Protein AF-0000000080277658 (afdb_homodimer)

Radius of gyration: 25.57 Å; Cα contacts (8 Å, |Δi|>4): 1548; chains: 2; bounding box: 68×81×54 Å

InterPro domains:
  IPR001206 Diacylglycerol kinase, catalytic domain [PF00781] (14-89)
  IPR016064 NAD kinase/diacylglycerol kinase-like domain superfamily [SSF111331] (7-91)
  IPR017438 Inorganic polyphosphate/ATP-NAD kinase, N-terminal [G3DSA:3.40.50.10330] (5-114)
  IPR039065 AcoX-like [PTHR40697] (39-250)

Organism: Amycolatopsis orientalis (NCBI:txid31958)

Sequence (586 aa):
MGEAVAGIVANPASERDIQSLRSALRVAGVGRVMVWTEAGKIIGTVRRMVDAGAGVIICAGGEGMMRAAAAACGDVPLLMLPAGSADALPEPTVAGLAAGLLATHQVDTDLVTNRATVLEVVTKARREIALTDVSVSAEQRWDPASLTELYCTFAVPDGIGLSSIPGRLCPSPKSTVDGVAVSLGPVDETPYVVQAPIAPGEVRPVGVRGWSVLHPGVRVDLAAAGGSIALDGEPHFVLKRGESAFVELKPEGPWCVDVRAVMAEATRKGLLLGRKPVGTFPVSHLVDAPFTGMGEAVAGIVANPASERDIQSLRSALRVAGVGRVMVWTEAGKIIGTVRRMVDAGAGVIICAGGEGMMRAAAAACGDVPLLMLPAGSADALPEPTVAGLAAGLLATHQVDTDLVTNRATVLEVVTKARREIALTDVSVSAEQRWDPASLTELYCTFAVPDGIGLSSIPGRLCPSPKSTVDGVAVSLGPVDETPYVVQAPIAPGEVRPVGVRGWSVLHPGVRVDLAAAGGSIALDGEPHFVLKRGESAFVELKPEGPWCVDVRAVMAEATRKGLLLGRKPVGTFPVSHLVDAPFTG

Structure (mmCIF, N/CA/C/O backbone):
data_AF-0000000080277658-model_v1
#
loop_
_entity.id
_entity.type
_entity.pdbx_description
1 polymer 'ATP-NAD kinase'
#
loop_
_atom_site.group_PDB
_atom_site.id
_atom_site.type_symbol
_atom_site.label_atom_id
_atom_site.label_alt_id
_atom_site.label_comp_id
_atom_site.label_asym_id
_atom_site.label_entity_id
_atom_site.label_seq_id
_atom_site.pdbx_PDB_ins_code
_atom_site.Cartn_x
_atom_site.Cartn_y
_atom_site.Cartn_z
_atom_site.occupancy
_atom_site.B_iso_or_equiv
_atom_site.auth_seq_id
_atom_site.auth_comp_id
_atom_site.auth_asym_id
_atom_site.auth_atom_id
_atom_site.pdbx_PDB_model_num
ATOM 1 N N . MET A 1 1 ? 34.281 -4.957 -13.289 1 54.91 1 MET A N 1
ATOM 2 C CA . MET A 1 1 ? 33.375 -3.99 -12.656 1 54.91 1 MET A CA 1
ATOM 3 C C . MET A 1 1 ? 33.281 -4.254 -11.156 1 54.91 1 MET A C 1
ATOM 5 O O . MET A 1 1 ? 33.344 -5.402 -10.719 1 54.91 1 MET A O 1
ATOM 9 N N . GLY A 1 2 ? 33.688 -3.297 -10.305 1 76 2 GLY A N 1
ATOM 10 C CA . GLY A 1 2 ? 33.812 -3.514 -8.867 1 76 2 GLY A CA 1
ATOM 11 C C . GLY A 1 2 ? 32.562 -4.113 -8.25 1 76 2 GLY A C 1
ATOM 12 O O . GLY A 1 2 ? 31.5 -4.137 -8.875 1 76 2 GLY A O 1
ATOM 13 N N . GLU A 1 3 ? 32.656 -4.766 -7.18 1 92.44 3 GLU A N 1
ATOM 14 C CA . GLU A 1 3 ? 31.594 -5.41 -6.414 1 92.44 3 GLU A CA 1
ATOM 15 C C . GLU A 1 3 ? 30.469 -4.426 -6.086 1 92.44 3 GLU A C 1
ATOM 17 O O . GLU A 1 3 ? 30.734 -3.305 -5.645 1 92.44 3 GLU A O 1
ATOM 22 N N . ALA A 1 4 ? 29.281 -4.777 -6.531 1 96.56 4 ALA A N 1
ATOM 23 C CA . ALA A 1 4 ? 28.156 -3.924 -6.188 1 96.56 4 ALA A CA 1
ATOM 24 C C . ALA A 1 4 ? 27.891 -3.928 -4.68 1 96.56 4 ALA A C 1
ATOM 26 O O . ALA A 1 4 ? 27.922 -4.98 -4.043 1 96.56 4 ALA A O 1
ATOM 27 N N . VAL A 1 5 ? 27.703 -2.758 -4.113 1 97.94 5 VAL A N 1
ATOM 28 C CA . VAL A 1 5 ? 27.547 -2.588 -2.674 1 97.94 5 VAL A CA 1
ATOM 29 C C . VAL A 1 5 ? 26.172 -1.996 -2.375 1 97.94 5 VAL A C 1
ATOM 31 O O . VAL A 1 5 ? 25.688 -1.114 -3.098 1 97.94 5 VAL A O 1
ATOM 34 N N . ALA A 1 6 ? 25.5 -2.469 -1.367 1 98.56 6 ALA A N 1
ATOM 35 C CA . ALA A 1 6 ? 24.25 -1.911 -0.852 1 98.56 6 ALA A CA 1
ATOM 36 C C . ALA A 1 6 ? 24.328 -1.693 0.657 1 98.56 6 ALA A C 1
ATOM 38 O O . ALA A 1 6 ? 25.016 -2.434 1.362 1 98.56 6 ALA A O 1
ATOM 39 N N . GLY A 1 7 ? 23.719 -0.635 1.159 1 98.25 7 GLY A N 1
ATOM 40 C CA . GLY A 1 7 ? 23.625 -0.373 2.586 1 98.25 7 GLY A CA 1
ATOM 41 C C . GLY A 1 7 ? 22.219 -0.53 3.131 1 98.25 7 GLY A C 1
ATOM 42 O O . GLY A 1 7 ? 21.234 -0.139 2.479 1 98.25 7 GLY A O 1
ATOM 43 N N . ILE A 1 8 ? 22.125 -1.17 4.324 1 97.19 8 ILE A N 1
ATOM 44 C CA . ILE A 1 8 ? 20.875 -1.271 5.059 1 97.19 8 ILE A CA 1
ATOM 45 C C . ILE A 1 8 ? 21.016 -0.622 6.434 1 97.19 8 ILE A C 1
ATOM 47 O O . ILE A 1 8 ? 21.906 -0.992 7.207 1 97.19 8 ILE A O 1
ATOM 51 N N . VAL A 1 9 ? 20.219 0.376 6.672 1 95.94 9 VAL A N 1
ATOM 52 C CA . VAL A 1 9 ? 20.062 0.918 8.016 1 95.94 9 VAL A CA 1
ATOM 53 C C . VAL A 1 9 ? 18.672 0.58 8.547 1 95.94 9 VAL A C 1
ATOM 55 O O . VAL A 1 9 ? 17.656 1 7.973 1 95.94 9 VAL A O 1
ATOM 58 N N . ALA A 1 10 ? 18.625 -0.208 9.609 1 93 10 ALA A N 1
ATOM 59 C CA . ALA A 1 10 ? 17.328 -0.704 10.039 1 93 10 ALA A CA 1
ATOM 60 C C . ALA A 1 10 ? 17.234 -0.773 11.562 1 93 10 ALA A C 1
ATOM 62 O O . ALA A 1 10 ? 18.266 -0.878 12.242 1 93 10 ALA A O 1
ATOM 63 N N . ASN A 1 11 ? 16.031 -0.652 12.023 1 88.06 11 ASN A N 1
ATOM 64 C CA . ASN A 1 11 ? 15.758 -0.955 13.422 1 88.06 11 ASN A CA 1
ATOM 65 C C . ASN A 1 11 ? 16.078 -2.408 13.758 1 88.06 11 ASN A C 1
ATOM 67 O O . ASN A 1 11 ? 15.695 -3.316 13.016 1 88.06 11 ASN A O 1
ATOM 71 N N . PRO A 1 12 ? 16.719 -2.611 14.836 1 81.94 12 PRO A N 1
ATOM 72 C CA . PRO A 1 12 ? 17.062 -3.988 15.203 1 81.94 12 PRO A CA 1
ATOM 73 C C . PRO A 1 12 ? 15.836 -4.895 15.297 1 81.94 12 PRO A C 1
ATOM 75 O O . PRO A 1 12 ? 15.945 -6.105 15.094 1 81.94 12 PRO A O 1
ATOM 78 N N . ALA A 1 13 ? 14.695 -4.312 15.617 1 82.94 13 ALA A N 1
ATOM 79 C CA . ALA A 1 13 ? 13.461 -5.086 15.758 1 82.94 13 ALA A CA 1
ATOM 80 C C . ALA A 1 13 ? 12.992 -5.621 14.414 1 82.94 13 ALA A C 1
ATOM 82 O O . ALA A 1 13 ? 12.125 -6.504 14.352 1 82.94 13 ALA A O 1
ATOM 83 N N . SER A 1 14 ? 13.664 -5.258 13.375 1 85.62 14 SER A N 1
ATOM 84 C CA . SER A 1 14 ? 13.234 -5.648 12.031 1 85.62 14 SER A CA 1
ATOM 85 C C . SER A 1 14 ? 14.109 -6.773 11.484 1 85.62 14 SER A C 1
ATOM 87 O O . SER A 1 14 ? 14.492 -6.754 10.312 1 85.62 14 SER A O 1
ATOM 89 N N . GLU A 1 15 ? 14.445 -7.699 12.25 1 87.62 15 GLU A N 1
ATOM 90 C CA . GLU A 1 15 ? 15.391 -8.742 11.875 1 87.62 15 GLU A CA 1
ATOM 91 C C . GLU A 1 15 ? 14.898 -9.516 10.656 1 87.62 15 GLU A C 1
ATOM 93 O O . GLU A 1 15 ? 15.664 -9.781 9.727 1 87.62 15 GLU A O 1
ATOM 98 N N . ARG A 1 16 ? 13.648 -9.898 10.625 1 88.44 16 ARG A N 1
ATOM 99 C CA . ARG A 1 16 ? 13.094 -10.664 9.516 1 88.44 16 ARG A CA 1
ATOM 100 C C . ARG A 1 16 ? 13.172 -9.875 8.211 1 88.44 16 ARG A C 1
ATOM 102 O O . ARG A 1 16 ? 13.531 -10.422 7.168 1 88.44 16 ARG A O 1
ATOM 109 N N . ASP A 1 17 ? 12.914 -8.609 8.328 1 91.12 17 ASP A N 1
ATOM 110 C CA . ASP A 1 17 ? 12.977 -7.746 7.152 1 91.12 17 ASP A CA 1
ATOM 111 C C . ASP A 1 17 ? 14.406 -7.617 6.637 1 91.12 17 ASP A C 1
ATOM 113 O O . ASP A 1 17 ? 14.641 -7.664 5.426 1 91.12 17 ASP A O 1
ATOM 117 N N . ILE A 1 18 ? 15.297 -7.508 7.562 1 93.62 18 ILE A N 1
ATOM 118 C CA . ILE A 1 18 ? 16.703 -7.371 7.203 1 93.62 18 ILE A CA 1
ATOM 119 C C . ILE A 1 18 ? 17.172 -8.625 6.465 1 93.62 18 ILE A C 1
ATOM 121 O O . ILE A 1 18 ? 17.844 -8.523 5.438 1 93.62 18 ILE A O 1
ATOM 125 N N . GLN A 1 19 ? 16.781 -9.734 6.977 1 94.81 19 GLN A N 1
ATOM 126 C CA . GLN A 1 19 ? 17.188 -10.984 6.348 1 94.81 19 GLN A CA 1
ATOM 127 C C . GLN A 1 19 ? 16.594 -11.117 4.949 1 94.81 19 GLN A C 1
ATOM 129 O O . GLN A 1 19 ? 17.281 -11.539 4.012 1 94.81 19 GLN A O 1
ATOM 134 N N . SER A 1 20 ? 15.336 -10.734 4.828 1 94.5 20 SER A N 1
ATOM 135 C CA . SER A 1 20 ? 14.68 -10.766 3.525 1 94.5 20 SER A CA 1
ATOM 136 C C . SER A 1 20 ? 15.375 -9.844 2.529 1 94.5 20 SER A C 1
ATOM 138 O O . SER A 1 20 ? 15.609 -10.227 1.381 1 94.5 20 SER A O 1
ATOM 140 N N . LEU A 1 21 ? 15.742 -8.695 2.979 1 96.12 21 LEU A N 1
ATOM 141 C CA . LEU A 1 21 ? 16.438 -7.73 2.143 1 96.12 21 LEU A CA 1
ATOM 142 C C . LEU A 1 21 ? 17.797 -8.273 1.696 1 96.12 21 LEU A C 1
ATOM 144 O O . LEU A 1 21 ? 18.109 -8.25 0.506 1 96.12 21 LEU A O 1
ATOM 148 N N . ARG A 1 22 ? 18.5 -8.781 2.65 1 96.25 22 ARG A N 1
ATOM 149 C CA . ARG A 1 22 ? 19.844 -9.289 2.357 1 96.25 22 ARG A CA 1
ATOM 150 C C . ARG A 1 22 ? 19.781 -10.422 1.335 1 96.25 22 ARG A C 1
ATOM 152 O O . ARG A 1 22 ? 20.562 -10.438 0.373 1 96.25 22 ARG A O 1
ATOM 159 N N . SER A 1 23 ? 18.906 -11.305 1.579 1 95.56 23 SER A N 1
ATOM 160 C CA . SER A 1 23 ? 18.766 -12.438 0.671 1 95.56 23 SER A CA 1
ATOM 161 C C . SER A 1 23 ? 18.406 -11.977 -0.737 1 95.56 23 SER A C 1
ATOM 163 O O . SER A 1 23 ? 18.984 -12.453 -1.718 1 95.56 23 SER A O 1
ATOM 165 N N . ALA A 1 24 ? 17.484 -11.109 -0.828 1 96.5 24 ALA A N 1
ATOM 166 C CA . ALA A 1 24 ? 17.016 -10.617 -2.125 1 96.5 24 ALA A CA 1
ATOM 167 C C . ALA A 1 24 ? 18.125 -9.828 -2.832 1 96.5 24 ALA A C 1
ATOM 169 O O . ALA A 1 24 ? 18.266 -9.922 -4.051 1 96.5 24 ALA A O 1
ATOM 170 N N . LEU A 1 25 ? 18.875 -9.07 -2.064 1 97.31 25 LEU A N 1
ATOM 171 C CA . LEU A 1 25 ? 19.984 -8.328 -2.629 1 97.31 25 LEU A CA 1
ATOM 172 C C . LEU A 1 25 ? 21 -9.266 -3.258 1 97.31 25 LEU A C 1
ATOM 174 O O . LEU A 1 25 ? 21.531 -9 -4.344 1 97.31 25 LEU A O 1
ATOM 178 N N . ARG A 1 26 ? 21.25 -10.344 -2.625 1 94.94 26 ARG A N 1
ATOM 179 C CA . ARG A 1 26 ? 22.188 -11.328 -3.148 1 94.94 26 ARG A CA 1
ATOM 180 C C . ARG A 1 26 ? 21.672 -11.945 -4.441 1 94.94 26 ARG A C 1
ATOM 182 O O . ARG A 1 26 ? 22.422 -12.109 -5.406 1 94.94 26 ARG A O 1
ATOM 189 N N . VAL A 1 27 ? 20.438 -12.227 -4.441 1 94.06 27 VAL A N 1
ATOM 190 C CA . VAL A 1 27 ? 19.812 -12.789 -5.633 1 94.06 27 VAL A CA 1
ATOM 191 C C . VAL A 1 27 ? 19.969 -11.828 -6.805 1 94.06 27 VAL A C 1
ATOM 193 O O . VAL A 1 27 ? 20.219 -12.258 -7.938 1 94.06 27 VAL A O 1
ATOM 196 N N . ALA A 1 28 ? 19.906 -10.547 -6.527 1 95.38 28 ALA A N 1
ATOM 197 C CA . ALA A 1 28 ? 19.984 -9.523 -7.57 1 95.38 28 ALA A CA 1
ATOM 198 C C . ALA A 1 28 ? 21.438 -9.266 -7.969 1 95.38 28 ALA A C 1
ATOM 200 O O . ALA A 1 28 ? 21.703 -8.445 -8.852 1 95.38 28 ALA A O 1
ATOM 201 N N . GLY A 1 29 ? 22.391 -9.875 -7.254 1 94.94 29 GLY A N 1
ATOM 202 C CA . GLY A 1 29 ? 23.781 -9.82 -7.688 1 94.94 29 GLY A CA 1
ATOM 203 C C . GLY A 1 29 ? 24.625 -8.875 -6.859 1 94.94 29 GLY A C 1
ATOM 204 O O . GLY A 1 29 ? 25.75 -8.547 -7.242 1 94.94 29 GLY A O 1
ATOM 205 N N . VAL A 1 30 ? 24.094 -8.422 -5.738 1 97.12 30 VAL A N 1
ATOM 206 C CA . VAL A 1 30 ? 24.875 -7.543 -4.879 1 97.12 30 VAL A CA 1
ATOM 207 C C . VAL A 1 30 ? 25.984 -8.344 -4.191 1 97.12 30 VAL A C 1
ATOM 209 O O . VAL A 1 30 ? 25.719 -9.391 -3.594 1 97.12 30 VAL A O 1
ATOM 212 N N . GLY A 1 31 ? 27.141 -7.848 -4.23 1 95.81 31 GLY A N 1
ATOM 213 C CA . GLY A 1 31 ? 28.297 -8.57 -3.703 1 95.81 31 GLY A CA 1
ATOM 214 C C . GLY A 1 31 ? 28.547 -8.305 -2.23 1 95.81 31 GLY A C 1
ATOM 215 O O . GLY A 1 31 ? 29.031 -9.172 -1.51 1 95.81 31 GLY A O 1
ATOM 216 N N . ARG A 1 32 ? 28.312 -7.082 -1.836 1 97.19 32 ARG A N 1
ATOM 217 C CA . ARG A 1 32 ? 28.562 -6.684 -0.455 1 97.19 32 ARG A CA 1
ATOM 218 C C . ARG A 1 32 ? 27.391 -5.902 0.111 1 97.19 32 ARG A C 1
ATOM 220 O O . ARG A 1 32 ? 26.953 -4.914 -0.484 1 97.19 32 ARG A O 1
ATOM 227 N N . VAL A 1 33 ? 26.875 -6.379 1.22 1 97.62 33 VAL A N 1
ATOM 228 C CA . VAL A 1 33 ? 25.781 -5.699 1.904 1 97.62 33 VAL A CA 1
ATOM 229 C C . VAL A 1 33 ? 26.266 -5.207 3.271 1 97.62 33 VAL A C 1
ATOM 231 O O . VAL A 1 33 ? 26.672 -6.008 4.113 1 97.62 33 VAL A O 1
ATOM 234 N N . MET A 1 34 ? 26.203 -3.912 3.494 1 96.81 34 MET A N 1
ATOM 235 C CA . MET A 1 34 ? 26.5 -3.318 4.797 1 96.81 34 MET A CA 1
ATOM 236 C C . MET A 1 34 ? 25.219 -3.111 5.602 1 96.81 34 MET A 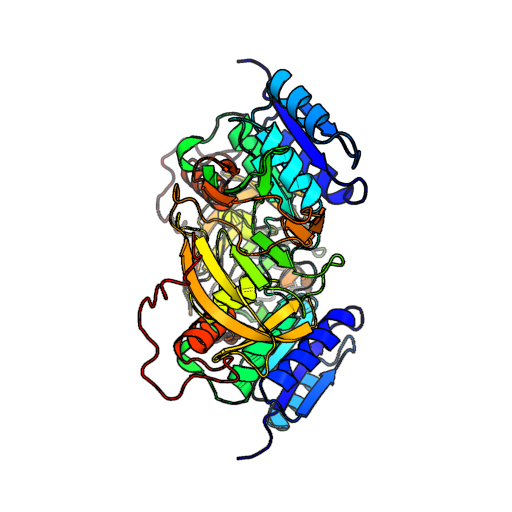C 1
ATOM 238 O O . MET A 1 34 ? 24.281 -2.471 5.125 1 96.81 34 MET A O 1
ATOM 242 N N . VAL A 1 35 ? 25.219 -3.691 6.809 1 95.44 35 VAL A N 1
ATOM 243 C CA . VAL A 1 35 ? 24.016 -3.611 7.633 1 95.44 35 VAL A CA 1
ATOM 244 C C . VAL A 1 35 ? 24.344 -2.916 8.953 1 95.44 35 VAL A C 1
ATOM 246 O O . VAL A 1 35 ? 25.328 -3.256 9.617 1 95.44 35 VAL A O 1
ATOM 249 N N . TRP A 1 36 ? 23.5 -1.965 9.25 1 92.12 36 TRP A N 1
ATOM 250 C CA . TRP A 1 36 ? 23.609 -1.274 10.531 1 92.12 36 TRP A CA 1
ATOM 251 C C . TRP A 1 36 ? 22.25 -1.211 11.234 1 92.12 36 TRP A C 1
ATOM 253 O O . TRP A 1 36 ? 21.281 -0.73 10.664 1 92.12 36 TRP A O 1
ATOM 263 N N . THR A 1 37 ? 22.141 -1.68 12.508 1 85.19 37 THR A N 1
ATOM 264 C CA . THR A 1 37 ? 20.875 -1.762 13.227 1 85.19 37 THR A CA 1
ATOM 265 C C . THR A 1 37 ? 20.922 -0.955 14.516 1 85.19 37 THR A C 1
ATOM 267 O O . THR A 1 37 ? 20.188 -1.249 15.469 1 85.19 37 THR A O 1
ATOM 270 N N . GLU A 1 38 ? 21.703 -0.047 14.734 1 76 38 GLU A N 1
ATOM 271 C CA . GLU A 1 38 ? 21.734 0.734 15.969 1 76 38 GLU A CA 1
ATOM 272 C C . GLU A 1 38 ? 20.953 2.033 15.828 1 76 38 GLU A C 1
ATOM 274 O O . GLU A 1 38 ? 20.953 2.652 14.758 1 76 38 GLU A O 1
ATOM 279 N N . ALA A 1 39 ? 20.109 2.105 17.031 1 67.94 39 ALA A N 1
ATOM 280 C CA . ALA A 1 39 ? 19.422 3.395 17.125 1 67.94 39 ALA A CA 1
ATOM 281 C C . ALA A 1 39 ? 20.438 4.535 17.281 1 67.94 39 ALA A C 1
ATOM 283 O O . ALA A 1 39 ? 21.469 4.375 17.938 1 67.94 39 ALA A O 1
ATOM 284 N N . GLY A 1 40 ? 20.656 5.293 16.312 1 74.62 40 GLY A N 1
ATOM 285 C CA . GLY A 1 40 ? 21.531 6.441 16.422 1 74.62 40 GLY A CA 1
ATOM 286 C C . GLY A 1 40 ? 22.656 6.426 15.398 1 74.62 40 GLY A C 1
ATOM 287 O O . GLY A 1 40 ? 22.797 5.465 14.633 1 74.62 40 GLY A O 1
ATOM 288 N N . LYS A 1 41 ? 23.375 7.48 15.305 1 85.38 41 LYS A N 1
ATOM 289 C CA . LYS A 1 41 ? 24.5 7.734 14.422 1 85.38 41 LYS A CA 1
ATOM 290 C C . LYS A 1 41 ? 24.172 7.391 12.969 1 85.38 41 LYS A C 1
ATOM 292 O O . LYS A 1 41 ? 25 6.867 12.234 1 85.38 41 LYS A O 1
ATOM 297 N N . ILE A 1 42 ? 22.891 7.492 12.641 1 91.81 42 ILE A N 1
ATOM 298 C CA . ILE A 1 42 ? 22.406 7.125 11.32 1 91.81 42 ILE A CA 1
ATOM 299 C C . ILE A 1 42 ? 23.156 7.914 10.25 1 91.81 42 ILE A C 1
ATOM 301 O O . ILE A 1 42 ? 23.594 7.348 9.25 1 91.81 42 ILE A O 1
ATOM 305 N N . ILE A 1 43 ? 23.406 9.172 10.523 1 94.31 43 ILE A N 1
ATOM 306 C CA . ILE A 1 43 ? 24.062 10.047 9.555 1 94.31 43 ILE A CA 1
ATOM 307 C C . ILE A 1 43 ? 25.469 9.531 9.266 1 94.31 43 ILE A C 1
ATOM 309 O O . ILE A 1 43 ? 25.828 9.336 8.102 1 94.31 43 ILE A O 1
ATOM 313 N N . GLY A 1 44 ? 26.172 9.281 10.312 1 95.31 44 GLY A N 1
ATOM 314 C CA . GLY A 1 44 ? 27.516 8.758 10.148 1 95.31 44 GLY A CA 1
ATOM 315 C C . GLY A 1 44 ? 27.562 7.414 9.445 1 95.31 44 GLY A C 1
ATOM 316 O O . GLY A 1 44 ? 28.422 7.176 8.602 1 95.31 44 GLY A O 1
ATOM 317 N N . THR A 1 45 ? 26.719 6.617 9.781 1 95.88 45 THR A N 1
ATOM 318 C CA . THR A 1 45 ? 26.641 5.281 9.203 1 95.88 45 THR A CA 1
ATOM 319 C C . THR A 1 45 ? 26.344 5.363 7.707 1 95.88 45 THR A C 1
ATOM 321 O O . THR A 1 45 ? 27.031 4.73 6.895 1 95.88 45 THR A O 1
ATOM 324 N N . VAL A 1 46 ? 25.375 6.141 7.293 1 97.56 46 VAL A N 1
ATOM 325 C CA . VAL A 1 46 ? 24.984 6.273 5.895 1 97.56 46 VAL A CA 1
ATOM 326 C C . VAL A 1 46 ? 26.141 6.883 5.094 1 97.56 46 VAL A C 1
ATOM 328 O O . VAL A 1 46 ? 26.438 6.422 3.99 1 97.56 46 VAL A O 1
ATOM 331 N N . ARG A 1 47 ? 26.797 7.844 5.672 1 97.5 47 ARG A N 1
ATOM 332 C CA . ARG A 1 47 ? 27.938 8.438 4.988 1 97.5 47 ARG A CA 1
ATOM 333 C C . ARG A 1 47 ? 29.047 7.41 4.758 1 97.5 47 ARG A C 1
ATOM 335 O O . ARG A 1 47 ? 29.672 7.391 3.695 1 97.5 47 ARG A O 1
ATOM 342 N N . ARG A 1 48 ? 29.234 6.574 5.75 1 96.75 48 ARG A N 1
ATOM 343 C CA . ARG A 1 48 ? 30.219 5.508 5.605 1 96.75 48 ARG A CA 1
ATOM 344 C C . ARG A 1 48 ? 29.828 4.551 4.484 1 96.75 48 ARG A C 1
ATOM 346 O O . ARG A 1 48 ? 30.688 4.09 3.727 1 96.75 48 ARG A O 1
ATOM 353 N N . MET A 1 49 ? 28.594 4.27 4.344 1 97.69 49 MET A N 1
ATOM 354 C CA . MET A 1 49 ? 28.109 3.389 3.287 1 97.69 49 MET A CA 1
ATOM 355 C C . MET A 1 49 ? 28.312 4.023 1.916 1 97.69 49 MET A C 1
ATOM 357 O O . MET A 1 49 ? 28.734 3.359 0.973 1 97.69 49 MET A O 1
ATOM 361 N N . VAL A 1 50 ? 28 5.273 1.856 1 98.12 50 VAL A N 1
ATOM 362 C CA . VAL A 1 50 ? 28.188 6.016 0.615 1 98.12 50 VAL A CA 1
ATOM 363 C C . VAL A 1 50 ? 29.672 6.016 0.233 1 98.12 50 VAL A C 1
ATOM 365 O O . VAL A 1 50 ? 30.016 5.723 -0.913 1 98.12 50 VAL A O 1
ATOM 368 N N . ASP A 1 51 ? 30.484 6.293 1.224 1 97.62 51 ASP A N 1
ATOM 369 C CA . ASP A 1 51 ? 31.938 6.328 0.997 1 97.62 51 ASP A CA 1
ATOM 370 C C . ASP A 1 51 ? 32.438 4.961 0.544 1 97.62 51 ASP A C 1
ATOM 372 O O . ASP A 1 51 ? 33.406 4.879 -0.21 1 97.62 51 ASP A O 1
ATOM 376 N N . ALA A 1 52 ? 31.766 3.945 1.012 1 97 52 ALA A N 1
ATOM 377 C CA . ALA A 1 52 ? 32.156 2.58 0.677 1 97 52 ALA A CA 1
ATOM 378 C C . ALA A 1 52 ? 31.688 2.193 -0.717 1 97 52 ALA A C 1
ATOM 380 O O . ALA A 1 52 ? 31.953 1.087 -1.19 1 97 52 ALA A O 1
ATOM 381 N N . GLY A 1 53 ? 30.906 3.076 -1.343 1 97.31 53 GLY A N 1
ATOM 382 C CA . GLY A 1 53 ? 30.516 2.852 -2.723 1 97.31 53 GLY A CA 1
ATOM 383 C C . GLY A 1 53 ? 29.125 2.238 -2.852 1 97.31 53 GLY A C 1
ATOM 384 O O . GLY A 1 53 ? 28.812 1.601 -3.859 1 97.31 53 GLY A O 1
ATOM 385 N N . ALA A 1 54 ? 28.297 2.371 -1.86 1 98.06 54 ALA A N 1
ATOM 386 C CA . ALA A 1 54 ? 26.938 1.836 -1.941 1 98.06 54 ALA A CA 1
ATOM 387 C C . ALA A 1 54 ? 26.188 2.451 -3.111 1 98.06 54 ALA A C 1
ATOM 389 O O . ALA A 1 54 ? 26.141 3.674 -3.26 1 98.06 54 ALA A O 1
ATOM 390 N N . GLY A 1 55 ? 25.594 1.544 -3.867 1 98.12 55 GLY A N 1
ATOM 391 C CA . GLY A 1 55 ? 24.781 2.006 -4.98 1 98.12 55 GLY A CA 1
ATOM 392 C C . GLY A 1 55 ? 23.344 2.297 -4.59 1 98.12 55 GLY A C 1
ATOM 393 O O . GLY A 1 55 ? 22.594 2.881 -5.367 1 98.12 55 GLY A O 1
ATOM 394 N N . VAL A 1 56 ? 23.016 1.945 -3.428 1 98.69 56 VAL A N 1
ATOM 395 C CA . VAL A 1 56 ? 21.688 2.18 -2.881 1 98.69 56 VAL A CA 1
ATOM 396 C C . VAL A 1 56 ? 21.734 2.107 -1.355 1 98.69 56 VAL A C 1
ATOM 398 O O . VAL A 1 56 ? 22.516 1.345 -0.789 1 98.69 56 VAL A O 1
ATOM 401 N N . ILE A 1 57 ? 20.938 2.91 -0.664 1 98.5 57 ILE A N 1
ATOM 402 C CA . ILE A 1 57 ? 20.734 2.854 0.78 1 98.5 57 ILE A CA 1
ATOM 403 C C . ILE A 1 57 ? 19.297 2.48 1.087 1 98.5 57 ILE A C 1
ATOM 405 O O . ILE A 1 57 ? 18.359 3.113 0.584 1 98.5 57 ILE A O 1
ATOM 409 N N . ILE A 1 58 ? 19.125 1.415 1.848 1 97.5 58 ILE A N 1
ATOM 410 C CA . ILE A 1 58 ? 17.797 0.998 2.316 1 97.5 58 ILE A CA 1
ATOM 411 C C . ILE A 1 58 ? 17.625 1.389 3.781 1 97.5 58 ILE A C 1
ATOM 413 O O . ILE A 1 58 ? 18.438 1.009 4.633 1 97.5 58 ILE A O 1
ATOM 417 N N . CYS A 1 59 ? 16.625 2.154 4.023 1 95.25 59 CYS A N 1
ATOM 418 C CA . CYS A 1 59 ? 16.328 2.555 5.395 1 95.25 59 CYS A CA 1
ATOM 419 C C . CYS A 1 59 ? 15 1.959 5.855 1 95.25 59 CYS A C 1
ATOM 421 O O . CYS A 1 59 ? 13.945 2.279 5.305 1 95.25 59 CYS A O 1
ATOM 423 N N . ALA A 1 60 ? 15.062 1.065 6.797 1 91.75 60 ALA A N 1
ATOM 424 C CA . ALA A 1 60 ? 13.883 0.461 7.406 1 91.75 60 ALA A CA 1
ATOM 425 C C . ALA A 1 60 ? 13.719 0.917 8.852 1 91.75 60 ALA A C 1
ATOM 427 O O . ALA A 1 60 ? 14.391 0.407 9.75 1 91.75 60 ALA A O 1
ATOM 428 N N . GLY A 1 61 ? 12.836 1.855 9.062 1 88.69 61 GLY A N 1
ATOM 429 C CA . GLY A 1 61 ? 12.695 2.398 10.398 1 88.69 61 GLY A CA 1
ATOM 430 C C . GLY A 1 61 ? 11.656 3.502 10.492 1 88.69 61 GLY A C 1
ATOM 431 O O . GLY A 1 61 ? 10.742 3.572 9.672 1 88.69 61 GLY A O 1
ATOM 432 N N . GLY A 1 62 ? 11.711 4.199 11.625 1 86.88 62 GLY A N 1
ATOM 433 C CA . GLY A 1 62 ? 10.781 5.289 11.867 1 86.88 62 GLY A CA 1
ATOM 434 C C . GLY A 1 62 ? 11.141 6.559 11.109 1 86.88 62 GLY A C 1
ATOM 435 O O . GLY A 1 62 ? 12.117 6.586 10.367 1 86.88 62 GLY A O 1
ATOM 436 N N . GLU A 1 63 ? 10.406 7.586 11.336 1 87.69 63 GLU A N 1
ATOM 437 C CA . GLU A 1 63 ? 10.531 8.859 10.641 1 87.69 63 GLU A CA 1
ATOM 438 C C . GLU A 1 63 ? 11.883 9.508 10.906 1 87.69 63 GLU A C 1
ATOM 440 O O . GLU A 1 63 ? 12.492 10.094 10.008 1 87.69 63 GLU A O 1
ATOM 445 N N . GLY A 1 64 ? 12.266 9.43 12.148 1 88.44 64 GLY A N 1
ATOM 446 C CA . GLY A 1 64 ? 13.555 10 12.484 1 88.44 64 GLY A CA 1
ATOM 447 C C . GLY A 1 64 ? 14.703 9.359 11.727 1 88.44 64 GLY A C 1
ATOM 448 O O . GLY A 1 64 ? 15.602 10.055 11.242 1 88.44 64 GLY A O 1
ATOM 449 N N . MET A 1 65 ? 14.719 8.094 11.656 1 91.12 65 MET A N 1
ATOM 450 C CA . MET A 1 65 ? 15.742 7.363 10.914 1 91.12 65 MET A CA 1
ATOM 451 C C . MET A 1 65 ? 15.688 7.715 9.43 1 91.12 65 MET A C 1
ATOM 453 O O . MET A 1 65 ? 16.734 7.934 8.805 1 91.12 65 MET A O 1
ATOM 457 N N . MET A 1 66 ? 14.539 7.812 8.945 1 93 66 MET A N 1
ATOM 458 C CA . MET A 1 66 ? 14.367 8.133 7.527 1 93 66 MET A CA 1
ATOM 459 C C . MET A 1 66 ? 14.898 9.531 7.219 1 93 66 MET A C 1
ATOM 461 O O . MET A 1 66 ? 15.617 9.719 6.234 1 93 66 MET A O 1
ATOM 465 N N . ARG A 1 67 ? 14.555 10.422 8.039 1 93.88 67 ARG A N 1
ATOM 466 C CA . ARG A 1 67 ? 15.016 11.797 7.867 1 93.88 67 ARG A CA 1
ATOM 467 C C . ARG A 1 67 ? 16.531 11.875 7.918 1 93.88 67 ARG A C 1
ATOM 469 O O . ARG A 1 67 ? 17.156 12.547 7.09 1 93.88 67 ARG A O 1
ATOM 476 N N . ALA A 1 68 ? 17.109 11.195 8.859 1 93.88 68 ALA A N 1
ATOM 477 C CA . ALA A 1 68 ? 18.562 11.188 9.008 1 93.88 68 ALA A CA 1
ATOM 478 C C . ALA A 1 68 ? 19.234 10.555 7.789 1 93.88 68 ALA A C 1
ATOM 480 O O . ALA A 1 68 ? 20.234 11.07 7.281 1 93.88 68 ALA A O 1
ATOM 481 N N . ALA A 1 69 ? 18.703 9.477 7.336 1 96.19 69 ALA A N 1
ATOM 482 C CA . ALA A 1 69 ? 19.25 8.805 6.156 1 96.19 69 ALA A CA 1
ATOM 483 C C . ALA A 1 69 ? 19.156 9.711 4.926 1 96.19 69 ALA A C 1
ATOM 485 O O . ALA A 1 69 ? 20.109 9.812 4.156 1 96.19 69 ALA A O 1
ATOM 486 N N . ALA A 1 70 ? 18.062 10.328 4.797 1 96.62 70 ALA A N 1
ATOM 487 C CA . ALA A 1 70 ? 17.844 11.227 3.67 1 96.62 70 ALA A CA 1
ATOM 488 C C . ALA A 1 70 ? 18.828 12.383 3.682 1 96.62 70 ALA A C 1
ATOM 490 O O . ALA A 1 70 ? 19.312 12.82 2.627 1 96.62 70 ALA A O 1
ATOM 491 N N . ALA A 1 71 ? 19.109 12.836 4.824 1 94.38 71 ALA A N 1
ATOM 492 C CA . ALA A 1 71 ? 20.047 13.953 4.961 1 94.38 71 ALA A CA 1
ATOM 493 C C . ALA A 1 71 ? 21.469 13.531 4.633 1 94.38 71 ALA A C 1
ATOM 495 O O . ALA A 1 71 ? 22.312 14.367 4.297 1 94.38 71 ALA A O 1
ATOM 496 N N . ALA A 1 72 ? 21.719 12.242 4.676 1 96.44 72 ALA A N 1
ATOM 497 C CA . ALA A 1 72 ? 23.094 11.781 4.648 1 96.44 72 ALA A CA 1
ATOM 498 C C . ALA A 1 72 ? 23.422 11.078 3.336 1 96.44 72 ALA A C 1
ATOM 500 O O . ALA A 1 72 ? 24.594 10.898 2.986 1 96.44 72 ALA A O 1
ATOM 501 N N . CYS A 1 73 ? 22.469 10.656 2.549 1 97.56 73 CYS A N 1
ATOM 502 C CA . CYS A 1 73 ? 22.703 9.719 1.457 1 97.56 73 CYS A CA 1
ATOM 503 C C . CYS A 1 73 ? 23.219 10.438 0.218 1 97.56 73 CYS A C 1
ATOM 505 O O . CYS A 1 73 ? 23.703 9.805 -0.719 1 97.56 73 CYS A O 1
ATOM 507 N N . GLY A 1 74 ? 23.109 11.781 0.152 1 96.06 74 GLY A N 1
ATOM 508 C CA . GLY A 1 74 ? 23.562 12.5 -1.03 1 96.06 74 GLY A CA 1
ATOM 509 C C . GLY A 1 74 ? 22.828 12.094 -2.291 1 96.06 74 GLY A C 1
ATOM 510 O O . GLY A 1 74 ? 21.594 12.086 -2.316 1 96.06 74 GLY A O 1
ATOM 511 N N . ASP A 1 75 ? 23.594 11.727 -3.279 1 96.62 75 ASP A N 1
ATOM 512 C CA . ASP A 1 75 ? 22.984 11.383 -4.566 1 96.62 75 ASP A CA 1
ATOM 513 C C . ASP A 1 75 ? 22.734 9.883 -4.672 1 96.62 75 ASP A C 1
ATOM 515 O O . ASP A 1 75 ? 22.188 9.406 -5.664 1 96.62 75 ASP A O 1
ATOM 519 N N . VAL A 1 76 ? 23.156 9.148 -3.66 1 98.25 76 VAL A N 1
ATOM 520 C CA . VAL A 1 76 ? 22.875 7.715 -3.666 1 98.25 76 VAL A CA 1
ATOM 521 C C . VAL A 1 76 ? 21.391 7.469 -3.441 1 98.25 76 VAL A C 1
ATOM 523 O O . VAL A 1 76 ? 20.797 8 -2.498 1 98.25 76 VAL A O 1
ATOM 526 N N . PRO A 1 77 ? 20.766 6.668 -4.324 1 98.62 77 PRO A N 1
ATOM 527 C CA . PRO A 1 77 ? 19.344 6.402 -4.168 1 98.62 77 PRO A CA 1
ATOM 528 C C . PRO A 1 77 ? 18.984 5.816 -2.801 1 98.62 77 PRO A C 1
ATOM 530 O O . PRO A 1 77 ? 19.734 4.984 -2.275 1 98.62 77 PRO A O 1
ATOM 533 N N . LEU A 1 78 ? 17.891 6.336 -2.318 1 98.25 78 LEU A N 1
ATOM 534 C CA . LEU A 1 78 ? 17.391 5.926 -1.015 1 98.25 78 LEU A CA 1
ATOM 535 C C . LEU A 1 78 ? 16.078 5.141 -1.159 1 98.25 78 LEU A C 1
ATOM 537 O O . LEU A 1 78 ? 15.172 5.574 -1.859 1 98.25 78 LEU A O 1
ATOM 541 N N . LEU A 1 79 ? 15.992 3.959 -0.599 1 97.31 79 LEU A N 1
ATOM 542 C CA . LEU A 1 79 ? 14.766 3.182 -0.469 1 97.31 79 LEU A CA 1
ATOM 543 C C . LEU A 1 79 ? 14.258 3.199 0.97 1 97.31 79 LEU A C 1
ATOM 545 O O . LEU A 1 79 ? 14.906 2.652 1.866 1 97.31 79 LEU A O 1
ATOM 549 N N . MET A 1 80 ? 13.156 3.791 1.134 1 93.38 80 MET A N 1
ATOM 550 C CA . MET A 1 80 ? 12.609 3.957 2.479 1 93.38 80 MET A CA 1
ATOM 551 C C . MET A 1 80 ? 11.523 2.922 2.754 1 93.38 80 MET A C 1
ATOM 553 O O . MET A 1 80 ? 10.57 2.801 1.986 1 93.38 80 MET A O 1
ATOM 557 N N . LEU A 1 81 ? 11.711 2.158 3.77 1 91.38 81 LEU A N 1
ATOM 558 C CA . LEU A 1 81 ? 10.734 1.186 4.258 1 91.38 81 LEU A CA 1
ATOM 559 C C . LEU A 1 81 ? 10.227 1.575 5.645 1 91.38 81 LEU A C 1
ATOM 561 O O . LEU A 1 81 ? 10.734 1.083 6.656 1 91.38 81 LEU A O 1
ATOM 565 N N . PRO A 1 82 ? 9.227 2.445 5.656 1 82.69 82 PRO A N 1
ATOM 566 C CA . PRO A 1 82 ? 8.742 2.918 6.957 1 82.69 82 PRO A CA 1
ATOM 567 C C . PRO A 1 82 ? 8.133 1.802 7.797 1 82.69 82 PRO A C 1
ATOM 569 O O . PRO A 1 82 ? 7.453 0.92 7.266 1 82.69 82 PRO A O 1
ATOM 572 N N . ALA A 1 83 ? 8.531 1.844 9.062 1 70.5 83 ALA A N 1
ATOM 573 C CA . ALA A 1 83 ? 7.934 0.897 10.008 1 70.5 83 ALA A CA 1
ATOM 574 C C . ALA A 1 83 ? 6.477 1.246 10.281 1 70.5 83 ALA A C 1
ATOM 576 O O . ALA A 1 83 ? 6.125 2.422 10.398 1 70.5 83 ALA A O 1
ATOM 577 N N . GLY A 1 84 ? 5.66 0.237 10.383 1 58.09 84 GLY A N 1
ATOM 578 C CA . GLY A 1 84 ? 4.309 0.455 10.867 1 58.09 84 GLY A CA 1
ATOM 579 C C . GLY A 1 84 ? 3.414 1.144 9.852 1 58.09 84 GLY A C 1
ATOM 580 O O . GLY A 1 84 ? 2.268 1.482 10.156 1 58.09 84 GLY A O 1
ATOM 581 N N . SER A 1 85 ? 4.133 1.748 8.891 1 50.53 85 SER A N 1
ATOM 582 C CA . SER A 1 85 ? 3.309 2.553 7.996 1 50.53 85 SER A CA 1
ATOM 583 C C . SER A 1 85 ? 2.318 1.686 7.227 1 50.53 85 SER A C 1
ATOM 585 O O . SER A 1 85 ? 2.592 0.514 6.953 1 50.53 85 SER A O 1
ATOM 587 N N . ALA A 1 86 ? 1.089 2.186 7.383 1 45.06 86 ALA A N 1
ATOM 588 C CA . ALA A 1 86 ? -0.092 1.641 6.715 1 45.06 86 ALA A CA 1
ATOM 589 C C . ALA A 1 86 ? 0.092 1.621 5.203 1 45.06 86 ALA A C 1
ATOM 591 O O . ALA A 1 86 ? -0.714 1.028 4.48 1 45.06 86 ALA A O 1
ATOM 592 N N . ASP A 1 87 ? 1.035 2.545 4.82 1 48.22 87 ASP A N 1
ATOM 593 C CA . ASP A 1 87 ? 1.058 2.676 3.369 1 48.22 87 ASP A CA 1
ATOM 594 C C . ASP A 1 87 ? 1.567 1.396 2.711 1 48.22 87 ASP A C 1
ATOM 596 O O . ASP A 1 87 ? 2.266 0.601 3.344 1 48.22 87 ASP A O 1
ATOM 600 N N . ALA A 1 88 ? 0.979 1.272 1.649 1 52.97 88 ALA A N 1
ATOM 601 C CA . ALA A 1 88 ? 1.285 0.185 0.724 1 52.97 88 ALA A CA 1
ATOM 602 C C . ALA A 1 88 ? 2.793 0.006 0.567 1 52.97 88 ALA A C 1
ATOM 604 O O . ALA A 1 88 ? 3.418 0.66 -0.271 1 52.97 88 ALA A O 1
ATOM 605 N N . LEU A 1 89 ? 3.49 -0.303 1.712 1 62.81 89 LEU A N 1
ATOM 606 C CA . LEU A 1 89 ? 4.938 -0.486 1.669 1 62.81 89 LEU A CA 1
ATOM 607 C C . LEU A 1 89 ? 5.305 -1.729 0.866 1 62.81 89 LEU A C 1
ATOM 609 O O . LEU A 1 89 ? 4.551 -2.705 0.846 1 62.81 89 LEU A O 1
ATOM 613 N N . PRO A 1 90 ? 6.336 -1.452 -0.068 1 78.69 90 PRO A N 1
ATOM 614 C CA . PRO A 1 90 ? 6.758 -2.689 -0.729 1 78.69 90 PRO A CA 1
ATOM 615 C C . PRO A 1 90 ? 7.223 -3.756 0.26 1 78.69 90 PRO A C 1
ATOM 617 O O . PRO A 1 90 ? 7.789 -3.43 1.307 1 78.69 90 PRO A O 1
ATOM 620 N N . GLU A 1 91 ? 6.863 -4.957 0.01 1 88.19 91 GLU A N 1
ATOM 621 C CA . GLU A 1 91 ? 7.359 -6.098 0.778 1 88.19 91 GLU A CA 1
ATOM 622 C C . GLU A 1 91 ? 8.883 -6.176 0.727 1 88.19 91 GLU A C 1
ATOM 624 O O . GLU A 1 91 ? 9.484 -5.957 -0.325 1 88.19 91 GLU A O 1
ATOM 629 N N . PRO A 1 92 ? 9.562 -6.43 1.854 1 92.19 92 PRO A N 1
ATOM 630 C CA . PRO A 1 92 ? 11.023 -6.324 1.95 1 92.19 92 PRO A CA 1
ATOM 631 C C . PRO A 1 92 ? 11.742 -7.176 0.909 1 92.19 92 PRO A C 1
ATOM 633 O O . PRO A 1 92 ? 12.781 -6.766 0.382 1 92.19 92 PRO A O 1
ATOM 636 N N . THR A 1 93 ? 11.281 -8.344 0.594 1 94.75 93 THR A N 1
ATOM 637 C CA . THR A 1 93 ? 11.922 -9.188 -0.406 1 94.75 93 THR A CA 1
ATOM 638 C C . THR A 1 93 ? 11.898 -8.516 -1.775 1 94.75 93 THR A C 1
ATOM 640 O O . THR A 1 93 ? 12.922 -8.453 -2.459 1 94.75 93 THR A O 1
ATOM 643 N N . VAL A 1 94 ? 10.789 -7.988 -2.125 1 95.44 94 VAL A N 1
ATOM 644 C CA . VAL A 1 94 ? 10.633 -7.305 -3.408 1 95.44 94 VAL A CA 1
ATOM 645 C C . VAL A 1 94 ? 11.445 -6.016 -3.408 1 95.44 94 VAL A C 1
ATOM 647 O O . VAL A 1 94 ? 12.125 -5.699 -4.391 1 95.44 94 VAL A O 1
ATOM 650 N N . ALA A 1 95 ? 11.367 -5.34 -2.291 1 95.88 95 ALA A N 1
ATOM 651 C CA . ALA A 1 95 ? 12.18 -4.133 -2.137 1 95.88 95 ALA A CA 1
ATOM 652 C C . ALA A 1 95 ? 13.664 -4.445 -2.305 1 95.88 95 ALA A C 1
ATOM 654 O O . ALA A 1 95 ? 14.398 -3.684 -2.945 1 95.88 95 ALA A O 1
ATOM 655 N N . GLY A 1 96 ? 14.086 -5.523 -1.716 1 97.31 96 GLY A N 1
ATOM 656 C CA . GLY A 1 96 ? 15.469 -5.945 -1.846 1 97.31 96 GLY A CA 1
ATOM 657 C C . GLY A 1 96 ? 15.859 -6.27 -3.275 1 97.31 96 GLY A C 1
ATOM 658 O O . GLY A 1 96 ? 16.953 -5.91 -3.719 1 97.31 96 GLY A O 1
ATOM 659 N N . LEU A 1 97 ? 15 -6.957 -3.992 1 97.31 97 LEU A N 1
ATOM 660 C CA . LEU A 1 97 ? 15.258 -7.234 -5.402 1 97.31 97 LEU A CA 1
ATOM 661 C C . LEU A 1 97 ? 15.422 -5.938 -6.188 1 97.31 97 LEU A C 1
ATOM 663 O O . LEU A 1 97 ? 16.391 -5.777 -6.934 1 97.31 97 LEU A O 1
ATOM 667 N N . ALA A 1 98 ? 14.508 -5.051 -5.961 1 97.81 98 ALA A N 1
ATOM 668 C CA . ALA A 1 98 ? 14.539 -3.77 -6.664 1 97.81 98 ALA A CA 1
ATOM 669 C C . ALA A 1 98 ? 15.828 -3.006 -6.359 1 97.81 98 ALA A C 1
ATOM 671 O O . ALA A 1 98 ? 16.516 -2.553 -7.273 1 97.81 98 ALA A O 1
ATOM 672 N N . ALA A 1 99 ? 16.125 -2.936 -5.105 1 98.31 99 ALA A N 1
ATOM 673 C CA . ALA A 1 99 ? 17.328 -2.236 -4.68 1 98.31 99 ALA A CA 1
ATOM 674 C C . ALA A 1 99 ? 18.578 -2.885 -5.273 1 98.31 99 ALA A C 1
ATOM 676 O O . ALA A 1 99 ? 19.5 -2.189 -5.695 1 98.31 99 ALA A O 1
ATOM 677 N N . GLY A 1 100 ? 18.578 -4.16 -5.25 1 98.19 100 GLY A N 1
ATOM 678 C CA . GLY A 1 100 ? 19.703 -4.875 -5.801 1 98.19 100 GLY A CA 1
ATOM 679 C C . GLY A 1 100 ? 19.891 -4.641 -7.289 1 98.19 100 GLY A C 1
ATOM 680 O O . GLY A 1 100 ? 21.016 -4.426 -7.754 1 98.19 100 GLY A O 1
ATOM 681 N N . LEU A 1 101 ? 18.797 -4.699 -8.031 1 97.81 101 LEU A N 1
ATOM 682 C CA . LEU A 1 101 ? 18.875 -4.449 -9.461 1 97.81 101 LEU A CA 1
ATOM 683 C C . LEU A 1 101 ? 19.391 -3.045 -9.75 1 97.81 101 LEU A C 1
ATOM 685 O O . LEU A 1 101 ? 20.109 -2.832 -10.727 1 97.81 101 LEU A O 1
ATOM 689 N N . LEU A 1 102 ? 19 -2.166 -8.914 1 97.88 102 LEU A N 1
ATOM 690 C CA . LEU A 1 102 ? 19.484 -0.796 -9.047 1 97.88 102 LEU A CA 1
ATOM 691 C C . LEU A 1 102 ? 20.984 -0.714 -8.727 1 97.88 102 LEU A C 1
ATOM 693 O O . LEU A 1 102 ? 21.75 -0.153 -9.508 1 97.88 102 LEU A O 1
ATOM 697 N N . ALA A 1 103 ? 21.375 -1.305 -7.613 1 97.88 103 ALA A N 1
ATOM 698 C CA . ALA A 1 103 ? 22.75 -1.238 -7.141 1 97.88 103 ALA A CA 1
ATOM 699 C C . ALA A 1 103 ? 23.703 -1.899 -8.133 1 97.88 103 ALA A C 1
ATOM 701 O O . ALA A 1 103 ? 24.875 -1.514 -8.234 1 97.88 103 ALA A O 1
ATOM 702 N N . THR A 1 104 ? 23.234 -2.859 -8.844 1 97.44 104 THR A N 1
ATOM 703 C CA . THR A 1 104 ? 24.047 -3.594 -9.797 1 97.44 104 THR A CA 1
ATOM 704 C C . THR A 1 104 ? 23.922 -2.986 -11.195 1 97.44 104 THR A C 1
ATOM 706 O O . THR A 1 104 ? 24.422 -3.559 -12.172 1 97.44 104 THR A O 1
ATOM 709 N N . HIS A 1 105 ? 23.25 -1.972 -11.375 1 96.88 105 HIS A N 1
ATOM 710 C CA . HIS A 1 105 ? 23.109 -1.192 -12.602 1 96.88 105 HIS A CA 1
ATOM 711 C C . HIS A 1 105 ? 22.438 -2.008 -13.703 1 96.88 105 HIS A C 1
ATOM 713 O O . HIS A 1 105 ? 22.781 -1.871 -14.875 1 96.88 105 HIS A O 1
ATOM 719 N N . GLN A 1 106 ? 21.531 -2.82 -13.281 1 96.62 106 GLN A N 1
ATOM 720 C CA . GLN A 1 106 ? 20.812 -3.633 -14.258 1 96.62 106 GLN A CA 1
ATOM 721 C C . GLN A 1 106 ? 19.594 -2.887 -14.805 1 96.62 106 GLN A C 1
ATOM 723 O O . GLN A 1 106 ? 19.031 -3.283 -15.82 1 96.62 106 GLN A O 1
ATOM 728 N N . VAL A 1 107 ? 19.188 -1.889 -14.133 1 97.06 107 VAL A N 1
ATOM 729 C CA . VAL A 1 107 ? 18.141 -0.989 -14.594 1 97.06 107 VAL A CA 1
ATOM 730 C C . VAL A 1 107 ? 18.672 0.44 -14.656 1 97.06 107 VAL A C 1
ATOM 732 O O . VAL A 1 107 ? 19.609 0.792 -13.938 1 97.06 107 VAL A O 1
ATOM 735 N N . ASP A 1 108 ? 18.094 1.222 -15.539 1 96.81 108 ASP A N 1
ATOM 736 C CA . ASP A 1 108 ? 18.438 2.637 -15.633 1 96.81 108 ASP A CA 1
ATOM 737 C C . ASP A 1 108 ? 17.922 3.41 -14.422 1 96.81 108 ASP A C 1
ATOM 739 O O . ASP A 1 108 ? 16.719 3.545 -14.234 1 96.81 108 ASP A O 1
ATOM 743 N N . THR A 1 109 ? 18.844 3.91 -13.68 1 96.62 109 THR A N 1
ATOM 744 C CA . THR A 1 109 ? 18.531 4.602 -12.438 1 96.62 109 THR A CA 1
ATOM 745 C C . THR A 1 109 ? 17.578 5.77 -12.695 1 96.62 109 THR A C 1
ATOM 747 O O . THR A 1 109 ? 16.656 6.016 -11.914 1 96.62 109 THR A O 1
ATOM 750 N N . ASP A 1 110 ? 17.719 6.469 -13.781 1 95.94 110 ASP A N 1
ATOM 751 C CA . ASP A 1 110 ? 16.922 7.652 -14.094 1 95.94 110 ASP A CA 1
ATOM 752 C C . ASP A 1 110 ? 15.469 7.281 -14.359 1 95.94 110 ASP A C 1
ATOM 754 O O . ASP A 1 110 ? 14.57 8.102 -14.172 1 95.94 110 ASP A O 1
ATOM 758 N N . LEU A 1 111 ? 15.258 6.062 -14.742 1 96.19 111 LEU A N 1
ATOM 759 C CA . LEU A 1 111 ? 13.914 5.609 -15.086 1 96.19 111 LEU A CA 1
ATOM 760 C C . LEU A 1 111 ? 13.156 5.16 -13.844 1 96.19 111 LEU A C 1
ATOM 762 O O . LEU A 1 111 ? 11.922 5.098 -13.852 1 96.19 111 LEU A O 1
ATOM 766 N N . VAL A 1 112 ? 13.945 4.867 -12.805 1 97.44 112 VAL A N 1
ATOM 767 C CA . VAL A 1 112 ? 13.266 4.145 -11.734 1 97.44 112 VAL A CA 1
ATOM 768 C C . VAL A 1 112 ? 13.461 4.879 -10.406 1 97.44 112 VAL A C 1
ATOM 770 O O . VAL A 1 112 ? 13.141 4.34 -9.344 1 97.44 112 VAL A O 1
ATOM 773 N N . THR A 1 113 ? 14.031 6.027 -10.391 1 97 113 THR A N 1
ATOM 774 C CA . THR A 1 113 ? 14.148 6.875 -9.211 1 97 113 THR A CA 1
ATOM 775 C C . THR A 1 113 ? 13.531 8.242 -9.469 1 97 113 THR A C 1
ATOM 777 O O . THR A 1 113 ? 13.367 8.656 -10.617 1 97 113 THR A O 1
ATOM 780 N N . ASN A 1 114 ? 13.07 8.812 -8.453 1 94.75 114 ASN A N 1
ATOM 781 C CA . ASN A 1 114 ? 12.562 10.18 -8.484 1 94.75 114 ASN A CA 1
ATOM 782 C C . ASN A 1 114 ? 13.078 11 -7.305 1 94.75 114 ASN A C 1
ATOM 784 O O . ASN A 1 114 ? 13.344 10.445 -6.234 1 94.75 114 ASN A O 1
ATOM 788 N N . ARG A 1 115 ? 13.258 12.281 -7.523 1 94.12 115 ARG A N 1
ATOM 789 C CA . ARG A 1 115 ? 13.648 13.164 -6.43 1 94.12 115 ARG A CA 1
ATOM 790 C C . ARG A 1 115 ? 12.453 13.523 -5.559 1 94.12 115 ARG A C 1
ATOM 792 O O . ARG A 1 115 ? 11.438 14 -6.062 1 94.12 115 ARG A O 1
ATOM 799 N N . ALA A 1 116 ? 12.586 13.258 -4.367 1 94.56 116 ALA A N 1
ATOM 800 C CA . ALA A 1 116 ? 11.539 13.688 -3.441 1 94.56 116 ALA A CA 1
ATOM 801 C C . ALA A 1 116 ? 11.648 15.172 -3.135 1 94.56 116 ALA A C 1
ATOM 803 O O . ALA A 1 116 ? 12.742 15.75 -3.182 1 94.56 116 ALA A O 1
ATOM 804 N N . THR A 1 117 ? 10.508 15.773 -2.893 1 95.94 117 THR A N 1
ATOM 805 C CA . THR A 1 117 ? 10.531 17.109 -2.295 1 95.94 117 THR A CA 1
ATOM 806 C C . THR A 1 117 ? 10.734 17.016 -0.784 1 95.94 117 THR A C 1
ATOM 808 O O . THR A 1 117 ? 10.367 16.016 -0.163 1 95.94 117 THR A O 1
ATOM 811 N N . VAL A 1 118 ? 11.352 18 -0.219 1 97.06 118 VAL A N 1
ATOM 812 C CA . VAL A 1 118 ? 11.531 18.078 1.228 1 97.06 118 VAL A CA 1
ATOM 813 C C . VAL A 1 118 ? 11.203 19.484 1.71 1 97.06 118 VAL A C 1
ATOM 815 O O . VAL A 1 118 ? 11.234 20.438 0.93 1 97.06 118 VAL A O 1
ATOM 818 N N . LEU A 1 119 ? 10.812 19.531 2.961 1 97.5 119 LEU A N 1
ATOM 819 C CA . LEU A 1 119 ? 10.664 20.812 3.625 1 97.5 119 LEU A CA 1
ATOM 820 C C . LEU A 1 119 ? 11.938 21.172 4.395 1 97.5 119 LEU A C 1
ATOM 822 O O . LEU A 1 119 ? 12.453 20.359 5.164 1 97.5 119 LEU A O 1
ATOM 826 N N . GLU A 1 120 ? 12.414 22.312 4.102 1 97 120 GLU A N 1
ATOM 827 C CA . GLU A 1 120 ? 13.539 22.812 4.879 1 97 120 GLU A CA 1
ATOM 828 C C . GLU A 1 120 ? 13.094 23.891 5.859 1 97 120 GLU A C 1
ATOM 830 O O . GLU A 1 120 ? 12.406 24.844 5.473 1 97 120 GLU A O 1
ATOM 835 N N . VAL A 1 121 ? 13.422 23.688 7.125 1 95.38 121 VAL A N 1
ATOM 836 C CA . VAL A 1 121 ? 13.18 24.688 8.156 1 95.38 121 VAL A CA 1
ATOM 837 C C . VAL A 1 121 ? 14.484 25.375 8.547 1 95.38 121 VAL A C 1
ATOM 839 O O . VAL A 1 121 ? 15.461 24.703 8.906 1 95.38 121 VAL A O 1
ATOM 842 N N . VAL A 1 122 ? 14.438 26.656 8.477 1 94.75 122 VAL A N 1
ATOM 843 C CA . VAL A 1 122 ? 15.68 27.391 8.711 1 94.75 122 VAL A CA 1
ATOM 844 C C . VAL A 1 122 ? 15.477 28.422 9.82 1 94.75 122 VAL A C 1
ATOM 846 O O . VAL A 1 122 ? 14.508 29.188 9.797 1 94.75 122 VAL A O 1
ATOM 849 N N . THR A 1 123 ? 16.297 28.328 10.797 1 90.94 123 THR A N 1
ATOM 850 C CA . THR A 1 123 ? 16.453 29.391 11.789 1 90.94 123 THR A CA 1
ATOM 851 C C . THR A 1 123 ? 17.828 30.031 11.672 1 90.94 123 THR A C 1
ATOM 853 O O . THR A 1 123 ? 18.609 29.688 10.781 1 90.94 123 THR A O 1
ATOM 856 N N . LYS A 1 124 ? 18.062 31 12.625 1 87.56 124 LYS A N 1
ATOM 857 C CA . LYS A 1 124 ? 19.391 31.594 12.648 1 87.56 124 LYS A CA 1
ATOM 858 C C . LYS A 1 124 ? 20.453 30.547 12.984 1 87.56 124 LYS A C 1
ATOM 860 O O . LYS A 1 124 ? 21.562 30.609 12.461 1 87.56 124 LYS A O 1
ATOM 865 N N . ALA A 1 125 ? 20.078 29.562 13.719 1 87.75 125 ALA A N 1
ATOM 866 C CA . ALA A 1 125 ? 21.047 28.641 14.32 1 87.75 125 ALA A CA 1
ATOM 867 C C . ALA A 1 125 ? 21.062 27.297 13.594 1 87.75 125 ALA A C 1
ATOM 869 O O . ALA A 1 125 ? 22.031 26.547 13.711 1 87.75 125 ALA A O 1
ATOM 870 N N . ARG A 1 126 ? 20.016 27.016 12.953 1 89.44 126 ARG A N 1
ATOM 871 C CA . ARG A 1 126 ? 19.969 25.641 12.453 1 89.44 126 ARG A CA 1
ATOM 872 C C . ARG A 1 126 ? 19.219 25.578 11.125 1 89.44 126 ARG A C 1
ATOM 874 O O . ARG A 1 126 ? 18.422 26.469 10.805 1 89.44 126 ARG A O 1
ATOM 881 N N . ARG A 1 127 ? 19.594 24.625 10.359 1 92.88 127 ARG A N 1
ATOM 882 C CA . ARG A 1 127 ? 18.938 24.203 9.117 1 92.88 127 ARG A CA 1
ATOM 883 C C . ARG A 1 127 ? 18.594 22.719 9.164 1 92.88 127 ARG A C 1
ATOM 885 O O . ARG A 1 127 ? 19.484 21.875 9.32 1 92.88 127 ARG A O 1
ATOM 892 N N . GLU A 1 128 ? 17.266 22.422 9.039 1 92.88 128 GLU A N 1
ATOM 893 C CA . GLU A 1 128 ? 16.828 21.031 9.156 1 92.88 128 GLU A CA 1
ATOM 894 C C . GLU A 1 128 ? 15.82 20.672 8.055 1 92.88 128 GLU A C 1
ATOM 896 O O . GLU A 1 128 ? 15.141 21.562 7.531 1 92.88 128 GLU A O 1
ATOM 901 N N . ILE A 1 129 ? 15.734 19.406 7.773 1 95.38 129 ILE A N 1
ATOM 902 C CA . ILE A 1 129 ? 14.797 19 6.727 1 95.38 129 ILE A CA 1
ATOM 903 C C . ILE A 1 129 ? 13.711 18.125 7.316 1 95.38 129 ILE A C 1
ATOM 905 O O . ILE A 1 129 ? 13.914 17.469 8.352 1 95.38 129 ILE A O 1
ATOM 909 N N . ALA A 1 130 ? 12.562 18.141 6.719 1 96.75 130 ALA A N 1
ATOM 910 C CA . ALA A 1 130 ? 11.469 17.188 6.945 1 96.75 130 ALA A CA 1
ATOM 911 C C . ALA A 1 130 ? 11.039 16.531 5.637 1 96.75 130 ALA A C 1
ATOM 913 O O . ALA A 1 130 ? 11.031 17.172 4.582 1 96.75 130 ALA A O 1
ATOM 914 N N . LEU A 1 131 ? 10.695 15.289 5.723 1 95.69 131 LEU A N 1
ATOM 915 C CA . LEU A 1 131 ? 10.344 14.531 4.527 1 95.69 131 LEU A CA 1
ATOM 916 C C . LEU A 1 131 ? 8.859 14.664 4.215 1 95.69 131 LEU A C 1
ATOM 918 O O . LEU A 1 131 ? 8.461 14.609 3.047 1 95.69 131 LEU A O 1
ATOM 922 N N . THR A 1 132 ? 8.031 14.828 5.223 1 94.88 132 THR A N 1
ATOM 923 C CA . THR A 1 132 ? 6.586 14.781 5.008 1 94.88 132 THR A CA 1
ATOM 924 C C . THR A 1 132 ? 5.934 16.094 5.445 1 94.88 132 THR A C 1
ATOM 926 O O . THR A 1 132 ? 5.18 16.703 4.684 1 94.88 132 THR A O 1
ATOM 929 N N . ASP A 1 133 ? 6.258 16.5 6.688 1 96.12 133 ASP A N 1
ATOM 930 C CA . ASP A 1 133 ? 5.527 17.672 7.16 1 96.12 133 ASP A CA 1
ATOM 931 C C . ASP A 1 133 ? 6.336 18.422 8.211 1 96.12 133 ASP A C 1
ATOM 933 O O . ASP A 1 133 ? 7.242 17.875 8.828 1 96.12 133 ASP A O 1
ATOM 937 N N . VAL A 1 134 ? 6.062 19.688 8.367 1 95.81 134 VAL A N 1
ATOM 938 C CA . VAL A 1 134 ? 6.492 20.594 9.438 1 95.81 134 VAL A CA 1
ATOM 939 C C . VAL A 1 134 ? 5.273 21.172 10.141 1 95.81 134 VAL A C 1
ATOM 941 O O . VAL A 1 134 ? 4.375 21.719 9.492 1 95.81 134 VAL A O 1
ATOM 944 N N . SER A 1 135 ? 5.234 21 11.414 1 95.44 135 SER A N 1
ATOM 945 C CA . SER A 1 135 ? 4.129 21.578 12.164 1 95.44 135 SER A CA 1
ATOM 946 C C . SER A 1 135 ? 4.633 22.516 13.258 1 95.44 135 SER A C 1
ATOM 948 O O . SER A 1 135 ? 5.719 22.312 13.805 1 95.44 135 SER A O 1
ATOM 950 N N . VAL A 1 136 ? 3.848 23.5 13.523 1 93.12 136 VAL A N 1
ATOM 951 C CA . VAL A 1 136 ? 4.203 24.531 14.5 1 93.12 136 VAL A CA 1
ATOM 952 C C . VAL A 1 136 ? 3.105 24.641 15.555 1 93.12 136 VAL A C 1
ATOM 954 O O . VAL A 1 136 ? 1.919 24.688 15.219 1 93.12 136 VAL A O 1
ATOM 957 N N . SER A 1 137 ? 3.523 24.594 16.781 1 90.25 137 SER A N 1
ATOM 958 C CA . SER A 1 137 ? 2.625 24.844 17.891 1 90.25 137 SER A CA 1
ATOM 959 C C . SER A 1 137 ? 3.029 26.094 18.656 1 90.25 137 SER A C 1
ATOM 961 O O . SER A 1 137 ? 4.219 26.344 18.875 1 90.25 137 SER A O 1
ATOM 963 N N . ALA A 1 138 ? 2.029 26.859 19.094 1 82.06 138 ALA A N 1
ATOM 964 C CA . ALA A 1 138 ? 2.322 28.031 19.906 1 82.06 138 ALA A CA 1
ATOM 965 C C . ALA A 1 138 ? 2.793 27.625 21.297 1 82.06 138 ALA A C 1
ATOM 967 O O . ALA A 1 138 ? 3.434 28.422 22 1 82.06 138 ALA A O 1
ATOM 968 N N . GLU A 1 139 ? 2.447 26.406 21.594 1 81.88 139 GLU A N 1
ATOM 969 C CA . GLU A 1 139 ? 2.836 25.922 22.906 1 81.88 139 GLU A CA 1
ATOM 970 C C . GLU A 1 139 ? 4.184 25.203 22.859 1 81.88 139 GLU A C 1
ATOM 972 O O . GLU A 1 139 ? 4.594 24.719 21.812 1 81.88 139 GLU A O 1
ATOM 977 N N . GLN A 1 140 ? 4.801 25.156 24.047 1 76 140 GLN A N 1
ATOM 978 C CA . GLN A 1 140 ? 6.094 24.484 24.141 1 76 140 GLN A CA 1
ATOM 979 C C . GLN A 1 140 ? 5.945 22.984 23.969 1 76 140 GLN A C 1
ATOM 981 O O . GLN A 1 140 ? 6.848 22.312 23.453 1 76 140 GLN A O 1
ATOM 986 N N . ARG A 1 141 ? 4.863 22.562 24.438 1 69.38 141 ARG A N 1
ATOM 987 C CA . ARG A 1 141 ? 4.574 21.141 24.234 1 69.38 141 ARG A CA 1
ATOM 988 C C . ARG A 1 141 ? 3.736 20.922 22.984 1 69.38 141 ARG A C 1
ATOM 990 O O . ARG A 1 141 ? 2.717 21.594 22.797 1 69.38 141 ARG A O 1
ATOM 997 N N . TRP A 1 142 ? 4.227 20.047 22.156 1 69.62 142 TRP A N 1
ATOM 998 C CA . TRP A 1 142 ? 3.51 19.734 20.922 1 69.62 142 TRP A CA 1
ATOM 999 C C . TRP A 1 142 ? 2.195 19.016 21.219 1 69.62 142 TRP A C 1
ATOM 1001 O O . TRP A 1 142 ? 2.176 18.016 21.953 1 69.62 142 TRP A O 1
ATOM 1011 N N . ASP A 1 143 ? 1.076 19.688 20.781 1 71.62 143 ASP A N 1
ATOM 1012 C CA . ASP A 1 143 ? -0.287 19.172 20.891 1 71.62 143 ASP A CA 1
ATOM 1013 C C . ASP A 1 143 ? -1.088 19.469 19.625 1 71.62 143 ASP A C 1
ATOM 1015 O O . ASP A 1 143 ? -1.146 20.625 19.188 1 71.62 143 ASP A O 1
ATOM 1019 N N . PRO A 1 144 ? -1.676 18.391 19.078 1 71.38 144 PRO A N 1
ATOM 1020 C CA . PRO A 1 144 ? -2.455 18.625 17.859 1 71.38 144 PRO A CA 1
ATOM 1021 C C . PRO A 1 144 ? -3.494 19.734 18.047 1 71.38 144 PRO A C 1
ATOM 1023 O O . PRO A 1 144 ? -3.82 20.438 17.078 1 71.38 144 PRO A O 1
ATOM 1026 N N . ALA A 1 145 ? -3.941 19.891 19.25 1 75.88 145 ALA A N 1
ATOM 1027 C CA . ALA A 1 145 ? -4.977 20.891 19.516 1 75.88 145 ALA A CA 1
ATOM 1028 C C . ALA A 1 145 ? -4.391 22.297 19.516 1 75.88 145 ALA A C 1
ATOM 1030 O O . ALA A 1 145 ? -5.125 23.281 19.406 1 75.88 145 ALA A O 1
ATOM 1031 N N . SER A 1 146 ? -3.045 22.391 19.609 1 85.38 146 SER A N 1
ATOM 1032 C CA . SER A 1 146 ? -2.412 23.703 19.734 1 85.38 146 SER A CA 1
ATOM 1033 C C . SER A 1 146 ? -1.613 24.047 18.484 1 85.38 146 SER A C 1
ATOM 1035 O O . SER A 1 146 ? -0.843 25.016 18.469 1 85.38 146 SER A O 1
ATOM 1037 N N . LEU A 1 147 ? -1.875 23.234 17.5 1 91.25 147 LEU A N 1
ATOM 1038 C CA . LEU A 1 147 ? -1.149 23.516 16.25 1 91.25 147 LEU A CA 1
ATOM 1039 C C . LEU A 1 147 ? -1.655 24.781 15.594 1 91.25 147 LEU A C 1
ATOM 1041 O O . LEU A 1 147 ? -2.859 25.047 15.594 1 91.25 147 LEU A O 1
ATOM 1045 N N . THR A 1 148 ? -0.72 25.578 15.086 1 92.88 148 THR A N 1
ATOM 1046 C CA . THR A 1 148 ? -1.094 26.828 14.445 1 92.88 148 THR A CA 1
ATOM 1047 C C . THR A 1 148 ? -0.773 26.797 12.953 1 92.88 148 THR A C 1
ATOM 1049 O O . THR A 1 148 ? -1.443 27.453 12.156 1 92.88 148 THR A O 1
ATOM 1052 N N . GLU A 1 149 ? 0.295 26.094 12.617 1 94.38 149 GLU A N 1
ATOM 1053 C CA . GLU A 1 149 ? 0.708 25.984 11.219 1 94.38 149 GLU A CA 1
ATOM 1054 C C . GLU A 1 149 ? 1.124 24.562 10.867 1 94.38 149 GLU A C 1
ATOM 1056 O O . GLU A 1 149 ? 1.672 23.844 11.711 1 94.38 149 GLU A O 1
ATOM 1061 N N . LEU A 1 150 ? 0.843 24.172 9.641 1 95.69 150 LEU A N 1
ATOM 1062 C CA . LEU A 1 150 ? 1.206 22.875 9.109 1 95.69 150 LEU A CA 1
ATOM 1063 C C . LEU A 1 150 ? 1.652 22.984 7.652 1 95.69 150 LEU A C 1
ATOM 1065 O O . LEU A 1 150 ? 0.964 23.594 6.836 1 95.69 150 LEU A O 1
ATOM 1069 N N . TYR A 1 151 ? 2.793 22.5 7.375 1 96.56 151 TYR A N 1
ATOM 1070 C CA . TYR A 1 151 ? 3.324 22.422 6.016 1 96.56 151 TYR A CA 1
ATOM 1071 C C . TYR A 1 151 ? 3.561 20.969 5.609 1 96.56 151 TYR A C 1
ATOM 1073 O O . TYR A 1 151 ? 4.176 20.203 6.355 1 96.56 151 TYR A O 1
ATOM 1081 N N . CYS A 1 152 ? 3.061 20.594 4.453 1 97 152 CYS A N 1
ATOM 1082 C CA . CYS A 1 152 ? 3.189 19.203 3.994 1 97 152 CYS A CA 1
ATOM 1083 C C . CYS A 1 152 ? 3.781 19.156 2.592 1 97 152 CYS A C 1
ATOM 1085 O O . CYS A 1 152 ? 3.455 19.984 1.742 1 97 152 CYS A O 1
ATOM 1087 N N . THR A 1 153 ? 4.625 18.125 2.35 1 96.75 153 THR A N 1
ATOM 1088 C CA . THR A 1 153 ? 5.168 17.906 1.014 1 96.75 153 THR A CA 1
ATOM 1089 C C . THR A 1 153 ? 4.109 17.312 0.094 1 96.75 153 THR A C 1
ATOM 1091 O O . THR A 1 153 ? 4.227 17.375 -1.131 1 96.75 153 THR A O 1
ATOM 1094 N N . PHE A 1 154 ? 3.15 16.75 0.672 1 94.94 154 PHE A N 1
ATOM 1095 C CA . PHE A 1 154 ? 2.008 16.172 -0.028 1 94.94 154 PHE A CA 1
ATOM 1096 C C . PHE A 1 154 ? 0.778 16.141 0.872 1 94.94 154 PHE A C 1
ATOM 1098 O O . PHE A 1 154 ? 0.882 16.375 2.08 1 94.94 154 PHE A O 1
ATOM 1105 N N . ALA A 1 155 ? -0.326 15.859 0.329 1 94.62 155 ALA A N 1
ATOM 1106 C CA . ALA A 1 155 ? -1.588 15.664 1.039 1 94.62 155 ALA A CA 1
ATOM 1107 C C . ALA A 1 155 ? -2.521 14.75 0.255 1 94.62 155 ALA A C 1
ATOM 1109 O O . ALA A 1 155 ? -2.846 15.023 -0.902 1 94.62 155 ALA A O 1
ATOM 1110 N N . VAL A 1 156 ? -2.922 13.664 0.921 1 91.81 156 VAL A N 1
ATOM 1111 C CA . VAL A 1 156 ? -3.787 12.727 0.211 1 91.81 156 VAL A CA 1
ATOM 1112 C C . VAL A 1 156 ? -5.047 12.461 1.034 1 91.81 156 VAL A C 1
ATOM 1114 O O . VAL A 1 156 ? -4.992 12.398 2.264 1 91.81 156 VAL A O 1
ATOM 1117 N N . PRO A 1 157 ? -6.199 12.258 0.372 1 92.06 157 PRO A N 1
ATOM 1118 C CA . PRO A 1 157 ? -7.469 12.047 1.074 1 92.06 157 PRO A CA 1
ATOM 1119 C C . PRO A 1 157 ? -7.477 10.758 1.894 1 92.06 157 PRO A C 1
ATOM 1121 O O . PRO A 1 157 ? -8.18 10.672 2.904 1 92.06 157 PRO A O 1
ATOM 1124 N N . ASP A 1 158 ? -6.73 9.75 1.453 1 92.31 158 ASP A N 1
ATOM 1125 C CA . ASP A 1 158 ? -6.793 8.422 2.07 1 92.31 158 ASP A CA 1
ATOM 1126 C C . ASP A 1 158 ? -5.605 8.203 3.006 1 92.31 158 ASP A C 1
ATOM 1128 O O . ASP A 1 158 ? -5.219 7.059 3.266 1 92.31 158 ASP A O 1
ATOM 1132 N N . GLY A 1 159 ? -5.07 9.227 3.48 1 90 159 GLY A N 1
ATOM 1133 C CA . GLY A 1 159 ? -3.92 9.133 4.367 1 90 159 GLY A CA 1
ATOM 1134 C C . GLY A 1 159 ? -4.281 9.258 5.832 1 90 159 GLY A C 1
ATOM 1135 O O . GLY A 1 159 ? -5.41 9.633 6.168 1 90 159 GLY A O 1
ATOM 1136 N N . ILE A 1 160 ? -3.359 8.875 6.688 1 90 160 ILE A N 1
ATOM 1137 C CA . ILE A 1 160 ? -3.438 9.078 8.133 1 90 160 ILE A CA 1
ATOM 1138 C C . ILE A 1 160 ? -2.365 10.078 8.562 1 90 160 ILE A C 1
ATOM 1140 O O . ILE A 1 160 ? -1.373 10.281 7.859 1 90 160 ILE A O 1
ATOM 1144 N N . GLY A 1 161 ? -2.6 10.719 9.719 1 90.19 161 GLY A N 1
ATOM 1145 C CA . GLY A 1 161 ? -1.627 11.672 10.219 1 90.19 161 GLY A CA 1
ATOM 1146 C C . GLY A 1 161 ? -1.977 13.109 9.891 1 90.19 161 GLY A C 1
ATOM 1147 O O . GLY A 1 161 ? -3.086 13.398 9.43 1 90.19 161 GLY A O 1
ATOM 1148 N N . LEU A 1 162 ? -1.028 14 10.016 1 92.38 162 LEU A N 1
ATOM 1149 C CA . LEU A 1 162 ? -1.295 15.43 9.875 1 92.38 162 LEU A CA 1
ATOM 1150 C C . LEU A 1 162 ? -1.579 15.781 8.422 1 92.38 162 LEU A C 1
ATOM 1152 O O . LEU A 1 162 ? -2.338 16.719 8.141 1 92.38 162 LEU A O 1
ATOM 1156 N N . SER A 1 163 ? -0.954 14.969 7.543 1 92 163 SER A N 1
ATOM 1157 C CA . SER A 1 163 ? -1.178 15.258 6.129 1 92 163 SER A CA 1
ATOM 1158 C C . SER A 1 163 ? -2.621 14.961 5.73 1 92 163 SER A C 1
ATOM 1160 O O . SER A 1 163 ? -3.074 15.391 4.668 1 92 163 SER A O 1
ATOM 1162 N N . SER A 1 164 ? -3.365 14.227 6.578 1 92.88 164 SER A N 1
ATOM 1163 C CA . SER A 1 164 ? -4.766 13.93 6.285 1 92.88 164 SER A CA 1
ATOM 1164 C C . SER A 1 164 ? -5.621 15.188 6.355 1 92.88 164 SER A C 1
ATOM 1166 O O . SER A 1 164 ? -6.699 15.25 5.762 1 92.88 164 SER A O 1
ATOM 1168 N N . ILE A 1 165 ? -5.188 16.188 7.062 1 93.75 165 ILE A N 1
ATOM 1169 C CA . ILE A 1 165 ? -5.93 17.438 7.215 1 93.75 165 ILE A CA 1
ATOM 1170 C C . ILE A 1 165 ? -6.055 18.141 5.863 1 93.75 165 ILE A C 1
ATOM 1172 O O . ILE A 1 165 ? -7.152 18.25 5.312 1 93.75 165 ILE A O 1
ATOM 1176 N N . PRO A 1 166 ? -4.922 18.531 5.273 1 94.81 166 PRO A N 1
ATOM 1177 C CA . PRO A 1 166 ? -5.07 19.125 3.941 1 94.81 166 PRO A CA 1
ATOM 1178 C C . PRO A 1 166 ? -5.535 18.109 2.896 1 94.81 166 PRO A C 1
ATOM 1180 O O . PRO A 1 166 ? -6.059 18.5 1.849 1 94.81 166 PRO A O 1
ATOM 1183 N N . GLY A 1 167 ? -5.332 16.812 3.127 1 93.75 167 GLY A N 1
ATOM 1184 C CA . GLY A 1 167 ? -5.832 15.789 2.223 1 93.75 167 GLY A CA 1
ATOM 1185 C C . GLY A 1 167 ? -7.332 15.859 2.012 1 93.75 167 GLY A C 1
ATOM 1186 O O . GLY A 1 167 ? -7.836 15.461 0.961 1 93.75 167 GLY A O 1
ATOM 1187 N N . ARG A 1 168 ? -8.016 16.453 2.975 1 91.81 168 ARG A N 1
ATOM 1188 C CA . ARG A 1 168 ? -9.469 16.562 2.902 1 91.81 168 ARG A CA 1
ATOM 1189 C C . ARG A 1 168 ? -9.883 17.922 2.328 1 91.81 168 ARG A C 1
ATOM 1191 O O . ARG A 1 168 ? -11.07 18.156 2.104 1 91.81 168 ARG A O 1
ATOM 1198 N N . LEU A 1 169 ? -8.922 18.781 2.09 1 89.44 169 LEU A N 1
ATOM 1199 C CA . LEU A 1 169 ? -9.219 20.156 1.676 1 89.44 169 LEU A CA 1
ATOM 1200 C C . LEU A 1 169 ? -8.602 20.453 0.315 1 89.44 169 LEU A C 1
ATOM 1202 O O . LEU A 1 169 ? -9.273 21 -0.57 1 89.44 169 LEU A O 1
ATOM 1206 N N . CYS A 1 170 ? -7.418 20.141 0.2 1 87.94 170 CYS A N 1
ATOM 1207 C CA . CYS A 1 170 ? -6.633 20.438 -0.991 1 87.94 170 CYS A CA 1
ATOM 1208 C C . CYS A 1 170 ? -5.633 19.328 -1.284 1 87.94 170 CYS A C 1
ATOM 1210 O O . CYS A 1 170 ? -4.434 19.484 -1.058 1 87.94 170 CYS A O 1
ATOM 1212 N N . PRO A 1 171 ? -6.191 18.266 -1.827 1 90.81 171 PRO A N 1
ATOM 1213 C CA . PRO A 1 171 ? -5.27 17.156 -2.072 1 90.81 171 PRO A CA 1
ATOM 1214 C C . PRO A 1 171 ? -4.102 17.547 -2.971 1 90.81 171 PRO A C 1
ATOM 1216 O O . PRO A 1 171 ? -4.273 18.328 -3.914 1 90.81 171 PRO A O 1
ATOM 1219 N N . SER A 1 172 ? -2.945 17.203 -2.592 1 92.56 172 SER A N 1
ATOM 1220 C CA . SER A 1 172 ? -1.688 17.344 -3.322 1 92.56 172 SER A CA 1
ATOM 1221 C C . SER A 1 172 ? -0.936 16.016 -3.371 1 92.56 172 SER A C 1
ATOM 1223 O O . SER A 1 172 ? -0.237 15.656 -2.422 1 92.56 172 SER A O 1
ATOM 1225 N N . PRO A 1 173 ? -1.049 15.32 -4.48 1 90.81 173 PRO A N 1
ATOM 1226 C CA . PRO A 1 173 ? -0.431 13.992 -4.547 1 90.81 173 PRO A CA 1
ATOM 1227 C C . PRO A 1 173 ? 1.094 14.047 -4.496 1 90.81 173 PRO A C 1
ATOM 1229 O O . PRO A 1 173 ? 1.688 15.086 -4.797 1 90.81 173 PRO A O 1
ATOM 1232 N N . LYS A 1 174 ? 1.672 12.938 -4.125 1 87.5 174 LYS A N 1
ATOM 1233 C CA . LYS A 1 174 ? 3.119 12.812 -3.986 1 87.5 174 LYS A CA 1
ATOM 1234 C C . LYS A 1 174 ? 3.818 13.016 -5.328 1 87.5 174 LYS A C 1
ATOM 1236 O O . LYS A 1 174 ? 5.008 13.336 -5.375 1 87.5 174 LYS A O 1
ATOM 1241 N N . SER A 1 175 ? 3.072 12.836 -6.34 1 85.38 175 SER A N 1
ATOM 1242 C CA . SER A 1 175 ? 3.648 12.914 -7.68 1 85.38 175 SER A CA 1
ATOM 1243 C C . SER A 1 175 ? 3.869 14.367 -8.102 1 85.38 175 SER A C 1
ATOM 1245 O O . SER A 1 175 ? 4.594 14.633 -9.062 1 85.38 175 SER A O 1
ATOM 1247 N N . THR A 1 176 ? 3.24 15.266 -7.426 1 86.5 176 THR A N 1
ATOM 1248 C CA . THR A 1 176 ? 3.43 16.672 -7.754 1 86.5 176 THR A CA 1
ATOM 1249 C C . THR A 1 176 ? 4.566 17.266 -6.926 1 86.5 176 THR A C 1
ATOM 1251 O O . THR A 1 176 ? 4.902 16.75 -5.859 1 86.5 176 THR A O 1
ATOM 1254 N N . VAL A 1 177 ? 5.129 18.312 -7.445 1 90.88 177 VAL A N 1
ATOM 1255 C CA . VAL A 1 177 ? 6.254 18.938 -6.754 1 90.88 177 VAL A CA 1
ATOM 1256 C C . VAL A 1 177 ? 5.734 19.969 -5.75 1 90.88 177 VAL A C 1
ATOM 1258 O O . VAL A 1 177 ? 6.484 20.453 -4.898 1 90.88 177 VAL A O 1
ATOM 1261 N N . ASP A 1 178 ? 4.48 20.203 -5.836 1 93.62 178 ASP A N 1
ATOM 1262 C CA . ASP A 1 178 ? 3.895 21.188 -4.934 1 93.62 178 ASP A CA 1
ATOM 1263 C C . ASP A 1 178 ? 3.533 20.547 -3.592 1 93.62 178 ASP A C 1
ATOM 1265 O O . ASP A 1 178 ? 3.281 19.344 -3.516 1 93.62 178 ASP A O 1
ATOM 1269 N N . GLY A 1 179 ? 3.613 21.359 -2.541 1 96.19 179 GLY A N 1
ATOM 1270 C CA . GLY A 1 179 ? 3.094 21 -1.229 1 96.19 179 GLY A CA 1
ATOM 1271 C C . GLY A 1 179 ? 1.895 21.828 -0.815 1 96.19 179 GLY A C 1
ATOM 1272 O O . GLY A 1 179 ? 1.222 22.422 -1.66 1 96.19 179 GLY A O 1
ATOM 1273 N N . VAL A 1 180 ? 1.617 21.766 0.485 1 96.25 180 VAL A N 1
ATOM 1274 C CA . VAL A 1 180 ? 0.463 22.5 0.993 1 96.25 180 VAL A CA 1
ATOM 1275 C C . VAL A 1 180 ? 0.816 23.156 2.322 1 96.25 180 VAL A C 1
ATOM 1277 O O . VAL A 1 180 ? 1.489 22.562 3.162 1 96.25 180 VAL A O 1
ATOM 1280 N N . ALA A 1 181 ? 0.395 24.375 2.473 1 95.88 181 ALA A N 1
ATOM 1281 C CA . ALA A 1 181 ? 0.481 25.109 3.732 1 95.88 181 ALA A CA 1
ATOM 1282 C C . ALA A 1 181 ? -0.903 25.328 4.34 1 95.88 181 ALA A C 1
ATOM 1284 O O . ALA A 1 181 ? -1.837 25.719 3.645 1 95.88 181 ALA A O 1
ATOM 1285 N N . VAL A 1 182 ? -1.008 25.062 5.609 1 94.94 182 VAL A N 1
ATOM 1286 C CA . VAL A 1 182 ? -2.305 25.156 6.27 1 94.94 182 VAL A CA 1
ATOM 1287 C C . VAL A 1 182 ? -2.184 26 7.531 1 94.94 182 VAL A C 1
ATOM 1289 O O . VAL A 1 182 ? -1.249 25.828 8.32 1 94.94 182 VAL A O 1
ATOM 1292 N N . SER A 1 183 ? -3.045 26.938 7.668 1 93.88 183 SER A N 1
ATOM 1293 C CA . SER A 1 183 ? -3.211 27.688 8.906 1 93.88 183 SER A CA 1
ATOM 1294 C C . SER A 1 183 ? -4.297 27.078 9.781 1 93.88 183 SER A C 1
ATOM 1296 O O . SER A 1 183 ? -5.434 26.906 9.344 1 93.88 183 SER A O 1
ATOM 1298 N N . LEU A 1 184 ? -3.92 26.766 11.016 1 93.94 184 LEU A N 1
ATOM 1299 C CA . LEU A 1 184 ? -4.812 26.047 11.922 1 93.94 184 LEU A CA 1
ATOM 1300 C C . LEU A 1 184 ? -5.219 26.938 13.102 1 93.94 184 LEU A C 1
ATOM 1302 O O . LEU A 1 184 ? -4.684 28.031 13.266 1 93.94 184 LEU A O 1
ATOM 1306 N N . GLY A 1 185 ? -6.203 26.453 13.852 1 91.25 185 GLY A N 1
ATOM 1307 C CA . GLY A 1 185 ? -6.676 27.125 15.055 1 91.25 185 GLY A CA 1
ATOM 1308 C C . GLY A 1 185 ? -7.754 26.359 15.789 1 91.25 185 GLY A C 1
ATOM 1309 O O . GLY A 1 185 ? -8.109 25.25 15.383 1 91.25 185 GLY A O 1
ATOM 1310 N N . PRO A 1 186 ? -8.172 26.891 16.922 1 90.75 186 PRO A N 1
ATOM 1311 C CA . PRO A 1 186 ? -9.242 26.219 17.672 1 90.75 186 PRO A CA 1
ATOM 1312 C C . PRO A 1 186 ? -10.484 25.984 16.828 1 90.75 186 PRO A C 1
ATOM 1314 O O . PRO A 1 186 ? -10.867 26.828 16.016 1 90.75 186 PRO A O 1
ATOM 1317 N N . VAL A 1 187 ? -11.078 24.844 17.047 1 90.62 187 VAL A N 1
ATOM 1318 C CA . VAL A 1 187 ? -12.219 24.375 16.266 1 90.62 187 VAL A CA 1
ATOM 1319 C C . VAL A 1 187 ? -13.336 25.406 16.297 1 90.62 187 VAL A C 1
ATOM 1321 O O . VAL A 1 187 ? -13.992 25.672 15.289 1 90.62 187 VAL A O 1
ATOM 1324 N N . ASP A 1 188 ? -13.539 26.078 17.391 1 89.56 188 ASP A N 1
ATOM 1325 C CA . ASP A 1 188 ? -14.664 26.984 17.594 1 89.56 188 ASP A CA 1
ATOM 1326 C C . ASP A 1 188 ? -14.367 28.359 16.969 1 89.56 188 ASP A C 1
ATOM 1328 O O . ASP A 1 188 ? -15.273 29.172 16.812 1 89.56 188 ASP A O 1
ATOM 1332 N N . GLU A 1 189 ? -13.148 28.594 16.5 1 89.06 189 GLU A N 1
ATOM 1333 C CA . GLU A 1 189 ? -12.75 29.922 16.031 1 89.06 189 GLU A CA 1
ATOM 1334 C C . GLU A 1 189 ? -12.414 29.891 14.547 1 89.06 189 GLU A C 1
ATOM 1336 O O . GLU A 1 189 ? -12.125 30.938 13.961 1 89.06 189 GLU A O 1
ATOM 1341 N N . THR A 1 190 ? -12.453 28.766 13.984 1 90.38 190 THR A N 1
ATOM 1342 C CA . THR A 1 190 ? -12.008 28.656 12.602 1 90.38 190 THR A CA 1
ATOM 1343 C C . THR A 1 190 ? -13.195 28.453 11.664 1 90.38 190 THR A C 1
ATOM 1345 O O . THR A 1 190 ? -14.219 27.891 12.062 1 90.38 190 THR A O 1
ATOM 1348 N N . PRO A 1 191 ? -13.078 28.984 10.453 1 89.31 191 PRO A N 1
ATOM 1349 C CA . PRO A 1 191 ? -14.18 28.859 9.5 1 89.31 191 PRO A CA 1
ATOM 1350 C C . PRO A 1 191 ? -14.391 27.422 9.016 1 89.31 191 PRO A C 1
ATOM 1352 O O . PRO A 1 191 ? -15.5 27.047 8.641 1 89.31 191 PRO A O 1
ATOM 1355 N N . TYR A 1 192 ? -13.32 26.641 8.984 1 89.62 192 TYR A N 1
ATOM 1356 C CA . TYR A 1 192 ? -13.422 25.266 8.547 1 89.62 192 TYR A CA 1
ATOM 1357 C C . TYR A 1 192 ? -13.078 24.297 9.68 1 89.62 192 TYR A C 1
ATOM 1359 O O . TYR A 1 192 ? -12.234 24.609 10.523 1 89.62 192 TYR A O 1
ATOM 1367 N N . VAL A 1 193 ? -13.797 23.234 9.711 1 92.06 193 VAL A N 1
ATOM 1368 C CA . VAL A 1 193 ? -13.469 22.141 10.617 1 92.06 193 VAL A CA 1
ATOM 1369 C C . VAL A 1 193 ? -13.414 20.828 9.836 1 92.06 193 VAL A C 1
ATOM 1371 O O . VAL A 1 193 ? -14.375 20.469 9.148 1 92.06 193 VAL A O 1
ATOM 1374 N N . VAL A 1 194 ? -12.32 20.156 9.906 1 91.62 194 VAL A N 1
ATOM 1375 C CA . VAL A 1 194 ? -12.102 18.906 9.18 1 91.62 194 VAL A CA 1
ATOM 1376 C C . VAL A 1 194 ? -12.109 17.734 10.148 1 91.62 194 VAL A C 1
ATOM 1378 O O . VAL A 1 194 ? -11.484 17.781 11.211 1 91.62 194 VAL A O 1
ATOM 1381 N N . GLN A 1 195 ? -12.875 16.703 9.828 1 92.44 195 GLN A N 1
ATOM 1382 C CA . GLN A 1 195 ? -12.734 15.43 10.539 1 92.44 195 GLN A CA 1
ATOM 1383 C C . GLN A 1 195 ? -11.562 14.625 9.992 1 92.44 195 GLN A C 1
ATOM 1385 O O . GLN A 1 195 ? -11.688 13.969 8.953 1 92.44 195 GLN A O 1
ATOM 1390 N N . ALA A 1 196 ? -10.461 14.664 10.695 1 92.94 196 ALA A N 1
ATOM 1391 C CA . ALA A 1 196 ? -9.234 14.109 10.133 1 92.94 196 ALA A CA 1
ATOM 1392 C C . ALA A 1 196 ? -8.75 12.906 10.945 1 92.94 196 ALA A C 1
ATOM 1394 O O . ALA A 1 196 ? -8.742 12.945 12.18 1 92.94 196 ALA A O 1
ATOM 1395 N N . PRO A 1 197 ? -8.43 11.773 10.281 1 93.38 197 PRO A N 1
ATOM 1396 C CA . PRO A 1 197 ? -7.727 10.695 10.969 1 93.38 197 PRO A CA 1
ATOM 1397 C C . PRO A 1 197 ? -6.281 11.055 11.305 1 93.38 197 PRO A C 1
ATOM 1399 O O . PRO A 1 197 ? -5.359 10.664 10.578 1 93.38 197 PRO A O 1
ATOM 1402 N N . ILE A 1 198 ? -6.016 11.625 12.422 1 90.38 198 ILE A N 1
ATOM 1403 C CA . ILE A 1 198 ? -4.723 12.211 12.75 1 90.38 198 ILE A CA 1
ATOM 1404 C C . ILE A 1 198 ? -3.77 11.117 13.234 1 90.38 198 ILE A C 1
ATOM 1406 O O . ILE A 1 198 ? -2.553 11.32 13.266 1 90.38 198 ILE A O 1
ATOM 1410 N N . ALA A 1 199 ? -4.289 10 13.703 1 88.06 199 ALA A N 1
ATOM 1411 C CA . ALA A 1 199 ? -3.568 8.805 14.133 1 88.06 199 ALA A CA 1
ATOM 1412 C C . ALA A 1 199 ? -4.434 7.559 13.969 1 88.06 199 ALA A C 1
ATOM 1414 O O . ALA A 1 199 ? -5.652 7.656 13.797 1 88.06 199 ALA A O 1
ATOM 1415 N N . PRO A 1 200 ? -3.809 6.41 13.922 1 86.69 200 PRO A N 1
ATOM 1416 C CA . PRO A 1 200 ? -4.609 5.184 13.883 1 86.69 200 PRO A CA 1
ATOM 1417 C C . PRO A 1 200 ? -5.66 5.133 14.992 1 86.69 200 PRO A C 1
ATOM 1419 O O . PRO A 1 200 ? -5.324 5.277 16.172 1 86.69 200 PRO A O 1
ATOM 1422 N N . GLY A 1 201 ? -6.848 4.977 14.641 1 89.38 201 GLY A N 1
ATOM 1423 C CA . GLY A 1 201 ? -7.941 4.848 15.586 1 89.38 201 GLY A CA 1
ATOM 1424 C C . GLY A 1 201 ? -8.461 6.184 16.094 1 89.38 201 GLY A C 1
ATOM 1425 O O . GLY A 1 201 ? -9.344 6.23 16.938 1 89.38 201 GLY A O 1
ATOM 1426 N N . GLU A 1 202 ? -7.953 7.234 15.492 1 91.38 202 GLU A N 1
ATOM 1427 C CA . GLU A 1 202 ? -8.297 8.547 16.031 1 91.38 202 GLU A CA 1
ATOM 1428 C C . GLU A 1 202 ? -8.711 9.508 14.922 1 91.38 202 GLU A C 1
ATOM 1430 O O . GLU A 1 202 ? -7.879 9.953 14.141 1 91.38 202 GLU A O 1
ATOM 1435 N N . VAL A 1 203 ? -9.969 9.766 14.906 1 92.88 203 VAL A N 1
ATOM 1436 C CA . VAL A 1 203 ? -10.508 10.828 14.062 1 92.88 203 VAL A CA 1
ATOM 1437 C C . VAL A 1 203 ? -10.906 12.023 14.93 1 92.88 203 VAL A C 1
ATOM 1439 O O . VAL A 1 203 ? -11.688 11.883 15.867 1 92.88 203 VAL A O 1
ATOM 1442 N N . ARG A 1 204 ? -10.359 13.188 14.586 1 91.5 204 ARG A N 1
ATOM 1443 C CA . ARG A 1 204 ? -10.617 14.367 15.406 1 91.5 204 ARG A CA 1
ATOM 1444 C C . ARG A 1 204 ? -10.984 15.57 14.547 1 91.5 204 ARG A C 1
ATOM 1446 O O . ARG A 1 204 ? -10.477 15.719 13.43 1 91.5 204 ARG A O 1
ATOM 1453 N N . PRO A 1 205 ? -11.852 16.344 15.164 1 92.19 205 PRO A N 1
ATOM 1454 C CA . PRO A 1 205 ? -12.07 17.625 14.492 1 92.19 205 PRO A CA 1
ATOM 1455 C C . PRO A 1 205 ? -10.859 18.562 14.57 1 92.19 205 PRO A C 1
ATOM 1457 O O . PRO A 1 205 ? -10.273 18.719 15.641 1 92.19 205 PRO A O 1
ATOM 1460 N N . VAL A 1 206 ? -10.492 19.078 13.469 1 93.06 206 VAL A N 1
ATOM 1461 C CA . VAL A 1 206 ? -9.375 20.016 13.414 1 93.06 206 VAL A CA 1
ATOM 1462 C C . VAL A 1 206 ? -9.82 21.328 12.773 1 93.06 206 VAL A C 1
ATOM 1464 O O . VAL A 1 206 ? -10.406 21.328 11.688 1 93.06 206 VAL A O 1
ATOM 1467 N N . GLY A 1 207 ? -9.562 22.422 13.484 1 92.88 207 GLY A N 1
ATOM 1468 C CA . GLY A 1 207 ? -9.898 23.734 12.961 1 92.88 207 GLY A CA 1
ATOM 1469 C C . GLY A 1 207 ? -8.891 24.25 11.961 1 92.88 207 GLY A C 1
ATOM 1470 O O . GLY A 1 207 ? -7.68 24.188 12.203 1 92.88 207 GLY A O 1
ATOM 1471 N N . VAL A 1 208 ? -9.406 24.734 10.805 1 92.44 208 VAL A N 1
ATOM 1472 C CA . VAL A 1 208 ? -8.555 25.25 9.734 1 92.44 208 VAL A CA 1
ATOM 1473 C C . VAL A 1 208 ? -8.977 26.672 9.375 1 92.44 208 VAL A C 1
ATOM 1475 O O . VAL A 1 208 ? -10.141 26.922 9.062 1 92.44 208 VAL A O 1
ATOM 1478 N N . ARG A 1 209 ? -8.023 27.578 9.492 1 92.06 209 ARG A N 1
ATOM 1479 C CA . ARG A 1 209 ? -8.273 28.969 9.133 1 92.06 209 ARG A CA 1
ATOM 1480 C C . ARG A 1 209 ? -8.188 29.172 7.621 1 92.06 209 ARG A C 1
ATOM 1482 O O . ARG A 1 209 ? -8.945 29.953 7.047 1 92.06 209 ARG A O 1
ATOM 1489 N N . GLY A 1 210 ? -7.262 28.484 7.035 1 90.81 210 GLY A N 1
ATOM 1490 C CA . GLY A 1 210 ? -7.02 28.562 5.605 1 90.81 210 GLY A CA 1
ATOM 1491 C C . GLY A 1 210 ? -5.883 27.672 5.137 1 90.81 210 GLY A C 1
ATOM 1492 O O . GLY A 1 210 ? -5.207 27.047 5.949 1 90.81 210 GLY A O 1
ATOM 1493 N N . TRP A 1 211 ? -5.789 27.609 3.783 1 92.62 211 TRP A N 1
ATOM 1494 C CA . TRP A 1 211 ? -4.719 26.812 3.199 1 92.62 211 TRP A CA 1
ATOM 1495 C C . TRP A 1 211 ? -4.289 27.375 1.851 1 92.62 211 TRP A C 1
ATOM 1497 O O . TRP A 1 211 ? -4.996 28.188 1.261 1 92.62 211 TRP A O 1
ATOM 1507 N N . SER A 1 212 ? -3.074 27.031 1.452 1 92.31 212 SER A N 1
ATOM 1508 C CA . SER A 1 212 ? -2.551 27.422 0.15 1 92.31 212 SER A CA 1
ATOM 1509 C C . SER A 1 212 ? -1.584 26.391 -0.402 1 92.31 212 SER A C 1
ATOM 1511 O O . SER A 1 212 ? -1.082 25.547 0.343 1 92.31 212 SER A O 1
ATOM 1513 N N . VAL A 1 213 ? -1.419 26.453 -1.72 1 93.94 213 VAL A N 1
ATOM 1514 C CA . VAL A 1 213 ? -0.387 25.641 -2.352 1 93.94 213 VAL A CA 1
ATOM 1515 C C . VAL A 1 213 ? 0.994 26.141 -1.929 1 93.94 213 VAL A C 1
ATOM 1517 O O . VAL A 1 213 ? 1.235 27.344 -1.861 1 93.94 213 VAL A O 1
ATOM 1520 N N . LEU A 1 214 ? 1.811 25.234 -1.542 1 95.12 214 LEU A N 1
ATOM 1521 C CA . LEU A 1 214 ? 3.213 25.531 -1.269 1 95.12 214 LEU A CA 1
ATOM 1522 C C . LEU A 1 214 ? 4.082 25.203 -2.477 1 95.12 214 LEU A C 1
ATOM 1524 O O . LEU A 1 214 ? 4.301 24.031 -2.789 1 95.12 214 LEU A O 1
ATOM 1528 N N . HIS A 1 215 ? 4.605 26.203 -3.162 1 94.81 215 HIS A N 1
ATOM 1529 C CA . HIS A 1 215 ? 5.418 26.016 -4.355 1 94.81 215 HIS A CA 1
ATOM 1530 C C . HIS A 1 215 ? 6.887 25.812 -3.998 1 94.81 215 HIS A C 1
ATOM 1532 O O . HIS A 1 215 ? 7.402 26.484 -3.092 1 94.81 215 HIS A O 1
ATOM 1538 N N . PRO A 1 216 ? 7.508 25 -4.738 1 95.31 216 PRO A N 1
ATOM 1539 C CA . PRO A 1 216 ? 8.945 24.844 -4.484 1 95.31 216 PRO A CA 1
ATOM 1540 C C . PRO A 1 216 ? 9.711 26.156 -4.617 1 95.31 216 PRO A C 1
ATOM 1542 O O . PRO A 1 216 ? 9.422 26.953 -5.512 1 95.31 216 PRO A O 1
ATOM 1545 N N . GLY A 1 217 ? 10.609 26.344 -3.68 1 93.5 217 GLY A N 1
ATOM 1546 C CA . GLY A 1 217 ? 11.484 27.516 -3.742 1 93.5 217 GLY A CA 1
ATOM 1547 C C . GLY A 1 217 ? 10.906 28.734 -3.059 1 93.5 217 GLY A C 1
ATOM 1548 O O . GLY A 1 217 ? 11.602 29.734 -2.867 1 93.5 217 GLY A O 1
ATOM 1549 N N . VAL A 1 218 ? 9.695 28.703 -2.711 1 91.88 218 VAL A N 1
ATOM 1550 C CA . VAL A 1 218 ? 9.07 29.844 -2.055 1 91.88 218 VAL A CA 1
ATOM 1551 C C . VAL A 1 218 ? 9.242 29.734 -0.542 1 91.88 218 VAL A C 1
ATOM 1553 O O . VAL A 1 218 ? 8.836 28.734 0.062 1 91.88 218 VAL A O 1
ATOM 1556 N N . ARG A 1 219 ? 9.797 30.781 -0.025 1 93.69 219 ARG A N 1
ATOM 1557 C CA . ARG A 1 219 ? 10.008 30.875 1.417 1 93.69 219 ARG A CA 1
ATOM 1558 C C . ARG A 1 219 ? 8.75 31.359 2.123 1 93.69 219 ARG A C 1
ATOM 1560 O O . ARG A 1 219 ? 8.094 32.312 1.66 1 93.69 219 ARG A O 1
ATOM 1567 N N . VAL A 1 220 ? 8.43 30.656 3.221 1 94.25 220 VAL A N 1
ATOM 1568 C CA . VAL A 1 220 ? 7.312 31.078 4.059 1 94.25 220 VAL A CA 1
ATOM 1569 C C . VAL A 1 220 ? 7.797 31.312 5.488 1 94.25 220 VAL A C 1
ATOM 1571 O O . VAL A 1 220 ? 8.211 30.375 6.168 1 94.25 220 VAL A O 1
ATOM 1574 N N . ASP A 1 221 ? 7.656 32.531 5.969 1 92.88 221 ASP A N 1
ATOM 1575 C CA . ASP A 1 221 ? 8.031 32.844 7.344 1 92.88 221 ASP A CA 1
ATOM 1576 C C . ASP A 1 221 ? 7.031 32.25 8.336 1 92.88 221 ASP A C 1
ATOM 1578 O O . ASP A 1 221 ? 5.82 32.406 8.164 1 92.88 221 ASP A O 1
ATOM 1582 N N . LEU A 1 222 ? 7.57 31.578 9.344 1 90.25 222 LEU A N 1
ATOM 1583 C CA . LEU A 1 222 ? 6.684 31.078 10.391 1 90.25 222 LEU A CA 1
ATOM 1584 C C . LEU A 1 222 ? 6.082 32.25 11.18 1 90.25 222 LEU A C 1
ATOM 1586 O O . LEU A 1 222 ? 6.77 33.219 11.469 1 90.25 222 LEU A O 1
ATOM 1590 N N . ALA A 1 223 ? 4.828 32.156 11.391 1 80.06 223 ALA A N 1
ATOM 1591 C CA . ALA A 1 223 ? 4.121 33.219 12.094 1 80.06 223 ALA A CA 1
ATOM 1592 C C . ALA A 1 223 ? 4.344 33.125 13.602 1 80.06 223 ALA A C 1
ATOM 1594 O O . ALA A 1 223 ? 4.238 34.125 14.312 1 80.06 223 ALA A O 1
ATOM 1595 N N . ALA A 1 224 ? 4.633 32 14.055 1 72.5 224 ALA A N 1
ATOM 1596 C CA . ALA A 1 224 ? 4.727 31.797 15.492 1 72.5 224 ALA A CA 1
ATOM 1597 C C . ALA A 1 224 ? 5.883 32.594 16.094 1 72.5 224 ALA A C 1
ATOM 1599 O O . ALA A 1 224 ? 6.996 32.562 15.555 1 72.5 224 ALA A O 1
ATOM 1600 N N . ALA A 1 225 ? 5.457 33.5 17.031 1 72.62 225 ALA A N 1
ATOM 1601 C CA . ALA A 1 225 ? 6.457 34.219 17.812 1 72.62 225 ALA A CA 1
ATOM 1602 C C . ALA A 1 225 ? 7.031 33.344 18.922 1 72.62 225 ALA A C 1
ATOM 1604 O O . ALA A 1 225 ? 7.125 33.781 20.078 1 72.62 225 ALA A O 1
ATOM 1605 N N . GLY A 1 226 ? 7.344 32.125 18.578 1 76.56 226 GLY A N 1
ATOM 1606 C CA . GLY A 1 226 ? 7.793 31.156 19.547 1 76.56 226 GLY A CA 1
ATOM 1607 C C . GLY A 1 226 ? 6.992 29.859 19.516 1 76.56 226 GLY A C 1
ATOM 1608 O O . GLY A 1 226 ? 6.012 29.766 18.766 1 76.56 226 GLY A O 1
ATOM 1609 N N . GLY A 1 227 ? 7.449 28.891 20.25 1 85.56 227 GLY A N 1
ATOM 1610 C CA . GLY A 1 227 ? 6.742 27.625 20.312 1 85.56 227 GLY A CA 1
ATOM 1611 C C . GLY A 1 227 ? 7.57 26.453 19.812 1 85.56 227 GLY A C 1
ATOM 1612 O O . GLY A 1 227 ? 8.797 26.516 19.781 1 85.56 227 GLY A O 1
ATOM 1613 N N . SER A 1 228 ? 6.832 25.422 19.594 1 90.56 228 SER A N 1
ATOM 1614 C CA . SER A 1 228 ? 7.539 24.188 19.25 1 90.56 228 SER A CA 1
ATOM 1615 C C . SER A 1 228 ? 7.34 23.828 17.781 1 90.56 228 SER A C 1
ATOM 1617 O O . SER A 1 228 ? 6.273 24.062 17.219 1 90.56 228 SER A O 1
ATOM 1619 N N . ILE A 1 229 ? 8.406 23.312 17.25 1 91.75 229 ILE A N 1
ATOM 1620 C CA . ILE A 1 229 ? 8.398 22.859 15.859 1 91.75 229 ILE A CA 1
ATOM 1621 C C . ILE A 1 229 ? 8.586 21.344 15.828 1 91.75 229 ILE A C 1
ATOM 1623 O O . ILE A 1 229 ? 9.477 20.797 16.484 1 91.75 229 ILE A O 1
ATOM 1627 N N . ALA A 1 230 ? 7.742 20.672 15.141 1 93.56 230 ALA A N 1
ATOM 1628 C CA . ALA A 1 230 ? 7.879 19.234 14.914 1 93.56 230 ALA A CA 1
ATOM 1629 C C . ALA A 1 230 ? 8.164 18.922 13.453 1 93.56 230 ALA A C 1
ATOM 1631 O O . ALA A 1 230 ? 7.617 19.578 12.555 1 93.56 230 ALA A O 1
ATOM 1632 N N .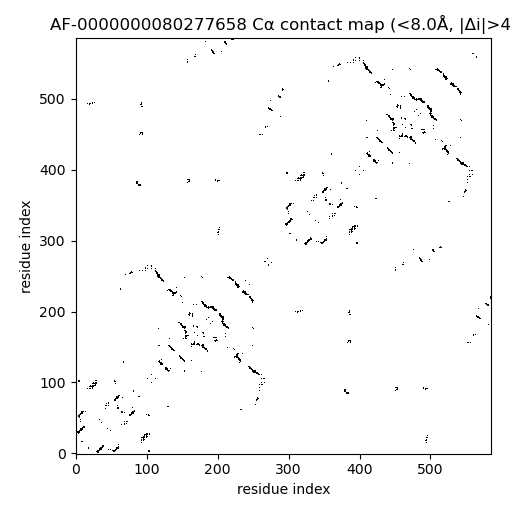 LEU A 1 231 ? 9.078 18 13.234 1 94.69 231 LEU A N 1
ATOM 1633 C CA . LEU A 1 231 ? 9.422 17.5 11.906 1 94.69 231 LEU A CA 1
ATOM 1634 C C . LEU A 1 231 ? 8.969 16.062 11.734 1 94.69 231 LEU A C 1
ATOM 1636 O O . LEU A 1 231 ? 9.336 15.188 12.531 1 94.69 231 LEU A O 1
ATOM 1640 N N . ASP A 1 232 ? 8.148 15.891 10.703 1 92.62 232 ASP A N 1
ATOM 1641 C CA . ASP A 1 232 ? 7.637 14.562 10.391 1 92.62 232 ASP A CA 1
ATOM 1642 C C . ASP A 1 232 ? 6.945 13.945 11.602 1 92.62 232 ASP A C 1
ATOM 1644 O O . ASP A 1 232 ? 7.18 12.781 11.938 1 92.62 232 ASP A O 1
ATOM 1648 N N . GLY A 1 233 ? 6.223 14.773 12.242 1 86.38 233 GLY A N 1
ATOM 1649 C CA . GLY A 1 233 ? 5.41 14.32 13.359 1 86.38 233 GLY A CA 1
ATOM 1650 C C . GLY A 1 233 ? 6.191 14.188 14.656 1 86.38 233 GLY A C 1
ATOM 1651 O O . GLY A 1 233 ? 5.633 13.82 15.688 1 86.38 233 GLY A O 1
ATOM 1652 N N . GLU A 1 234 ? 7.43 14.445 14.641 1 87.69 234 GLU A N 1
ATOM 1653 C CA . GLU A 1 234 ? 8.258 14.336 15.836 1 87.69 234 GLU A CA 1
ATOM 1654 C C . GLU A 1 234 ? 8.688 15.711 16.344 1 87.69 234 GLU A C 1
ATOM 1656 O O . GLU A 1 234 ? 9.234 16.516 15.586 1 87.69 234 GLU A O 1
ATOM 1661 N N . PRO A 1 235 ? 8.336 15.922 17.656 1 86.94 235 PRO A N 1
ATOM 1662 C CA . PRO A 1 235 ? 8.875 17.172 18.203 1 86.94 235 PRO A CA 1
ATOM 1663 C C . PRO A 1 235 ? 10.383 17.297 18.016 1 86.94 235 PRO A C 1
ATOM 1665 O O . PRO A 1 235 ? 11.117 16.328 18.219 1 86.94 235 PRO A O 1
ATOM 1668 N N . HIS A 1 236 ? 10.836 18.438 17.609 1 87.25 236 HIS A N 1
ATOM 1669 C CA . HIS A 1 236 ? 12.234 18.531 17.234 1 87.25 236 HIS A CA 1
ATOM 1670 C C . HIS A 1 236 ? 12.938 19.656 17.984 1 87.25 236 HIS A C 1
ATOM 1672 O O . HIS A 1 236 ? 13.969 19.453 18.609 1 87.25 236 HIS A O 1
ATOM 1678 N N . PHE A 1 237 ? 12.391 20.938 17.922 1 85.38 237 PHE A N 1
ATOM 1679 C CA . PHE A 1 237 ? 13.016 22 18.688 1 85.38 237 PHE A CA 1
ATOM 1680 C C . PHE A 1 237 ? 12.008 23.094 19.031 1 85.38 237 PHE A C 1
ATOM 1682 O O . PHE A 1 237 ? 10.898 23.109 18.5 1 85.38 237 PHE A O 1
ATOM 1689 N N . VAL A 1 238 ? 12.422 23.922 20 1 87.56 238 VAL A N 1
ATOM 1690 C CA . VAL A 1 238 ? 11.594 25.031 20.453 1 87.56 238 VAL A CA 1
ATOM 1691 C C . VAL A 1 238 ? 12.156 26.359 19.938 1 87.56 238 VAL A C 1
ATOM 1693 O O . VAL A 1 238 ? 13.367 26.594 19.984 1 87.56 238 VAL A O 1
ATOM 1696 N N . LEU A 1 239 ? 11.273 27.094 19.312 1 86.88 239 LEU A N 1
ATOM 1697 C CA . LEU A 1 239 ? 11.648 28.438 18.906 1 86.88 239 LEU A CA 1
ATOM 1698 C C . LEU A 1 239 ? 11.617 29.406 20.094 1 86.88 239 LEU A C 1
ATOM 1700 O O . LEU A 1 239 ? 10.609 29.484 20.797 1 86.88 239 LEU A O 1
ATOM 1704 N N . LYS A 1 240 ? 12.688 30.078 20.266 1 84.25 240 LYS A N 1
ATOM 1705 C CA . LYS A 1 240 ? 12.719 31.094 21.312 1 84.25 240 LYS A CA 1
ATOM 1706 C C . LYS A 1 240 ? 11.891 32.312 20.906 1 84.25 240 LYS A C 1
ATOM 1708 O O . LYS A 1 240 ? 11.688 32.562 19.719 1 84.25 240 LYS A O 1
ATOM 1713 N N . ARG A 1 241 ? 11.438 32.938 22.016 1 81.88 241 ARG A N 1
ATOM 1714 C CA . ARG A 1 241 ? 10.68 34.156 21.75 1 81.88 241 ARG A CA 1
ATOM 1715 C C . ARG A 1 241 ? 11.508 35.156 20.938 1 81.88 241 ARG A C 1
ATOM 1717 O O . ARG A 1 241 ? 12.648 35.469 21.297 1 81.88 241 ARG A O 1
ATOM 1724 N N . GLY A 1 242 ? 11.023 35.625 19.812 1 80.06 242 GLY A N 1
ATOM 1725 C CA . GLY A 1 242 ? 11.695 36.594 18.938 1 80.06 242 GLY A CA 1
ATOM 1726 C C . GLY A 1 242 ? 12.547 35.906 17.859 1 80.06 242 GLY A C 1
ATOM 1727 O O . GLY A 1 242 ? 13.055 36.594 16.969 1 80.06 242 GLY A O 1
ATOM 1728 N N . GLU A 1 243 ? 12.695 34.625 18.031 1 85.94 243 GLU A N 1
ATOM 1729 C CA . GLU A 1 243 ? 13.461 33.906 17.016 1 85.94 243 GLU A CA 1
ATOM 1730 C C . GLU A 1 243 ? 12.648 33.688 15.742 1 85.94 243 GLU A C 1
ATOM 1732 O O . GLU A 1 243 ? 11.469 33.344 15.797 1 85.94 243 GLU A O 1
ATOM 1737 N N . SER A 1 244 ? 13.297 34.125 14.664 1 88.12 244 SER A N 1
ATOM 1738 C CA . SER A 1 244 ? 12.625 33.969 13.375 1 88.12 244 SER A CA 1
ATOM 1739 C C . SER A 1 244 ? 12.977 32.625 12.742 1 88.12 244 SER A C 1
ATOM 1741 O O . SER A 1 244 ? 14.062 32.062 12.977 1 88.12 244 SER A O 1
ATOM 1743 N N . ALA A 1 245 ? 12.008 32.094 12.07 1 91.31 245 ALA A N 1
ATOM 1744 C CA . ALA A 1 245 ? 12.195 30.859 11.305 1 91.31 245 ALA A CA 1
ATOM 1745 C C . ALA A 1 245 ? 11.344 30.859 10.031 1 91.31 245 ALA A C 1
ATOM 1747 O O . ALA A 1 245 ? 10.344 31.578 9.961 1 91.31 245 ALA A O 1
ATOM 1748 N N . PHE A 1 246 ? 11.82 30.203 9.016 1 94.44 246 PHE A N 1
ATOM 1749 C CA . PHE A 1 246 ? 11.008 30.047 7.82 1 94.44 246 PHE A CA 1
ATOM 1750 C C . PHE A 1 246 ? 11.055 28.609 7.312 1 94.44 246 PHE A C 1
ATOM 1752 O O . PHE A 1 246 ? 11.922 27.828 7.719 1 94.44 246 PHE A O 1
ATOM 1759 N N . VAL A 1 247 ? 10.094 28.266 6.508 1 96.25 247 VAL A N 1
ATOM 1760 C CA . VAL A 1 247 ? 10.008 26.953 5.852 1 96.25 247 VAL A CA 1
ATOM 1761 C C . VAL A 1 247 ? 10.047 27.141 4.336 1 96.25 247 VAL A C 1
ATOM 1763 O O . VAL A 1 247 ? 9.484 28.094 3.803 1 96.25 247 VAL A O 1
ATOM 1766 N N . GLU A 1 248 ? 10.742 26.281 3.713 1 97 248 GLU A N 1
ATOM 1767 C CA . GLU A 1 248 ? 10.836 26.281 2.256 1 97 248 GLU A CA 1
ATOM 1768 C C . GLU A 1 248 ? 10.711 24.859 1.7 1 97 248 GLU A C 1
ATOM 1770 O O . GLU A 1 248 ? 11.312 23.922 2.232 1 97 248 GLU A O 1
ATOM 1775 N N . LEU A 1 249 ? 9.812 24.719 0.664 1 97.44 249 LEU A N 1
ATOM 1776 C CA . LEU A 1 249 ? 9.734 23.438 -0.053 1 97.44 249 LEU A CA 1
ATOM 1777 C C . LEU A 1 249 ? 10.852 23.344 -1.088 1 97.44 249 LEU A C 1
ATOM 1779 O O . LEU A 1 249 ? 11.016 24.234 -1.922 1 97.44 249 LEU A O 1
ATOM 1783 N N . LYS A 1 250 ? 11.617 22.312 -0.946 1 96.62 250 LYS A N 1
ATOM 1784 C CA . LYS A 1 250 ? 12.734 22.094 -1.863 1 96.62 250 LYS A CA 1
ATOM 1785 C C . LYS A 1 250 ? 12.508 20.859 -2.727 1 96.62 250 LYS A C 1
ATOM 1787 O O . LYS A 1 250 ? 12.18 19.797 -2.213 1 96.62 250 LYS A O 1
ATOM 1792 N N . PRO A 1 251 ? 12.719 21 -4.094 1 94.19 251 PRO A N 1
ATOM 1793 C CA . PRO A 1 251 ? 12.547 19.844 -4.969 1 94.19 251 PRO A CA 1
ATOM 1794 C C . PRO A 1 251 ? 13.773 18.938 -4.984 1 94.19 251 PRO A C 1
ATOM 1796 O O . PRO A 1 251 ? 13.742 17.859 -5.594 1 94.19 251 PRO A O 1
ATOM 1799 N N . GLU A 1 252 ? 14.836 19.375 -4.293 1 92.38 252 GLU A N 1
ATOM 1800 C CA . GLU A 1 252 ? 16.109 18.656 -4.332 1 92.38 252 GLU A CA 1
ATOM 1801 C C . GLU A 1 252 ? 16.25 17.719 -3.129 1 92.38 252 GLU A C 1
ATOM 1803 O O . GLU A 1 252 ? 17.312 17.672 -2.502 1 92.38 252 GLU A O 1
ATOM 1808 N N . GLY A 1 253 ? 15.227 17 -2.805 1 95.06 253 GLY A N 1
ATOM 1809 C CA . GLY A 1 253 ? 15.328 15.969 -1.781 1 95.06 253 GLY A CA 1
ATOM 1810 C C . GLY A 1 253 ? 16.062 14.727 -2.254 1 95.06 253 GLY A C 1
ATOM 1811 O O . GLY A 1 253 ? 16.766 14.758 -3.268 1 95.06 253 GLY A O 1
ATOM 1812 N N . PRO A 1 254 ? 16.078 13.766 -1.491 1 96.56 254 PRO A N 1
ATOM 1813 C CA . PRO A 1 254 ? 16.812 12.539 -1.853 1 96.56 254 PRO A CA 1
ATOM 1814 C C . PRO A 1 254 ? 16.234 11.867 -3.098 1 96.56 254 PRO A C 1
ATOM 1816 O O . PRO A 1 254 ? 15.062 12.039 -3.418 1 96.56 254 PRO A O 1
ATOM 1819 N N . TRP A 1 255 ? 17.141 11.211 -3.855 1 97.12 255 TRP A N 1
ATOM 1820 C CA . TRP A 1 255 ? 16.688 10.281 -4.883 1 97.12 255 TRP A CA 1
ATOM 1821 C C . TRP A 1 255 ? 16.016 9.062 -4.258 1 97.12 255 TRP A C 1
ATOM 1823 O O . TRP A 1 255 ? 16.641 8.344 -3.469 1 97.12 255 TRP A O 1
ATOM 1833 N N . CYS A 1 256 ? 14.742 8.844 -4.582 1 96.69 256 CYS A N 1
ATOM 1834 C CA . CYS A 1 256 ? 14 7.738 -4 1 96.69 256 CYS A CA 1
ATOM 1835 C C . CYS A 1 256 ? 13.773 6.633 -5.023 1 96.69 256 CYS A C 1
ATOM 1837 O O . CYS A 1 256 ? 13.422 6.906 -6.172 1 96.69 256 CYS A O 1
ATOM 1839 N N . VAL A 1 257 ? 13.898 5.449 -4.555 1 97.25 257 VAL A N 1
ATOM 1840 C CA . VAL A 1 257 ? 13.711 4.289 -5.422 1 97.25 257 VAL A CA 1
ATOM 1841 C C . VAL A 1 257 ? 12.219 4.023 -5.609 1 97.25 257 VAL A C 1
ATOM 1843 O O . VAL A 1 257 ? 11.461 3.963 -4.637 1 97.25 257 VAL A O 1
ATOM 1846 N N . ASP A 1 258 ? 11.844 3.92 -6.848 1 95.75 258 ASP A N 1
ATOM 1847 C CA . ASP A 1 258 ? 10.5 3.461 -7.18 1 95.75 258 ASP A CA 1
ATOM 1848 C C . ASP A 1 258 ? 10.477 1.954 -7.43 1 95.75 258 ASP A C 1
ATOM 1850 O O . ASP A 1 258 ? 10.703 1.503 -8.555 1 95.75 258 ASP A O 1
ATOM 1854 N N . VAL A 1 259 ? 10.102 1.222 -6.391 1 96 259 VAL A N 1
ATOM 1855 C CA . VAL A 1 259 ? 10.18 -0.235 -6.422 1 96 259 VAL A CA 1
ATOM 1856 C C . VAL A 1 259 ? 9.305 -0.778 -7.547 1 96 259 VAL A C 1
ATOM 1858 O O . VAL A 1 259 ? 9.711 -1.679 -8.281 1 96 259 VAL A O 1
ATOM 1861 N N . ARG A 1 260 ? 8.109 -0.249 -7.723 1 93.88 260 ARG A N 1
ATOM 1862 C CA . ARG A 1 260 ? 7.215 -0.699 -8.781 1 93.88 260 ARG A CA 1
ATOM 1863 C C . ARG A 1 260 ? 7.836 -0.476 -10.156 1 93.88 260 ARG A C 1
ATOM 1865 O O . ARG A 1 260 ? 7.758 -1.347 -11.023 1 93.88 260 ARG A O 1
ATOM 1872 N N . ALA A 1 261 ? 8.422 0.656 -10.305 1 95.88 261 ALA A N 1
ATOM 1873 C CA . ALA A 1 261 ? 9.055 0.971 -11.578 1 95.88 261 ALA A CA 1
ATOM 1874 C C . ALA A 1 261 ? 10.234 0.042 -11.852 1 95.88 261 ALA A C 1
ATOM 1876 O O . ALA A 1 261 ? 10.422 -0.415 -12.984 1 95.88 261 ALA A O 1
ATOM 1877 N N . VAL A 1 262 ? 11.031 -0.21 -10.836 1 97.5 262 VAL A N 1
ATOM 1878 C CA . VAL A 1 262 ? 12.188 -1.093 -11 1 97.5 262 VAL A CA 1
ATOM 1879 C C . VAL A 1 262 ? 11.719 -2.477 -11.438 1 97.5 262 VAL A C 1
ATOM 1881 O O . VAL A 1 262 ? 12.242 -3.041 -12.398 1 97.5 262 VAL A O 1
ATOM 1884 N N . MET A 1 263 ? 10.695 -2.949 -10.789 1 96.12 263 MET A N 1
ATOM 1885 C CA . MET A 1 263 ? 10.242 -4.312 -11.047 1 96.12 263 MET A CA 1
ATOM 1886 C C . MET A 1 263 ? 9.562 -4.406 -12.414 1 96.12 263 MET A C 1
ATOM 1888 O O . MET A 1 263 ? 9.68 -5.422 -13.102 1 96.12 263 MET A O 1
ATOM 1892 N N . ALA A 1 264 ? 8.852 -3.396 -12.75 1 95 264 ALA A N 1
ATOM 1893 C CA . ALA A 1 264 ? 8.273 -3.346 -14.094 1 95 264 ALA A CA 1
ATOM 1894 C C . ALA A 1 264 ? 9.367 -3.373 -15.156 1 95 264 ALA A C 1
ATOM 1896 O O . ALA A 1 264 ? 9.273 -4.113 -16.141 1 95 264 ALA A O 1
ATOM 1897 N N . GLU A 1 265 ? 10.367 -2.584 -14.953 1 96.25 265 GLU A N 1
ATOM 1898 C CA . GLU A 1 265 ? 11.492 -2.549 -15.883 1 96.25 265 GLU A CA 1
ATOM 1899 C C . GLU A 1 265 ? 12.211 -3.893 -15.922 1 96.25 265 GLU A C 1
ATOM 1901 O O . GLU A 1 265 ? 12.617 -4.352 -17 1 96.25 265 GLU A O 1
ATOM 1906 N N . ALA A 1 266 ? 12.352 -4.461 -14.75 1 95.19 266 ALA A N 1
ATOM 1907 C CA . ALA A 1 266 ? 12.992 -5.773 -14.672 1 95.19 266 ALA A CA 1
ATOM 1908 C C . ALA A 1 266 ? 12.219 -6.809 -15.484 1 95.19 266 ALA A C 1
ATOM 1910 O O . ALA A 1 266 ? 12.82 -7.621 -16.188 1 95.19 266 ALA A O 1
ATOM 1911 N N . THR A 1 267 ? 10.938 -6.738 -15.375 1 92.69 267 THR A N 1
ATOM 1912 C CA . THR A 1 267 ? 10.086 -7.656 -16.125 1 92.69 267 THR A CA 1
ATOM 1913 C C . THR A 1 267 ? 10.188 -7.398 -17.625 1 92.69 267 THR A C 1
ATOM 1915 O O . THR A 1 267 ? 10.352 -8.328 -18.406 1 92.69 267 THR A O 1
ATOM 1918 N N . ARG A 1 268 ? 10.117 -6.195 -18 1 92 268 ARG A N 1
ATOM 1919 C CA . ARG A 1 268 ? 10.219 -5.805 -19.406 1 92 268 ARG A CA 1
ATOM 1920 C C . ARG A 1 268 ? 11.523 -6.285 -20.016 1 92 268 ARG A C 1
ATOM 1922 O O . ARG A 1 268 ? 11.547 -6.754 -21.156 1 92 268 ARG A O 1
ATOM 1929 N N . LYS A 1 269 ? 12.625 -6.285 -19.266 1 92.44 269 LYS A N 1
ATOM 1930 C CA . LYS A 1 269 ? 13.961 -6.633 -19.75 1 92.44 269 LYS A CA 1
ATOM 1931 C C . LYS A 1 269 ? 14.258 -8.109 -19.516 1 92.44 269 LYS A C 1
ATOM 1933 O O . LYS A 1 269 ? 15.305 -8.609 -19.938 1 92.44 269 LYS A O 1
ATOM 1938 N N . GLY A 1 270 ? 13.391 -8.773 -18.812 1 90.38 270 GLY A N 1
ATOM 1939 C CA . GLY A 1 270 ? 13.609 -10.18 -18.5 1 90.38 270 GLY A CA 1
ATOM 1940 C C . GLY A 1 270 ? 14.75 -10.406 -17.531 1 90.38 270 GLY A C 1
ATOM 1941 O O . GLY A 1 270 ? 15.484 -11.383 -17.641 1 90.38 270 GLY A O 1
ATOM 1942 N N . LEU A 1 271 ? 15.039 -9.516 -16.625 1 89.06 271 LEU A N 1
ATOM 1943 C CA . LEU A 1 271 ? 16.203 -9.57 -15.734 1 89.06 271 LEU A CA 1
ATOM 1944 C C . LEU A 1 271 ? 16.031 -10.664 -14.688 1 89.06 271 LEU A C 1
ATOM 1946 O O . LEU A 1 271 ? 17.016 -11.172 -14.148 1 89.06 271 LEU A O 1
ATOM 1950 N N . LEU A 1 272 ? 14.898 -11.062 -14.305 1 83.88 272 LEU A N 1
ATOM 1951 C CA . LEU A 1 272 ? 14.68 -12.078 -13.281 1 83.88 272 LEU A CA 1
ATOM 1952 C C . LEU A 1 272 ? 14.211 -13.391 -13.914 1 83.88 272 LEU A C 1
ATOM 1954 O O . LEU A 1 272 ? 13.594 -14.219 -13.242 1 83.88 272 LEU A O 1
ATOM 1958 N N . LEU A 1 273 ? 14.477 -13.445 -15.203 1 84.19 273 LEU A N 1
ATOM 1959 C CA . LEU A 1 273 ? 14.32 -14.719 -15.891 1 84.19 273 LEU A CA 1
ATOM 1960 C C . LEU A 1 273 ? 15.633 -15.492 -15.898 1 84.19 273 LEU A C 1
ATOM 1962 O O . LEU A 1 273 ? 16.656 -14.984 -16.375 1 84.19 273 LEU A O 1
ATOM 1966 N N . GLY A 1 274 ? 15.781 -16.5 -15.07 1 72.25 274 GLY A N 1
ATOM 1967 C CA . GLY A 1 274 ? 17 -17.297 -15.047 1 72.25 274 GLY A CA 1
ATOM 1968 C C . GLY A 1 274 ? 17.328 -17.922 -16.391 1 72.25 274 GLY A C 1
ATOM 1969 O O . GLY A 1 274 ? 18.5 -18.141 -16.719 1 72.25 274 GLY A O 1
ATOM 1970 N N . ARG A 1 275 ? 16.453 -18.484 -17.062 1 72.75 275 ARG A N 1
ATOM 1971 C CA . ARG A 1 275 ? 16.625 -19.078 -18.391 1 72.75 275 ARG A CA 1
ATOM 1972 C C . ARG A 1 275 ? 15.523 -18.625 -19.344 1 72.75 275 ARG A C 1
ATOM 1974 O O . ARG A 1 275 ? 14.352 -18.578 -18.969 1 72.75 275 ARG A O 1
ATOM 1981 N N . LYS A 1 276 ? 15.984 -17.766 -20.406 1 63.78 276 LYS A N 1
ATOM 1982 C CA . LYS A 1 276 ? 15.078 -17.422 -21.5 1 63.78 276 LYS A CA 1
ATOM 1983 C C . LYS A 1 276 ? 15.398 -18.234 -22.75 1 63.78 276 LYS A C 1
ATOM 1985 O O . LYS A 1 276 ? 16.562 -18.375 -23.125 1 63.78 276 LYS A O 1
ATOM 1990 N N . PRO A 1 277 ? 14.32 -18.922 -23.219 1 56.91 277 PRO A N 1
ATOM 1991 C CA . PRO A 1 277 ? 14.711 -19.578 -24.469 1 56.91 277 PRO A CA 1
ATOM 1992 C C . PRO A 1 277 ? 15.312 -18.625 -25.484 1 56.91 277 PRO A C 1
ATOM 1994 O O . PRO A 1 277 ? 14.992 -17.422 -25.484 1 56.91 277 PRO A O 1
ATOM 1997 N N . VAL A 1 278 ? 16.594 -18.812 -25.938 1 52.41 278 VAL A N 1
ATOM 1998 C CA . VAL A 1 278 ? 17.312 -18.047 -26.953 1 52.41 278 VAL A CA 1
ATOM 1999 C C . VAL A 1 278 ? 16.344 -17.516 -28 1 52.41 278 VAL A C 1
ATOM 2001 O O . VAL A 1 278 ? 16.641 -16.547 -28.688 1 52.41 278 VAL A O 1
ATOM 2004 N N . GLY A 1 279 ? 15.289 -18.094 -28.453 1 44.06 279 GLY A N 1
ATOM 2005 C CA . GLY A 1 279 ? 14.438 -17.578 -29.5 1 44.06 279 GLY A CA 1
ATOM 2006 C C . GLY A 1 279 ? 13.477 -16.5 -29.031 1 44.06 279 GLY A C 1
ATOM 2007 O O . GLY A 1 279 ? 13.375 -16.25 -27.828 1 44.06 279 GLY A O 1
ATOM 2008 N N . THR A 1 280 ? 12.953 -15.523 -30.031 1 40.22 280 THR A N 1
ATOM 2009 C CA . THR A 1 280 ? 12.109 -14.352 -29.859 1 40.22 280 THR A CA 1
ATOM 2010 C C . THR A 1 280 ? 11.031 -14.609 -28.812 1 40.22 280 THR A C 1
ATOM 2012 O O . THR A 1 280 ? 10.375 -15.656 -28.828 1 40.22 280 THR A O 1
ATOM 2015 N N . PHE A 1 281 ? 11.203 -13.992 -27.672 1 43.97 281 PHE A N 1
ATOM 2016 C CA . PHE A 1 281 ? 10.133 -14.016 -26.688 1 43.97 281 PHE A CA 1
ATOM 2017 C C . PHE A 1 281 ? 8.766 -14.062 -27.375 1 43.97 281 PHE A C 1
ATOM 2019 O O . PHE A 1 281 ? 8.469 -13.219 -28.219 1 43.97 281 PHE A O 1
ATOM 2026 N N . PRO A 1 282 ? 8.133 -15.156 -27.609 1 36.25 282 PRO A N 1
ATOM 2027 C CA . PRO A 1 282 ? 6.82 -14.969 -28.234 1 36.25 282 PRO A CA 1
ATOM 2028 C C . PRO A 1 282 ? 5.992 -13.883 -27.562 1 36.25 282 PRO A C 1
ATOM 2030 O O . PRO A 1 282 ? 6.082 -13.688 -26.359 1 36.25 282 PRO A O 1
ATOM 2033 N N . VAL A 1 283 ? 5.812 -12.711 -28.266 1 35.25 283 VAL A N 1
ATOM 2034 C CA . VAL A 1 283 ? 4.855 -11.719 -27.781 1 35.25 283 VAL A CA 1
ATOM 2035 C C . VAL A 1 283 ? 3.898 -12.375 -26.797 1 35.25 283 VAL A C 1
ATOM 2037 O O . VAL A 1 283 ? 3.76 -11.906 -25.656 1 35.25 283 VAL A O 1
ATOM 2040 N N . SER A 1 284 ? 2.488 -12.312 -26.969 1 35 284 SER A N 1
ATOM 2041 C CA . SER A 1 284 ? 1.312 -12.875 -26.312 1 35 284 SER A CA 1
ATOM 2042 C C . SER A 1 284 ? 1.368 -14.398 -26.281 1 35 284 SER A C 1
ATOM 2044 O O . SER A 1 284 ? 0.865 -15.062 -27.203 1 35 284 SER A O 1
ATOM 2046 N N . HIS A 1 285 ? 2.453 -15.086 -26.25 1 34.5 285 HIS A N 1
ATOM 2047 C CA . HIS A 1 285 ? 2.285 -16.484 -26.625 1 34.5 285 HIS A CA 1
ATOM 2048 C C . HIS A 1 285 ? 1.277 -17.188 -25.719 1 34.5 285 HIS A C 1
ATOM 2050 O O . HIS A 1 285 ? 1.488 -17.281 -24.516 1 34.5 285 HIS A O 1
ATOM 2056 N N . LEU A 1 286 ? 0.091 -16.984 -25.891 1 34.69 286 LEU A N 1
ATOM 2057 C CA . LEU A 1 286 ? -0.923 -18 -25.625 1 34.69 286 LEU A CA 1
ATOM 2058 C C . LEU A 1 286 ? -0.376 -19.406 -25.891 1 34.69 286 LEU A C 1
ATOM 2060 O O . LEU A 1 286 ? -0.281 -19.828 -27.047 1 34.69 286 LEU A O 1
ATOM 2064 N N . VAL A 1 287 ? 0.806 -19.766 -25.609 1 32.88 287 VAL A N 1
ATOM 2065 C CA . VAL A 1 287 ? 0.978 -21.172 -25.984 1 32.88 287 VAL A CA 1
ATOM 2066 C C . VAL A 1 287 ? -0.319 -21.938 -25.719 1 32.88 287 VAL A C 1
ATOM 2068 O O . VAL A 1 287 ? -0.983 -21.719 -24.703 1 32.88 287 VAL A O 1
ATOM 2071 N N . ASP A 1 288 ? -0.976 -22.344 -26.75 1 30 288 ASP A N 1
ATOM 2072 C CA . ASP A 1 288 ? -1.974 -23.406 -26.625 1 30 288 ASP A CA 1
ATOM 2073 C C . ASP A 1 288 ? -1.587 -24.406 -25.547 1 30 288 ASP A C 1
ATOM 2075 O O . ASP A 1 288 ? -0.815 -25.344 -25.797 1 30 288 ASP A O 1
ATOM 2079 N N . ALA A 1 289 ? -1.104 -24.031 -24.594 1 31.56 289 ALA A N 1
ATOM 2080 C CA . ALA A 1 289 ? -0.916 -25.141 -23.641 1 31.56 289 ALA A CA 1
ATOM 2081 C C . ALA A 1 289 ? -1.949 -26.234 -23.875 1 31.56 289 ALA A C 1
ATOM 2083 O O . ALA A 1 289 ? -3.154 -25.984 -23.828 1 31.56 289 ALA A O 1
ATOM 2084 N N . PRO A 1 290 ? -1.673 -27.125 -24.656 1 31.22 290 PRO A N 1
ATOM 2085 C CA . PRO A 1 290 ? -2.613 -28.234 -24.812 1 31.22 290 PRO A CA 1
ATOM 2086 C C . PRO A 1 290 ? -3.26 -28.641 -23.484 1 31.22 290 PRO A C 1
ATOM 2088 O O . PRO A 1 290 ? -2.588 -29.188 -22.609 1 31.22 290 PRO A O 1
ATOM 2091 N N . PHE A 1 291 ? -3.871 -27.719 -22.797 1 27.84 291 PHE A N 1
ATOM 2092 C CA . PHE A 1 291 ? -4.766 -28.484 -21.938 1 27.84 291 PHE A CA 1
ATOM 2093 C C . PHE A 1 291 ? -5.477 -29.578 -22.703 1 27.84 291 PHE A C 1
ATOM 2095 O O . PHE A 1 291 ? -6.289 -29.297 -23.594 1 27.84 291 PHE A O 1
ATOM 2102 N N . THR A 1 292 ? -4.75 -30.438 -23.422 1 25.09 292 THR A N 1
ATOM 2103 C CA . THR A 1 292 ? -5.391 -31.578 -24.062 1 25.09 292 THR A CA 1
ATOM 2104 C C . THR A 1 292 ? -6.68 -31.953 -23.344 1 25.09 292 THR A C 1
ATOM 2106 O O . THR A 1 292 ? -6.695 -32.094 -22.125 1 25.09 292 THR A O 1
ATOM 2109 N N . GLY A 1 293 ? -7.977 -31.828 -24.031 1 22.31 293 GLY A N 1
ATOM 2110 C CA . GLY A 1 293 ? -9.141 -32.656 -23.812 1 22.31 293 GLY A CA 1
ATOM 2111 C C . GLY A 1 293 ? -8.797 -34.125 -23.609 1 22.31 293 GLY A C 1
ATOM 2112 O O . GLY A 1 293 ? -7.812 -34.625 -24.172 1 22.31 293 GLY A O 1
ATOM 2113 N N . MET B 1 1 ? -35 7.355 7.484 1 55.31 1 MET B N 1
ATOM 2114 C CA . MET B 1 1 ? -34.125 6.398 6.828 1 55.31 1 MET B CA 1
ATOM 2115 C C . MET B 1 1 ? -33.469 5.465 7.848 1 55.31 1 MET B C 1
ATOM 2117 O O . MET B 1 1 ? -33.188 5.875 8.969 1 55.31 1 MET B O 1
ATOM 2121 N N . GLY B 1 2 ? -33.719 4.156 7.777 1 76.5 2 GLY B N 1
ATOM 2122 C CA . GLY B 1 2 ? -33.312 3.207 8.805 1 76.5 2 GLY B CA 1
ATOM 2123 C C . GLY B 1 2 ? -31.859 3.33 9.188 1 76.5 2 GLY B C 1
ATOM 2124 O O . GLY B 1 2 ? -31.078 3.982 8.492 1 76.5 2 GLY B O 1
ATOM 2125 N N . GLU B 1 3 ? -31.469 2.947 10.312 1 92.44 3 GLU B N 1
ATOM 2126 C CA . GLU B 1 3 ? -30.125 2.965 10.883 1 92.44 3 GLU B CA 1
ATOM 2127 C C . GLU B 1 3 ? -29.141 2.264 9.961 1 92.44 3 GLU B C 1
ATOM 2129 O O . GLU B 1 3 ? -29.406 1.173 9.453 1 92.44 3 GLU B O 1
ATOM 2134 N N . ALA B 1 4 ? -28.125 3.006 9.57 1 96.44 4 ALA B N 1
ATOM 2135 C CA . ALA B 1 4 ? -27.094 2.375 8.75 1 96.44 4 ALA B CA 1
ATOM 2136 C C . ALA B 1 4 ? -26.344 1.3 9.531 1 96.44 4 ALA B C 1
ATOM 2138 O O . ALA B 1 4 ? -25.984 1.509 10.695 1 96.44 4 ALA B O 1
ATOM 2139 N N . VAL B 1 5 ? -26.172 0.155 8.93 1 97.81 5 VAL B N 1
ATOM 2140 C CA . VAL B 1 5 ? -25.547 -0.997 9.578 1 97.81 5 VAL B CA 1
ATOM 2141 C C . VAL B 1 5 ? -24.266 -1.382 8.844 1 97.81 5 VAL B C 1
ATOM 2143 O O . VAL B 1 5 ? -24.219 -1.348 7.609 1 97.81 5 VAL B O 1
ATOM 2146 N N . ALA B 1 6 ? -23.219 -1.707 9.555 1 98.5 6 ALA B N 1
ATOM 2147 C CA . ALA B 1 6 ? -21.984 -2.25 9.008 1 98.5 6 ALA B CA 1
ATOM 2148 C C . ALA B 1 6 ? -21.578 -3.521 9.742 1 98.5 6 ALA B C 1
ATOM 2150 O O . ALA B 1 6 ? -21.844 -3.67 10.938 1 98.5 6 ALA B O 1
ATOM 2151 N N . GLY B 1 7 ? -21 -4.477 9.039 1 98.06 7 GLY B N 1
ATOM 2152 C CA . GLY B 1 7 ? -20.469 -5.691 9.633 1 98.06 7 GLY B CA 1
ATOM 2153 C C . GLY B 1 7 ? -18.953 -5.773 9.586 1 98.06 7 GLY B C 1
ATOM 2154 O O . GLY B 1 7 ? -18.344 -5.391 8.586 1 98.06 7 GLY B O 1
ATOM 2155 N N . ILE B 1 8 ? -18.359 -6.219 10.719 1 96.94 8 ILE B N 1
ATOM 2156 C CA . ILE B 1 8 ? -16.938 -6.504 10.789 1 96.94 8 ILE B CA 1
ATOM 2157 C C . ILE B 1 8 ? -16.719 -7.969 11.148 1 96.94 8 ILE B C 1
ATOM 2159 O O . ILE B 1 8 ? -17.219 -8.445 12.172 1 96.94 8 ILE B O 1
ATOM 2163 N N . VAL B 1 9 ? -16.062 -8.672 10.273 1 95.69 9 VAL B N 1
ATOM 2164 C CA . VAL B 1 9 ? -15.555 -10 10.594 1 95.69 9 VAL B CA 1
ATOM 2165 C C . VAL B 1 9 ? -14.031 -9.961 10.68 1 95.69 9 VAL B C 1
ATOM 2167 O O . VAL B 1 9 ? -13.352 -9.648 9.695 1 95.69 9 VAL B O 1
ATOM 2170 N N . ALA B 1 10 ? -13.508 -10.219 11.859 1 92.75 10 ALA B N 1
ATOM 2171 C CA . ALA B 1 10 ? -12.07 -10.023 12.039 1 92.75 10 ALA B CA 1
ATOM 2172 C C . ALA B 1 10 ? -11.469 -11.094 12.938 1 92.75 10 ALA B C 1
ATOM 2174 O O . ALA B 1 10 ? -12.18 -11.688 13.766 1 92.75 10 ALA B O 1
ATOM 2175 N N . ASN B 1 11 ? -10.219 -11.352 12.695 1 87.69 11 ASN B N 1
ATOM 2176 C CA . ASN B 1 11 ? -9.445 -12.148 13.641 1 87.69 11 ASN B CA 1
ATOM 2177 C C . ASN B 1 11 ? -9.398 -11.5 15.023 1 87.69 11 ASN B C 1
ATOM 2179 O O . ASN B 1 11 ? -9.148 -10.297 15.141 1 87.69 11 ASN B O 1
ATOM 2183 N N . PRO B 1 12 ? -9.609 -12.266 16.016 1 81.44 12 PRO B N 1
ATOM 2184 C CA . PRO B 1 12 ? -9.586 -11.695 17.359 1 81.44 12 PRO B CA 1
ATOM 2185 C C . PRO B 1 12 ? -8.266 -10.984 17.672 1 81.44 12 PRO B C 1
ATOM 2187 O O . PRO B 1 12 ? -8.234 -10.062 18.484 1 81.44 12 PRO B O 1
ATOM 2190 N N . ALA B 1 13 ? -7.203 -11.414 17.031 1 82.38 13 ALA B N 1
ATOM 2191 C CA . ALA B 1 13 ? -5.887 -10.836 17.281 1 82.38 13 ALA B CA 1
ATOM 2192 C C . ALA B 1 13 ? -5.805 -9.414 16.734 1 82.38 13 ALA B C 1
ATOM 2194 O O . ALA B 1 13 ? -4.883 -8.664 17.062 1 82.38 13 ALA B O 1
ATOM 2195 N N . SER B 1 14 ? -6.828 -8.977 16.094 1 85.56 14 SER B N 1
ATOM 2196 C CA . SER B 1 14 ? -6.809 -7.66 15.469 1 85.56 14 SER B CA 1
ATOM 2197 C C . SER B 1 14 ? -7.621 -6.652 16.281 1 85.56 14 SER B C 1
ATOM 2199 O O . SER B 1 14 ? -8.367 -5.852 15.711 1 85.56 14 SER B O 1
ATOM 2201 N N . GLU B 1 15 ? -7.527 -6.672 17.531 1 87.12 15 GLU B N 1
ATOM 2202 C CA . GLU B 1 15 ? -8.367 -5.859 18.406 1 87.12 15 GLU B CA 1
ATOM 2203 C C . GLU B 1 15 ? -8.195 -4.371 18.109 1 87.12 15 GLU B C 1
ATOM 2205 O O . GLU B 1 15 ? -9.172 -3.631 18.031 1 87.12 15 GLU B O 1
ATOM 2210 N N . ARG B 1 16 ? -6.984 -3.914 17.938 1 87.88 16 ARG B N 1
ATOM 2211 C CA . ARG B 1 16 ? -6.719 -2.504 17.672 1 87.88 16 ARG B CA 1
ATOM 2212 C C . ARG B 1 16 ? -7.355 -2.059 16.359 1 87.88 16 ARG B C 1
ATOM 2214 O O . ARG B 1 16 ? -7.949 -0.98 16.281 1 87.88 16 ARG B O 1
ATOM 2221 N N . ASP B 1 17 ? -7.289 -2.918 15.406 1 90.88 17 ASP B N 1
ATOM 2222 C CA . ASP B 1 17 ? -7.883 -2.615 14.102 1 90.88 17 ASP B CA 1
ATOM 2223 C C . ASP B 1 17 ? -9.406 -2.541 14.203 1 90.88 17 ASP B C 1
ATOM 2225 O O . ASP B 1 17 ? -10.023 -1.648 13.625 1 90.88 17 ASP B O 1
ATOM 2229 N N . ILE B 1 18 ? -9.93 -3.441 14.961 1 93.19 18 ILE B N 1
ATOM 2230 C CA . ILE B 1 18 ? -11.375 -3.49 15.133 1 93.19 18 ILE B CA 1
ATOM 2231 C C . ILE B 1 18 ? -11.859 -2.203 15.797 1 93.19 18 ILE B C 1
ATOM 2233 O O . ILE B 1 18 ? -12.852 -1.608 15.359 1 93.19 18 ILE B O 1
ATOM 2237 N N . GLN B 1 19 ? -11.148 -1.793 16.781 1 94.44 19 GLN B N 1
ATOM 2238 C CA . GLN B 1 19 ? -11.531 -0.576 17.5 1 94.44 19 GLN B CA 1
ATOM 2239 C C . GLN B 1 19 ? -11.43 0.644 16.578 1 94.44 19 GLN B C 1
ATOM 2241 O O . GLN B 1 19 ? -12.32 1.503 16.594 1 94.44 19 GLN B O 1
ATOM 2246 N N . SER B 1 20 ? -10.375 0.685 15.797 1 94.25 20 SER B N 1
ATOM 2247 C CA . SER B 1 20 ? -10.203 1.779 14.852 1 94.25 20 SER B CA 1
ATOM 2248 C C . SER B 1 20 ? -11.336 1.809 13.828 1 94.25 20 SER B C 1
ATOM 2250 O O . SER B 1 20 ? -11.883 2.873 13.531 1 94.25 20 SER B O 1
ATOM 2252 N N . LEU B 1 21 ? -11.703 0.669 13.359 1 96 21 LEU B N 1
ATOM 2253 C CA . LEU B 1 21 ? -12.789 0.55 12.391 1 96 21 LEU B CA 1
ATOM 2254 C C . LEU B 1 21 ? -14.109 1.018 13 1 96 21 LEU B C 1
ATOM 2256 O O . LEU B 1 21 ? -14.812 1.833 12.406 1 96 21 LEU B O 1
ATOM 2260 N N . ARG B 1 22 ? -14.367 0.524 14.172 1 96.06 22 ARG B N 1
ATOM 2261 C CA . ARG B 1 22 ? -15.625 0.858 14.836 1 96.06 22 ARG B CA 1
ATOM 2262 C C . ARG B 1 22 ? -15.734 2.361 15.07 1 96.06 22 ARG B C 1
ATOM 2264 O O . ARG B 1 22 ? -16.781 2.959 14.789 1 96.06 22 ARG B O 1
ATOM 2271 N N . SER B 1 23 ? -14.695 2.898 15.562 1 95.25 23 SER B N 1
ATOM 2272 C CA . SER B 1 23 ? -14.695 4.332 15.836 1 95.25 23 SER B CA 1
ATOM 2273 C C . SER B 1 23 ? -14.906 5.137 14.562 1 95.25 23 SER B C 1
ATOM 2275 O O . SER B 1 23 ? -15.703 6.078 14.539 1 95.25 23 SER B O 1
ATOM 2277 N N . ALA B 1 24 ? -14.227 4.781 13.555 1 96.38 24 ALA B N 1
ATOM 2278 C CA . ALA B 1 24 ? -14.32 5.5 12.281 1 96.38 24 ALA B CA 1
ATOM 2279 C C . ALA B 1 24 ? -15.711 5.336 11.664 1 96.38 24 ALA B C 1
ATOM 2281 O O . ALA B 1 24 ? -16.25 6.281 11.086 1 96.38 24 ALA B O 1
ATOM 2282 N N . LEU B 1 25 ? -16.266 4.156 11.797 1 97.19 25 LEU B N 1
ATOM 2283 C CA . LEU B 1 25 ? -17.609 3.91 11.297 1 97.19 25 LEU B CA 1
ATOM 2284 C C . LEU B 1 25 ? -18.609 4.828 11.984 1 97.19 25 LEU B C 1
ATOM 2286 O O . LEU B 1 25 ? -19.5 5.379 11.328 1 97.19 25 LEU B O 1
ATOM 2290 N N . ARG B 1 26 ? -18.453 5.016 13.227 1 94.75 26 ARG B N 1
ATOM 2291 C CA . ARG B 1 26 ? -19.344 5.898 13.977 1 94.75 26 ARG B CA 1
ATOM 2292 C C . ARG B 1 26 ? -19.188 7.344 13.516 1 94.75 26 ARG B C 1
ATOM 2294 O O . ARG B 1 26 ? -20.188 8.047 13.344 1 94.75 26 ARG B O 1
ATOM 2301 N N . VAL B 1 27 ? -18.016 7.719 13.305 1 93.81 27 VAL B N 1
ATOM 2302 C CA . VAL B 1 27 ? -17.75 9.07 12.828 1 93.81 27 VAL B CA 1
ATOM 2303 C C . VAL B 1 27 ? -18.469 9.289 11.492 1 93.81 27 VAL B C 1
ATOM 2305 O O . VAL B 1 27 ? -19 10.375 11.234 1 93.81 27 VAL B O 1
ATOM 2308 N N . ALA B 1 28 ? -18.5 8.258 10.68 1 95.12 28 ALA B N 1
ATOM 2309 C CA . ALA B 1 28 ? -19.094 8.359 9.352 1 95.12 28 ALA B CA 1
ATOM 2310 C C . ALA B 1 28 ? -20.625 8.25 9.422 1 95.12 28 ALA B C 1
ATOM 2312 O O . ALA B 1 28 ? -21.297 8.336 8.398 1 95.12 28 ALA B O 1
ATOM 2313 N N . GLY B 1 29 ? -21.156 7.969 10.609 1 94.75 29 GLY B N 1
ATOM 2314 C CA . GLY B 1 29 ? -22.594 8.031 10.797 1 94.75 29 GLY B CA 1
ATOM 2315 C C . GLY B 1 29 ? -23.25 6.668 10.859 1 94.75 29 GLY B C 1
ATOM 2316 O O . GLY B 1 29 ? -24.484 6.559 10.781 1 94.75 29 GLY B O 1
ATOM 2317 N N . VAL B 1 30 ? -22.453 5.625 10.977 1 96.88 30 VAL B N 1
ATOM 2318 C CA . VAL B 1 30 ? -23.031 4.289 11.086 1 96.88 30 VAL B CA 1
ATOM 2319 C C . VAL B 1 30 ? -23.703 4.125 12.453 1 96.88 30 VAL B C 1
ATOM 2321 O O . VAL B 1 30 ? -23.078 4.406 13.484 1 96.88 30 VAL B O 1
ATOM 2324 N N . GLY B 1 31 ? -24.859 3.645 12.445 1 95.5 31 GLY B N 1
ATOM 2325 C CA . GLY B 1 31 ? -25.641 3.535 13.672 1 95.5 31 GLY B CA 1
ATOM 2326 C C . GLY B 1 31 ? -25.391 2.23 14.414 1 95.5 31 GLY B C 1
ATOM 2327 O O . GLY B 1 31 ? -25.453 2.189 15.648 1 95.5 31 GLY B O 1
ATOM 2328 N N . ARG B 1 32 ? -25.266 1.185 13.664 1 96.88 32 ARG B N 1
ATOM 2329 C CA . ARG B 1 32 ? -25.078 -0.138 14.25 1 96.88 32 ARG B CA 1
ATOM 2330 C C . ARG B 1 32 ? -23.922 -0.875 13.602 1 96.88 32 ARG B C 1
ATOM 2332 O O . ARG B 1 32 ? -23.875 -1.012 12.375 1 96.88 32 ARG B O 1
ATOM 2339 N N . VAL B 1 33 ? -22.984 -1.283 14.422 1 97.25 33 VAL B N 1
ATOM 2340 C CA . VAL B 1 33 ? -21.859 -2.057 13.938 1 97.25 33 VAL B CA 1
ATOM 2341 C C . VAL B 1 33 ? -21.891 -3.465 14.523 1 97.25 33 VAL B C 1
ATOM 2343 O O . VAL B 1 33 ? -21.859 -3.637 15.742 1 97.25 33 VAL B O 1
ATOM 2346 N N . MET B 1 34 ? -21.969 -4.465 13.672 1 96.25 34 MET B N 1
ATOM 2347 C CA . MET B 1 34 ? -21.891 -5.863 14.086 1 96.25 34 MET B CA 1
ATOM 2348 C C . MET B 1 34 ? -20.469 -6.387 13.961 1 96.25 34 MET B C 1
ATOM 2350 O O . MET B 1 34 ? -19.859 -6.301 12.898 1 96.25 34 MET B O 1
ATOM 2354 N N . VAL B 1 35 ? -19.969 -6.898 15.086 1 94.62 35 VAL B N 1
ATOM 2355 C CA . VAL B 1 35 ? -18.594 -7.375 15.102 1 94.62 35 VAL B CA 1
ATOM 2356 C C . VAL B 1 35 ? -18.562 -8.859 15.477 1 94.62 35 VAL B C 1
ATOM 2358 O O . VAL B 1 35 ? -19.156 -9.258 16.484 1 94.62 35 VAL B O 1
ATOM 2361 N N . TRP B 1 36 ? -17.875 -9.578 14.641 1 90.25 36 TRP B N 1
ATOM 2362 C CA . TRP B 1 36 ? -17.656 -10.992 14.93 1 90.25 36 TRP B CA 1
ATOM 2363 C C . TRP B 1 36 ? -16.188 -11.367 14.789 1 90.25 36 TRP B C 1
ATOM 2365 O O . TRP B 1 36 ? -15.57 -11.086 13.766 1 90.25 36 TRP B O 1
ATOM 2375 N N . THR B 1 37 ? -15.578 -12.039 15.773 1 83.19 37 THR B N 1
ATOM 2376 C CA . THR B 1 37 ? -14.164 -12.383 15.781 1 83.19 37 THR B CA 1
ATOM 2377 C C . THR B 1 37 ? -13.984 -13.898 15.914 1 83.19 37 THR B C 1
ATOM 2379 O O . THR B 1 37 ? -13.008 -14.359 16.516 1 83.19 37 THR B O 1
ATOM 2382 N N . GLU B 1 38 ? -14.797 -14.641 15.383 1 74.5 38 GLU B N 1
ATOM 2383 C CA . GLU B 1 38 ? -14.633 -16.094 1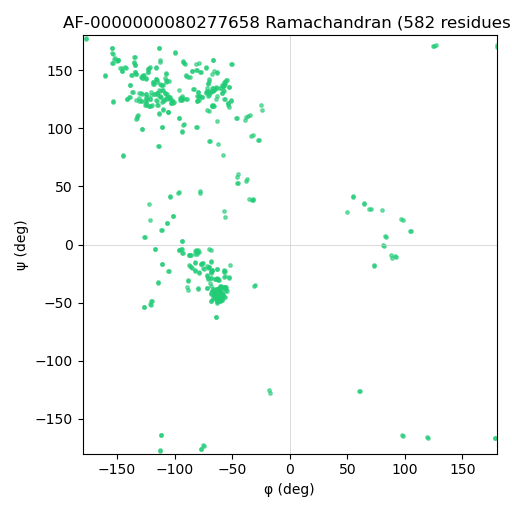5.469 1 74.5 38 GLU B CA 1
ATOM 2384 C C . GLU B 1 38 ? -14.156 -16.672 14.148 1 74.5 38 GLU B C 1
ATOM 2386 O O . GLU B 1 38 ? -14.734 -16.406 13.094 1 74.5 38 GLU B O 1
ATOM 2391 N N . ALA B 1 39 ? -12.922 -17.234 14.078 1 66.19 39 ALA B N 1
ATOM 2392 C CA . ALA B 1 39 ? -12.344 -17.828 12.883 1 66.19 39 ALA B CA 1
ATOM 2393 C C . ALA B 1 39 ? -13.289 -18.844 12.258 1 66.19 39 ALA B C 1
ATOM 2395 O O . ALA B 1 39 ? -13.281 -19.062 11.047 1 66.19 39 ALA B O 1
ATOM 2396 N N . GLY B 1 40 ? -14.195 -19.219 13.109 1 73.44 40 GLY B N 1
ATOM 2397 C CA . GLY B 1 40 ? -15.109 -20.25 12.633 1 73.44 40 GLY B CA 1
ATOM 2398 C C . GLY B 1 40 ? -16.484 -19.703 12.289 1 73.44 40 GLY B C 1
ATOM 2399 O O . GLY B 1 40 ? -16.781 -18.531 12.539 1 73.44 40 GLY B O 1
ATOM 2400 N N . LYS B 1 41 ? -17.172 -20.203 11.148 1 84 41 LYS B N 1
ATOM 2401 C CA . LYS B 1 41 ? -18.547 -19.938 10.758 1 84 41 LYS B CA 1
ATOM 2402 C C . LYS B 1 41 ? -18.672 -18.578 10.055 1 84 41 LYS B C 1
ATOM 2404 O O . LYS B 1 41 ? -19.641 -17.859 10.266 1 84 41 LYS B O 1
ATOM 2409 N N . ILE B 1 42 ? -17.594 -18.172 9.375 1 90.94 42 ILE B N 1
ATOM 2410 C CA . ILE B 1 42 ? -17.531 -16.875 8.711 1 90.94 42 ILE B CA 1
ATOM 2411 C C . ILE B 1 42 ? -18.719 -16.719 7.773 1 90.94 42 ILE B C 1
ATOM 2413 O O . ILE B 1 42 ? -19.391 -15.68 7.773 1 90.94 42 ILE B O 1
ATOM 2417 N N . ILE B 1 43 ? -19.062 -17.781 7.094 1 93.75 43 ILE B N 1
ATOM 2418 C CA . ILE B 1 43 ? -20.141 -17.734 6.117 1 93.75 43 ILE B CA 1
ATOM 2419 C C . ILE B 1 43 ? -21.469 -17.406 6.82 1 93.75 43 ILE B C 1
ATOM 2421 O O . ILE B 1 43 ? -22.172 -16.484 6.418 1 93.75 43 ILE B O 1
ATOM 2425 N N . GLY B 1 44 ? -21.719 -18.141 7.863 1 94.69 44 GLY B N 1
ATOM 2426 C CA . GLY B 1 44 ? -22.938 -17.891 8.617 1 94.69 44 GLY B CA 1
ATOM 2427 C C . GLY B 1 44 ? -22.984 -16.5 9.219 1 94.69 44 GLY B C 1
ATOM 2428 O O . GLY B 1 44 ? -24.031 -15.844 9.211 1 94.69 44 GLY B O 1
ATOM 2429 N N . THR B 1 45 ? -21.969 -16.078 9.711 1 95.12 45 THR B N 1
ATOM 2430 C CA . THR B 1 45 ? -21.859 -14.758 10.328 1 95.12 45 THR B CA 1
ATOM 2431 C C . THR B 1 45 ? -22.125 -13.656 9.297 1 95.12 45 THR B C 1
ATOM 2433 O O . THR B 1 45 ? -22.922 -12.75 9.531 1 95.12 45 THR B O 1
ATOM 2436 N N . VAL B 1 46 ? -21.5 -13.719 8.148 1 97.19 46 VAL B N 1
ATOM 2437 C CA . VAL B 1 46 ? -21.656 -12.711 7.102 1 97.19 46 VAL B CA 1
ATOM 2438 C C . VAL B 1 46 ? -23.094 -12.703 6.586 1 97.19 46 VAL B C 1
ATOM 2440 O O . VAL B 1 46 ? -23.672 -11.633 6.395 1 97.19 46 VAL B O 1
ATOM 2443 N N . ARG B 1 47 ? -23.656 -13.867 6.445 1 97.12 47 ARG B N 1
ATOM 2444 C CA . ARG B 1 47 ? -25.047 -13.93 6 1 97.12 47 ARG B CA 1
ATOM 2445 C C . ARG B 1 47 ? -25.984 -13.266 7.008 1 97.12 47 ARG B C 1
ATOM 2447 O O . ARG B 1 47 ? -26.922 -12.57 6.625 1 97.12 47 ARG B O 1
ATOM 2454 N N . ARG B 1 48 ? -25.672 -13.477 8.273 1 96 48 ARG B N 1
ATOM 2455 C CA . ARG B 1 48 ? -26.469 -12.828 9.312 1 96 48 ARG B CA 1
ATOM 2456 C C . ARG B 1 48 ? -26.344 -11.312 9.227 1 96 48 ARG B C 1
ATOM 2458 O O . ARG B 1 48 ? -27.312 -10.586 9.422 1 96 48 ARG B O 1
ATOM 2465 N N . MET B 1 49 ? -25.203 -10.836 8.938 1 97.38 49 MET B N 1
ATOM 2466 C CA . MET B 1 49 ? -24.984 -9.398 8.797 1 97.38 49 MET B CA 1
ATOM 2467 C C . MET B 1 49 ? -25.75 -8.844 7.602 1 97.38 49 MET B C 1
ATOM 2469 O O . MET B 1 49 ? -26.359 -7.777 7.695 1 97.38 49 MET B O 1
ATOM 2473 N N . VAL B 1 50 ? -25.688 -9.57 6.539 1 97.94 50 VAL B N 1
ATOM 2474 C CA . VAL B 1 50 ? -26.406 -9.172 5.336 1 97.94 50 VAL B CA 1
ATOM 2475 C C . VAL B 1 50 ? -27.906 -9.125 5.629 1 97.94 50 VAL B C 1
ATOM 2477 O O . VAL B 1 50 ? -28.578 -8.148 5.301 1 97.94 50 VAL B O 1
ATOM 2480 N N . ASP B 1 51 ? -28.375 -10.156 6.293 1 97.38 51 ASP B N 1
ATOM 2481 C CA . ASP B 1 51 ? -29.781 -10.242 6.641 1 97.38 51 ASP B CA 1
ATOM 2482 C C . ASP B 1 51 ? -30.203 -9.102 7.562 1 97.38 51 ASP B C 1
ATOM 2484 O O . ASP B 1 51 ? -31.344 -8.648 7.523 1 97.38 51 ASP B O 1
ATOM 2488 N N . ALA B 1 52 ? -29.234 -8.672 8.344 1 96.69 52 ALA B N 1
ATOM 2489 C CA . ALA B 1 52 ? -29.5 -7.594 9.289 1 96.69 52 ALA B CA 1
ATOM 2490 C C . ALA B 1 52 ? -29.469 -6.234 8.602 1 96.69 52 ALA B C 1
ATOM 2492 O O . ALA B 1 52 ? -29.688 -5.199 9.234 1 96.69 52 ALA B O 1
ATOM 2493 N N . GLY B 1 53 ? -29.109 -6.227 7.305 1 97.19 53 GLY B N 1
ATOM 2494 C CA . GLY B 1 53 ? -29.172 -4.996 6.531 1 97.19 53 GLY B CA 1
ATOM 2495 C C . GLY B 1 53 ? -27.844 -4.277 6.441 1 97.19 53 GLY B C 1
ATOM 2496 O O . GLY B 1 53 ? -27.812 -3.062 6.223 1 97.19 53 GLY B O 1
ATOM 2497 N N . ALA B 1 54 ? -26.766 -4.961 6.633 1 98 54 ALA B N 1
ATOM 2498 C CA . ALA B 1 54 ? -25.453 -4.332 6.52 1 98 54 ALA B CA 1
ATOM 2499 C C . ALA B 1 54 ? -25.25 -3.742 5.129 1 98 54 ALA B C 1
ATOM 2501 O O . ALA B 1 54 ? -25.453 -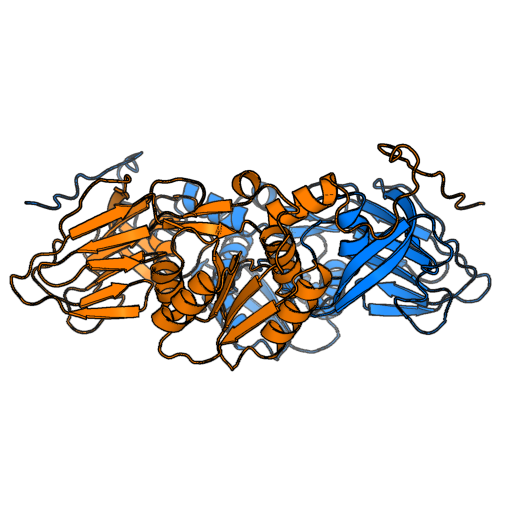4.422 4.121 1 98 54 ALA B O 1
ATOM 2502 N N . GLY B 1 55 ? -24.828 -2.484 5.156 1 98.06 55 GLY B N 1
ATOM 2503 C CA . GLY B 1 55 ? -24.516 -1.828 3.896 1 98.06 55 GLY B CA 1
ATOM 2504 C C . GLY B 1 55 ? -23.094 -2.078 3.416 1 98.06 55 GLY B C 1
ATOM 2505 O O . GLY B 1 55 ? -22.766 -1.759 2.277 1 98.06 55 GLY B O 1
ATOM 2506 N N . VAL B 1 56 ? -22.344 -2.662 4.246 1 98.69 56 VAL B N 1
ATOM 2507 C CA . VAL B 1 56 ? -20.953 -3.008 3.936 1 98.69 56 VAL B CA 1
ATOM 2508 C C . VAL B 1 56 ? -20.469 -4.098 4.887 1 98.69 56 VAL B C 1
ATOM 2510 O O . VAL B 1 56 ? -20.891 -4.145 6.047 1 98.69 56 VAL B O 1
ATOM 2513 N N . ILE B 1 57 ? -19.625 -4.992 4.418 1 98.44 57 ILE B N 1
ATOM 2514 C CA . ILE B 1 57 ? -18.938 -5.992 5.23 1 98.44 57 ILE B CA 1
ATOM 2515 C C . ILE B 1 57 ? -17.438 -5.75 5.188 1 98.44 57 ILE B C 1
ATOM 2517 O O . ILE B 1 57 ? -16.844 -5.637 4.109 1 98.44 57 ILE B O 1
ATOM 2521 N N . ILE B 1 58 ? -16.844 -5.605 6.352 1 97.38 58 ILE B N 1
ATOM 2522 C CA . ILE B 1 58 ? -15.398 -5.477 6.484 1 97.38 58 ILE B CA 1
ATOM 2523 C C . ILE B 1 58 ? -14.805 -6.793 6.98 1 97.38 58 ILE B C 1
ATOM 2525 O O . ILE B 1 58 ? -15.203 -7.305 8.031 1 97.38 58 ILE B O 1
ATOM 2529 N N . CYS B 1 59 ? -13.922 -7.301 6.211 1 95.12 59 CYS B N 1
ATOM 2530 C CA . CYS B 1 59 ? -13.234 -8.531 6.598 1 95.12 59 CYS B CA 1
ATOM 2531 C C . CYS B 1 59 ? -11.758 -8.273 6.859 1 95.12 59 CYS B C 1
ATOM 2533 O O . CYS B 1 59 ? -11.023 -7.902 5.945 1 95.12 59 CYS B O 1
ATOM 2535 N N . ALA B 1 60 ? -11.352 -8.406 8.086 1 91.62 60 ALA B N 1
ATOM 2536 C CA . ALA B 1 60 ? -9.953 -8.281 8.484 1 91.62 60 ALA B CA 1
ATOM 2537 C C . ALA B 1 60 ? -9.383 -9.633 8.922 1 91.62 60 ALA B C 1
ATOM 2539 O O . ALA B 1 60 ? -9.625 -10.078 10.039 1 91.62 60 ALA B O 1
ATOM 2540 N N . GLY B 1 61 ? -8.641 -10.242 8.039 1 88.62 61 GLY B N 1
ATOM 2541 C CA . GLY B 1 61 ? -8.148 -11.57 8.359 1 88.62 61 GLY B CA 1
ATOM 2542 C C . GLY B 1 61 ? -7.324 -12.188 7.238 1 88.62 61 GLY B C 1
ATOM 2543 O O . GLY B 1 61 ? -6.77 -11.469 6.406 1 88.62 61 GLY B O 1
ATOM 2544 N N . GLY B 1 62 ? -7.105 -13.484 7.391 1 86.69 62 GLY B N 1
ATOM 2545 C CA . GLY B 1 62 ? -6.332 -14.219 6.398 1 86.69 62 GLY B CA 1
ATOM 2546 C C . GLY B 1 62 ? -7.117 -14.539 5.145 1 86.69 62 GLY B C 1
ATOM 2547 O O . GLY B 1 62 ? -8.289 -14.164 5.023 1 86.69 62 GLY B O 1
ATOM 2548 N N . GLU B 1 63 ? -6.527 -15.25 4.254 1 87.44 63 GLU B N 1
ATOM 2549 C CA . GLU B 1 63 ? -7.082 -15.578 2.945 1 87.44 63 GLU B CA 1
ATOM 2550 C C . GLU B 1 63 ? -8.344 -16.422 3.082 1 87.44 63 GLU B C 1
ATOM 2552 O O . GLU B 1 63 ? -9.305 -16.234 2.334 1 87.44 63 GLU B O 1
ATOM 2557 N N . GLY B 1 64 ? -8.25 -17.359 3.99 1 88.31 64 GLY B N 1
ATOM 2558 C CA . GLY B 1 64 ? -9.43 -18.188 4.195 1 88.31 64 GLY B CA 1
ATOM 2559 C C . GLY B 1 64 ? -10.648 -17.406 4.633 1 88.31 64 GLY B C 1
ATOM 2560 O O . GLY B 1 64 ? -11.758 -17.641 4.148 1 88.31 64 GLY B O 1
ATOM 2561 N N . MET B 1 65 ? -10.477 -16.516 5.543 1 90.88 65 MET B N 1
ATOM 2562 C CA . MET B 1 65 ? -11.562 -15.664 6.004 1 90.88 65 MET B CA 1
ATOM 2563 C C . MET B 1 65 ? -12.078 -14.781 4.871 1 90.88 65 MET B C 1
ATOM 2565 O O . MET B 1 65 ? -13.289 -14.625 4.703 1 90.88 65 MET B O 1
ATOM 2569 N N . MET B 1 66 ? -11.195 -14.297 4.117 1 92.88 66 MET B N 1
ATOM 2570 C CA . MET B 1 66 ? -11.57 -13.43 3.006 1 92.88 66 MET B CA 1
ATOM 2571 C C . MET B 1 66 ? -12.398 -14.195 1.974 1 92.88 66 MET B C 1
ATOM 2573 O O . MET B 1 66 ? -13.43 -13.703 1.512 1 92.88 66 MET B O 1
ATOM 2577 N N . ARG B 1 67 ? -11.938 -15.336 1.671 1 93.56 67 ARG B N 1
ATOM 2578 C CA . ARG B 1 67 ? -12.648 -16.172 0.709 1 93.56 67 ARG B CA 1
ATOM 2579 C C . ARG B 1 67 ? -14.055 -16.5 1.205 1 93.56 67 ARG B C 1
ATOM 2581 O O . ARG B 1 67 ? -15.016 -16.438 0.443 1 93.56 67 ARG B O 1
ATOM 2588 N N . ALA B 1 68 ? -14.148 -16.859 2.443 1 93.62 68 ALA B N 1
ATOM 2589 C CA . ALA B 1 68 ? -15.438 -17.188 3.031 1 93.62 68 ALA B CA 1
ATOM 2590 C C . ALA B 1 68 ? -16.375 -15.984 3.033 1 93.62 68 ALA B C 1
ATOM 2592 O O . ALA B 1 68 ? -17.547 -16.109 2.701 1 93.62 68 ALA B O 1
ATOM 2593 N N . ALA B 1 69 ? -15.867 -14.859 3.379 1 96 69 ALA B N 1
ATOM 2594 C CA . ALA B 1 69 ? -16.672 -13.641 3.383 1 96 69 ALA B CA 1
ATOM 2595 C C . ALA B 1 69 ? -17.156 -13.297 1.978 1 96 69 ALA B C 1
ATOM 2597 O O . ALA B 1 69 ? -18.328 -12.945 1.784 1 96 69 ALA B O 1
ATOM 2598 N N . ALA B 1 70 ? -16.281 -13.422 1.074 1 96.38 70 ALA B N 1
ATOM 2599 C CA . ALA B 1 70 ? -16.609 -13.133 -0.319 1 96.38 70 ALA B CA 1
ATOM 2600 C C . ALA B 1 70 ? -17.703 -14.055 -0.828 1 96.38 70 ALA B C 1
ATOM 2602 O O . ALA B 1 70 ? -18.578 -13.625 -1.592 1 96.38 70 ALA B O 1
ATOM 2603 N N . ALA B 1 71 ? -17.656 -15.242 -0.41 1 94.12 71 ALA B N 1
ATOM 2604 C CA . ALA B 1 71 ? -18.641 -16.219 -0.848 1 94.12 71 ALA B CA 1
ATOM 2605 C C . ALA B 1 71 ? -20 -15.938 -0.225 1 94.12 71 ALA B C 1
ATOM 2607 O O . ALA B 1 71 ? -21.031 -16.359 -0.753 1 94.12 71 ALA B O 1
ATOM 2608 N N . ALA B 1 72 ? -20.016 -15.172 0.841 1 96.19 72 ALA B N 1
ATOM 2609 C CA . ALA B 1 72 ? -21.219 -15.078 1.644 1 96.19 72 ALA B CA 1
ATOM 2610 C C . ALA B 1 72 ? -21.859 -13.695 1.519 1 96.19 72 ALA B C 1
ATOM 2612 O O . ALA B 1 72 ? -23.031 -13.516 1.847 1 96.19 72 ALA B O 1
ATOM 2613 N N . CYS B 1 73 ? -21.188 -12.688 1.05 1 97.44 73 CYS B N 1
ATOM 2614 C CA . CYS B 1 73 ? -21.609 -11.305 1.195 1 97.44 73 CYS B CA 1
ATOM 2615 C C . CYS B 1 73 ? -22.641 -10.938 0.125 1 97.44 73 CYS B C 1
ATOM 2617 O O . CYS B 1 73 ? -23.297 -9.906 0.224 1 97.44 73 CYS B O 1
ATOM 2619 N N . GLY B 1 74 ? -22.781 -11.75 -0.943 1 95.94 74 GLY B N 1
ATOM 2620 C CA . GLY B 1 74 ? -23.703 -11.414 -2.006 1 95.94 74 GLY B CA 1
ATOM 2621 C C . GLY B 1 74 ? -23.391 -10.094 -2.684 1 95.94 74 GLY B C 1
ATOM 2622 O O . GLY B 1 74 ? -22.266 -9.867 -3.111 1 95.94 74 GLY B O 1
ATOM 2623 N N . ASP B 1 75 ? -24.391 -9.242 -2.717 1 96.5 75 ASP B N 1
ATOM 2624 C CA . ASP B 1 75 ? -24.219 -7.969 -3.408 1 96.5 75 ASP B CA 1
ATOM 2625 C C . ASP B 1 75 ? -23.766 -6.875 -2.441 1 96.5 75 ASP B C 1
ATOM 2627 O O . ASP B 1 75 ? -23.516 -5.738 -2.854 1 96.5 75 ASP B O 1
ATOM 2631 N N . VAL B 1 76 ? -23.688 -7.203 -1.175 1 98.25 76 VAL B N 1
ATOM 2632 C CA . VAL B 1 76 ? -23.219 -6.223 -0.206 1 98.25 76 VAL B CA 1
ATOM 2633 C C . VAL B 1 76 ? -21.719 -5.988 -0.403 1 98.25 76 VAL B C 1
ATOM 2635 O O . VAL B 1 76 ? -20.938 -6.938 -0.453 1 98.25 76 VAL B O 1
ATOM 2638 N N . PRO B 1 77 ? -21.312 -4.711 -0.536 1 98.56 77 PRO B N 1
ATOM 2639 C CA . PRO B 1 77 ? -19.891 -4.426 -0.739 1 98.56 77 PRO B CA 1
ATOM 2640 C C . PRO B 1 77 ? -19.016 -5 0.366 1 98.56 77 PRO B C 1
ATOM 2642 O O . PRO B 1 77 ? -19.391 -4.965 1.541 1 98.56 77 PRO B O 1
ATOM 2645 N N . LEU B 1 78 ? -17.906 -5.516 -0.112 1 98.25 78 LEU B N 1
ATOM 2646 C CA . LEU B 1 78 ? -16.938 -6.133 0.775 1 98.25 78 LEU B CA 1
ATOM 2647 C C . LEU B 1 78 ? -15.648 -5.312 0.826 1 98.25 78 LEU B C 1
ATOM 2649 O O . LEU B 1 78 ? -15.109 -4.934 -0.216 1 98.25 78 LEU B O 1
ATOM 2653 N N . LEU B 1 79 ? -15.188 -4.949 1.991 1 97.25 79 LEU B N 1
ATOM 2654 C CA . LEU B 1 79 ? -13.875 -4.348 2.225 1 97.25 79 LEU B CA 1
ATOM 2655 C C . LEU B 1 79 ? -12.93 -5.348 2.873 1 97.25 79 LEU B C 1
ATOM 2657 O O . LEU B 1 79 ? -13.141 -5.758 4.02 1 97.25 79 LEU B O 1
ATOM 2661 N N . MET B 1 80 ? -11.945 -5.68 2.143 1 93.25 80 MET B N 1
ATOM 2662 C CA . MET B 1 80 ? -11.016 -6.699 2.617 1 93.25 80 MET B CA 1
ATOM 2663 C C . MET B 1 80 ? -9.742 -6.059 3.164 1 93.25 80 MET B C 1
ATOM 2665 O O . MET B 1 80 ? -9.102 -5.262 2.48 1 93.25 80 MET B O 1
ATOM 2669 N N . LEU B 1 81 ? -9.453 -6.332 4.391 1 91.19 81 LEU B N 1
ATOM 2670 C CA . LEU B 1 81 ? -8.227 -5.906 5.059 1 91.19 81 LEU B CA 1
ATOM 2671 C C . LEU B 1 81 ? -7.348 -7.102 5.398 1 91.19 81 LEU B C 1
ATOM 2673 O O . LEU B 1 81 ? -7.395 -7.613 6.523 1 91.19 81 LEU B O 1
ATOM 2677 N N . PRO B 1 82 ? -6.551 -7.523 4.426 1 82.5 82 PRO B N 1
ATOM 2678 C CA . PRO B 1 82 ? -5.734 -8.719 4.664 1 82.5 82 PRO B CA 1
ATOM 2679 C C . PRO B 1 82 ? -4.707 -8.516 5.773 1 82.5 82 PRO B C 1
ATOM 2681 O O . PRO B 1 82 ? -4.109 -7.445 5.883 1 82.5 82 PRO B O 1
ATOM 2684 N N . ALA B 1 83 ? -4.656 -9.539 6.637 1 70 83 ALA B N 1
ATOM 2685 C CA . ALA B 1 83 ? -3.646 -9.516 7.691 1 70 83 ALA B CA 1
ATOM 2686 C C . ALA B 1 83 ? -2.25 -9.727 7.113 1 70 83 ALA B C 1
ATOM 2688 O O . ALA B 1 83 ? -2.062 -10.523 6.191 1 70 83 ALA B O 1
ATOM 2689 N N . GLY B 1 84 ? -1.303 -9.016 7.676 1 57.84 84 GLY B N 1
ATOM 2690 C CA . GLY B 1 84 ? 0.086 -9.297 7.352 1 57.84 84 GLY B CA 1
ATOM 2691 C C . GLY B 1 84 ? 0.481 -8.836 5.961 1 57.84 84 GLY B C 1
ATOM 2692 O O . GLY B 1 84 ? 1.604 -9.086 5.516 1 57.84 84 GLY B O 1
ATOM 2693 N N . SER B 1 85 ? -0.614 -8.641 5.191 1 50.12 85 SER B N 1
ATOM 2694 C CA . SER B 1 85 ? -0.257 -8.352 3.805 1 50.12 85 SER B CA 1
ATOM 2695 C C . SER B 1 85 ? 0.514 -7.039 3.699 1 50.12 85 SER B C 1
ATOM 2697 O O . SER B 1 85 ? 0.304 -6.121 4.496 1 50.12 85 SER B O 1
ATOM 2699 N N . ALA B 1 86 ? 1.664 -7.238 3.076 1 44.72 86 ALA B N 1
ATOM 2700 C CA . ALA B 1 86 ? 2.598 -6.172 2.729 1 44.72 86 ALA B CA 1
ATOM 2701 C C . ALA B 1 86 ? 1.919 -5.109 1.865 1 44.72 86 ALA B C 1
ATOM 2703 O O . ALA B 1 86 ? 2.49 -4.047 1.614 1 44.72 86 ALA B O 1
ATOM 2704 N N . ASP B 1 87 ? 0.811 -5.633 1.248 1 48.12 87 ASP B N 1
ATOM 2705 C CA . ASP B 1 87 ? 0.285 -4.684 0.268 1 48.12 87 ASP B CA 1
ATOM 2706 C C . ASP B 1 87 ? -0.239 -3.424 0.95 1 48.12 87 ASP B C 1
ATOM 2708 O O . ASP B 1 87 ? -0.548 -3.439 2.143 1 48.12 87 ASP B O 1
ATOM 2712 N N . ALA B 1 88 ? -0.094 -2.479 0.192 1 53 88 ALA B N 1
ATOM 2713 C CA . ALA B 1 88 ? -0.542 -1.119 0.483 1 53 88 ALA B CA 1
ATOM 2714 C C . ALA B 1 88 ? -1.962 -1.116 1.039 1 53 88 ALA B C 1
ATOM 2716 O O . ALA B 1 88 ? -2.932 -1.027 0.283 1 53 88 ALA B O 1
ATOM 2717 N N . LEU B 1 89 ? -2.148 -1.83 2.139 1 63.12 89 LEU B N 1
ATOM 2718 C CA . LEU B 1 89 ? -3.484 -1.909 2.721 1 63.12 89 LEU B CA 1
ATOM 2719 C C . LEU B 1 89 ? -3.875 -0.585 3.367 1 63.12 89 LEU B C 1
ATOM 2721 O O . LEU B 1 89 ? -3.014 0.144 3.867 1 63.12 89 LEU B O 1
ATOM 2725 N N . PRO B 1 90 ? -5.168 -0.222 3.02 1 78.25 90 PRO B N 1
ATOM 2726 C CA . PRO B 1 90 ? -5.602 0.994 3.711 1 78.25 90 PRO B CA 1
ATOM 2727 C C . PRO B 1 90 ? -5.531 0.867 5.23 1 78.25 90 PRO B C 1
ATOM 2729 O O . PRO B 1 90 ? -5.758 -0.217 5.773 1 78.25 90 PRO B O 1
ATOM 2732 N N . GLU B 1 91 ? -5.074 1.896 5.859 1 88 91 GLU B N 1
ATOM 2733 C CA . GLU B 1 91 ? -5.094 1.977 7.316 1 88 91 GLU B CA 1
ATOM 2734 C C . GLU B 1 91 ? -6.512 1.813 7.859 1 88 91 GLU B C 1
ATOM 2736 O O . GLU B 1 91 ? -7.465 2.352 7.293 1 88 91 GLU B O 1
ATOM 2741 N N . PRO B 1 92 ? -6.719 1.032 8.93 1 91.94 92 PRO B N 1
ATOM 2742 C CA . PRO B 1 92 ? -8.055 0.654 9.398 1 91.94 92 PRO B CA 1
ATOM 2743 C C . PRO B 1 92 ? -8.945 1.862 9.68 1 91.94 92 PRO B C 1
ATOM 2745 O O . PRO B 1 92 ? -10.148 1.817 9.422 1 91.94 92 PRO B O 1
ATOM 2748 N N . THR B 1 93 ? -8.43 2.934 10.211 1 94.56 93 THR B N 1
ATOM 2749 C CA . THR B 1 93 ? -9.242 4.117 10.484 1 94.56 93 THR B CA 1
ATOM 2750 C C . THR B 1 93 ? -9.789 4.703 9.188 1 94.56 93 THR B C 1
ATOM 2752 O O . THR B 1 93 ? -10.984 5.004 9.094 1 94.56 93 THR B O 1
ATOM 2755 N N . VAL B 1 94 ? -8.969 4.797 8.219 1 95.25 94 VAL B N 1
ATOM 2756 C CA . VAL B 1 94 ? -9.367 5.332 6.922 1 95.25 94 VAL B CA 1
ATOM 2757 C C . VAL B 1 94 ? -10.328 4.363 6.234 1 95.25 94 VAL B C 1
ATOM 2759 O O . VAL B 1 94 ? -11.344 4.781 5.668 1 95.25 94 VAL B O 1
ATOM 2762 N N . ALA B 1 95 ? -9.984 3.113 6.344 1 95.81 95 ALA B N 1
ATOM 2763 C CA . ALA B 1 95 ? -10.875 2.084 5.812 1 95.81 95 ALA B CA 1
ATOM 2764 C C . ALA B 1 95 ? -12.258 2.17 6.449 1 95.81 95 ALA B C 1
ATOM 2766 O O . ALA B 1 95 ? -13.273 2.035 5.766 1 95.81 95 ALA B O 1
ATOM 2767 N N . GLY B 1 96 ? -12.273 2.365 7.734 1 97.19 96 GLY B N 1
ATOM 2768 C CA . GLY B 1 96 ? -13.531 2.516 8.445 1 97.19 96 GLY B CA 1
ATOM 2769 C C . GLY B 1 96 ? -14.328 3.723 8 1 97.19 96 GLY B C 1
ATOM 2770 O O . GLY B 1 96 ? -15.555 3.645 7.852 1 97.19 96 GLY B O 1
ATOM 2771 N N . LEU B 1 97 ? -13.672 4.836 7.809 1 97.19 97 LEU B N 1
ATOM 2772 C CA . LEU B 1 97 ? -14.344 6.023 7.289 1 97.19 97 LEU B CA 1
ATOM 2773 C C . LEU B 1 97 ? -14.969 5.742 5.93 1 97.19 97 LEU B C 1
ATOM 2775 O O . LEU B 1 97 ? -16.156 6.031 5.711 1 97.19 97 LEU B O 1
ATOM 2779 N N . ALA B 1 98 ? -14.195 5.141 5.086 1 97.75 98 ALA B N 1
ATOM 2780 C CA . ALA B 1 98 ? -14.672 4.824 3.742 1 97.75 98 ALA B CA 1
ATOM 2781 C C . ALA B 1 98 ? -15.875 3.896 3.787 1 97.75 98 ALA B C 1
ATOM 2783 O O . ALA B 1 98 ? -16.906 4.172 3.162 1 97.75 98 ALA B O 1
ATOM 2784 N N . ALA B 1 99 ? -15.734 2.871 4.555 1 98.31 99 ALA B N 1
ATOM 2785 C CA . ALA B 1 99 ? -16.828 1.905 4.691 1 98.31 99 ALA B CA 1
ATOM 2786 C C . ALA B 1 99 ? -18.078 2.566 5.258 1 98.31 99 ALA B C 1
ATOM 2788 O O . ALA B 1 99 ? -19.188 2.279 4.816 1 98.31 99 ALA B O 1
ATOM 2789 N N . GLY B 1 100 ? -17.859 3.373 6.219 1 98.19 100 GLY B N 1
ATOM 2790 C CA . GLY B 1 100 ? -18.984 4.062 6.82 1 98.19 100 GLY B CA 1
ATOM 2791 C C . GLY B 1 100 ? -19.703 4.988 5.855 1 98.19 100 GLY B C 1
ATOM 2792 O O . GLY B 1 100 ? -20.938 5.008 5.809 1 98.19 100 GLY B O 1
ATOM 2793 N N . LEU B 1 101 ? -18.938 5.758 5.098 1 97.81 101 LEU B N 1
ATOM 2794 C CA . LEU B 1 101 ? -19.516 6.656 4.109 1 97.81 101 LEU B CA 1
ATOM 2795 C C . LEU B 1 101 ? -20.328 5.871 3.078 1 97.81 101 LEU B C 1
ATOM 2797 O O . LEU B 1 101 ? -21.359 6.344 2.604 1 97.81 101 LEU B O 1
ATOM 2801 N N . LEU B 1 102 ? -19.828 4.734 2.771 1 97.88 102 LEU B N 1
ATOM 2802 C CA . LEU B 1 102 ? -20.547 3.863 1.848 1 97.88 102 LEU B CA 1
ATOM 2803 C C . LEU B 1 102 ? -21.828 3.334 2.48 1 97.88 102 LEU B C 1
ATOM 2805 O O . LEU B 1 102 ? -22.906 3.422 1.881 1 97.88 102 LEU B O 1
ATOM 2809 N N . ALA B 1 103 ? -21.719 2.828 3.691 1 97.81 103 ALA B N 1
ATOM 2810 C CA . ALA B 1 103 ? -22.844 2.213 4.387 1 97.81 103 ALA B CA 1
ATOM 2811 C C . ALA B 1 103 ? -23.953 3.229 4.633 1 97.81 103 ALA B C 1
ATOM 2813 O O . ALA B 1 103 ? -25.141 2.867 4.688 1 97.81 103 ALA B O 1
ATOM 2814 N N . THR B 1 104 ? -23.609 4.457 4.773 1 97.44 104 THR B N 1
ATOM 2815 C CA . THR B 1 104 ? -24.578 5.516 5.051 1 97.44 104 THR B CA 1
ATOM 2816 C C . THR B 1 104 ? -25.031 6.176 3.754 1 97.44 104 THR B C 1
ATOM 2818 O O . THR B 1 104 ? -25.734 7.195 3.783 1 97.44 104 THR B O 1
ATOM 2821 N N . HIS B 1 105 ? -24.625 5.754 2.658 1 96.81 105 HIS B N 1
ATOM 2822 C CA . HIS B 1 105 ? -25.047 6.18 1.326 1 96.81 105 HIS B CA 1
ATOM 2823 C C . HIS B 1 105 ? -24.672 7.637 1.069 1 96.81 105 HIS B C 1
ATOM 2825 O O . HIS B 1 105 ? -25.422 8.367 0.41 1 96.81 105 HIS B O 1
ATOM 2831 N N . GLN B 1 106 ? -23.562 8 1.606 1 96.56 106 GLN B N 1
ATOM 2832 C CA . GLN B 1 106 ? -23.094 9.367 1.401 1 96.56 106 GLN B CA 1
ATOM 2833 C C . GLN B 1 106 ? -22.281 9.484 0.118 1 96.56 106 GLN B C 1
ATOM 2835 O O . GLN B 1 106 ? -22.031 10.586 -0.369 1 96.56 106 GLN B O 1
ATOM 2840 N N . VAL B 1 107 ? -21.828 8.398 -0.366 1 97 107 VAL B N 1
ATOM 2841 C CA . VAL B 1 107 ? -21.156 8.328 -1.658 1 97 107 VAL B CA 1
ATOM 2842 C C . VAL B 1 107 ? -21.906 7.359 -2.576 1 97 107 VAL B C 1
ATOM 2844 O O . VAL B 1 107 ? -22.594 6.445 -2.105 1 97 107 VAL B O 1
ATOM 2847 N N . ASP B 1 108 ? -21.781 7.602 -3.861 1 96.75 108 ASP B N 1
ATOM 2848 C CA . ASP B 1 108 ? -22.375 6.695 -4.848 1 96.75 108 ASP B CA 1
ATOM 2849 C C . ASP B 1 108 ? -21.609 5.375 -4.906 1 96.75 108 ASP B C 1
ATOM 2851 O O . ASP B 1 108 ? -20.438 5.344 -5.312 1 96.75 108 ASP B O 1
ATOM 2855 N N . THR B 1 109 ? -22.297 4.355 -4.531 1 96.56 109 THR B N 1
ATOM 2856 C CA . THR B 1 109 ? -21.688 3.033 -4.438 1 96.56 109 THR B CA 1
ATOM 2857 C C . THR B 1 109 ? -21.078 2.621 -5.781 1 96.56 109 THR B C 1
ATOM 2859 O O . THR B 1 109 ? -20 2.033 -5.828 1 96.56 109 THR B O 1
ATOM 2862 N N . ASP B 1 110 ? -21.688 2.951 -6.875 1 95.88 110 ASP B N 1
ATOM 2863 C CA . ASP B 1 110 ? -21.25 2.543 -8.203 1 95.88 110 ASP B CA 1
ATOM 2864 C C . ASP B 1 110 ? -19.922 3.215 -8.578 1 95.88 110 ASP B C 1
ATOM 2866 O O . ASP B 1 110 ? -19.156 2.686 -9.391 1 95.88 110 ASP B O 1
ATOM 2870 N N . LEU B 1 111 ? -19.672 4.32 -7.969 1 96.06 111 LEU B N 1
ATOM 2871 C CA . LEU B 1 111 ? -18.469 5.086 -8.297 1 96.06 111 LEU B CA 1
ATOM 2872 C C . LEU B 1 111 ? -17.266 4.582 -7.496 1 96.06 111 LEU B C 1
ATOM 2874 O O . LEU B 1 111 ? -16.125 4.832 -7.871 1 96.06 111 LEU B O 1
ATOM 2878 N N . VAL B 1 112 ? -17.609 3.869 -6.414 1 97.38 112 VAL B N 1
ATOM 2879 C CA . VAL B 1 112 ? -16.5 3.654 -5.492 1 97.38 112 VAL B CA 1
ATOM 2880 C C . VAL B 1 112 ? -16.344 2.162 -5.203 1 97.38 112 VAL B C 1
ATOM 2882 O O . VAL B 1 112 ? -15.594 1.771 -4.301 1 97.38 112 VAL B O 1
ATOM 2885 N N . THR B 1 113 ? -17.047 1.309 -5.848 1 96.94 113 THR B N 1
ATOM 2886 C CA . THR B 1 113 ? -16.891 -0.139 -5.758 1 96.94 113 THR B CA 1
ATOM 2887 C C . THR B 1 113 ? -16.625 -0.74 -7.137 1 96.94 113 THR B C 1
ATOM 2889 O O . THR B 1 113 ? -16.938 -0.123 -8.156 1 96.94 113 THR B O 1
ATOM 2892 N N . ASN B 1 114 ? -15.945 -1.789 -7.129 1 94.62 114 ASN B N 1
ATOM 2893 C CA . ASN B 1 114 ? -15.711 -2.572 -8.336 1 94.62 114 ASN B CA 1
ATOM 2894 C C . ASN B 1 114 ? -15.914 -4.062 -8.086 1 94.62 114 ASN B C 1
ATOM 2896 O O . ASN B 1 114 ? -15.711 -4.543 -6.973 1 94.62 114 ASN B O 1
ATOM 2900 N N . ARG B 1 115 ? -16.359 -4.766 -9.109 1 94.06 115 ARG B N 1
ATOM 2901 C CA . ARG B 1 115 ? -16.484 -6.215 -8.992 1 94.06 115 ARG B CA 1
ATOM 2902 C C . ARG B 1 115 ? -15.141 -6.906 -9.172 1 94.06 115 ARG B C 1
ATOM 2904 O O . ARG B 1 115 ? -14.445 -6.68 -10.164 1 94.06 115 ARG B O 1
ATOM 2911 N N . ALA B 1 116 ? -14.812 -7.645 -8.242 1 94.44 116 ALA B N 1
ATOM 2912 C CA . ALA B 1 116 ? -13.602 -8.438 -8.383 1 94.44 116 ALA B CA 1
ATOM 2913 C C . ALA B 1 116 ? -13.836 -9.656 -9.273 1 94.44 116 ALA B C 1
ATOM 2915 O O . ALA B 1 116 ? -14.953 -10.164 -9.352 1 94.44 116 ALA B O 1
ATOM 2916 N N . THR B 1 117 ? -12.789 -10.031 -9.969 1 95.81 117 THR B N 1
ATOM 2917 C CA . THR B 1 117 ? -12.828 -11.344 -10.602 1 95.81 117 THR B CA 1
ATOM 2918 C C . THR B 1 117 ? -12.484 -12.438 -9.602 1 95.81 117 THR B C 1
ATOM 2920 O O . THR B 1 117 ? -11.773 -12.188 -8.617 1 95.81 117 THR B O 1
ATOM 2923 N N . VAL B 1 118 ? -13.023 -13.602 -9.797 1 97 118 VAL B N 1
ATOM 2924 C CA . VAL B 1 118 ? -12.703 -14.758 -8.969 1 97 118 VAL B CA 1
ATOM 2925 C C . VAL B 1 118 ? -12.453 -15.977 -9.852 1 97 118 VAL B C 1
ATOM 2927 O O . VAL B 1 118 ? -12.914 -16.031 -10.992 1 97 118 VAL B O 1
ATOM 2930 N N . LEU B 1 119 ? -11.664 -16.875 -9.289 1 97.44 119 LEU B N 1
ATOM 2931 C CA . LEU B 1 119 ? -11.516 -18.172 -9.914 1 97.44 119 LEU B CA 1
ATOM 2932 C C . LEU B 1 119 ? -12.477 -19.188 -9.305 1 97.44 119 LEU B C 1
ATOM 2934 O O . LEU B 1 119 ? -12.562 -19.312 -8.086 1 97.44 119 LEU B O 1
ATOM 2938 N N . GLU B 1 120 ? -13.219 -19.781 -10.156 1 97 120 GLU B N 1
ATOM 2939 C CA . GLU B 1 120 ? -14.07 -20.875 -9.695 1 97 120 GLU B CA 1
ATOM 2940 C C . GLU B 1 120 ? -13.5 -22.234 -10.094 1 97 120 GLU B C 1
ATOM 2942 O O . GLU B 1 120 ? -13.156 -22.453 -11.258 1 97 120 GLU B O 1
ATOM 2947 N N . VAL B 1 121 ? -13.328 -23.094 -9.094 1 95.31 121 VAL B N 1
ATOM 2948 C CA . VAL B 1 121 ? -12.914 -24.469 -9.328 1 95.31 121 VAL B CA 1
ATOM 2949 C C . VAL B 1 121 ? -14.102 -25.406 -9.164 1 95.31 121 VAL B C 1
ATOM 2951 O O . VAL B 1 121 ? -14.773 -25.391 -8.125 1 95.31 121 VAL B O 1
ATOM 2954 N N . VAL B 1 122 ? -14.289 -26.188 -10.188 1 94.75 122 VAL B N 1
ATOM 2955 C CA . VAL B 1 122 ? -15.477 -27.031 -10.164 1 94.75 122 VAL B CA 1
ATOM 2956 C C . VAL B 1 122 ? -15.07 -28.5 -10.359 1 94.75 122 VAL B C 1
ATOM 2958 O O . VAL B 1 122 ? -14.312 -28.812 -11.273 1 94.75 122 VAL B O 1
ATOM 2961 N N . THR B 1 123 ? -15.477 -29.297 -9.445 1 91.06 123 THR B N 1
ATOM 2962 C CA . THR B 1 123 ? -15.461 -30.75 -9.609 1 91.06 123 THR B CA 1
ATOM 2963 C C . THR B 1 123 ? -16.891 -31.297 -9.672 1 91.06 123 THR B C 1
ATOM 2965 O O . THR B 1 123 ? -17.859 -30.531 -9.672 1 91.06 123 THR B O 1
ATOM 2968 N N . LYS B 1 124 ? -16.938 -32.688 -9.773 1 87.56 124 LYS B N 1
ATOM 2969 C CA . LYS B 1 124 ? -18.266 -33.312 -9.75 1 87.56 124 LYS B CA 1
ATOM 2970 C C . LYS B 1 124 ? -18.953 -33.031 -8.414 1 87.56 124 LYS B C 1
ATOM 2972 O O . LYS B 1 124 ? -20.172 -32.844 -8.375 1 87.56 124 LYS B O 1
ATOM 2977 N N . ALA B 1 125 ? -18.188 -32.875 -7.375 1 87.75 125 ALA B N 1
ATOM 2978 C CA . ALA B 1 125 ? -18.734 -32.875 -6.023 1 87.75 125 ALA B CA 1
ATOM 2979 C C . ALA B 1 125 ? -18.781 -31.484 -5.434 1 87.75 125 ALA B C 1
ATOM 2981 O O . ALA B 1 125 ? -19.5 -31.219 -4.469 1 87.75 125 ALA B O 1
ATOM 2982 N N . ARG B 1 126 ? -17.984 -30.656 -5.945 1 89.5 126 ARG B N 1
ATOM 2983 C CA . ARG B 1 126 ? -17.875 -29.375 -5.234 1 89.5 126 ARG B CA 1
ATOM 2984 C C . ARG B 1 126 ? -17.641 -28.234 -6.203 1 89.5 126 ARG B C 1
ATOM 2986 O O . ARG B 1 126 ? -17.156 -28.438 -7.32 1 89.5 126 ARG B O 1
ATOM 2993 N N . ARG B 1 127 ? -18.078 -27.094 -5.812 1 92.88 127 ARG B N 1
ATOM 2994 C CA . ARG B 1 127 ? -17.828 -25.797 -6.43 1 92.88 127 ARG B CA 1
ATOM 2995 C C . ARG B 1 127 ? -17.25 -24.812 -5.422 1 92.88 127 ARG B C 1
ATOM 2997 O O . ARG B 1 127 ? -17.875 -24.531 -4.395 1 92.88 127 ARG B O 1
ATOM 3004 N N . GLU B 1 128 ? -16.016 -24.312 -5.727 1 92.88 128 GLU B N 1
ATOM 3005 C CA . GLU B 1 128 ? -15.336 -23.422 -4.785 1 92.88 128 GLU B CA 1
ATOM 3006 C C . GLU B 1 128 ? -14.734 -22.219 -5.5 1 92.88 128 GLU B C 1
ATOM 3008 O O . GLU B 1 128 ? -14.414 -22.297 -6.691 1 92.88 128 GLU B O 1
ATOM 3013 N N . ILE B 1 129 ? -14.547 -21.156 -4.742 1 95.31 129 ILE B N 1
ATOM 3014 C CA . ILE B 1 129 ? -13.984 -19.969 -5.375 1 95.31 129 ILE B CA 1
ATOM 3015 C C . ILE B 1 129 ? -12.625 -19.656 -4.746 1 95.31 129 ILE B C 1
ATOM 3017 O O . ILE B 1 129 ? -12.359 -20.031 -3.602 1 95.31 129 ILE B O 1
ATOM 3021 N N . ALA B 1 130 ? -11.766 -19.031 -5.496 1 96.75 130 ALA B N 1
ATOM 3022 C CA . ALA B 1 130 ? -10.523 -18.422 -5.047 1 96.75 130 ALA B CA 1
ATOM 3023 C C . ALA B 1 130 ? -10.469 -16.953 -5.457 1 96.75 130 ALA B C 1
ATOM 3025 O O . ALA B 1 130 ? -10.922 -16.578 -6.543 1 96.75 130 ALA B O 1
ATOM 3026 N N . LEU B 1 131 ? -9.93 -16.141 -4.602 1 95.62 131 LEU B N 1
ATOM 3027 C CA . LEU B 1 131 ? -9.898 -14.711 -4.844 1 95.62 131 LEU B CA 1
ATOM 3028 C C . LEU B 1 131 ? -8.656 -14.32 -5.637 1 95.62 131 LEU B C 1
ATOM 3030 O O . LEU B 1 131 ? -8.68 -13.359 -6.406 1 95.62 131 LEU B O 1
ATOM 3034 N N . THR B 1 132 ? -7.566 -15.039 -5.457 1 94.81 132 THR B N 1
ATOM 3035 C CA . THR B 1 132 ? -6.301 -14.617 -6.039 1 94.81 132 THR B CA 1
ATOM 3036 C C . THR B 1 132 ? -5.754 -15.688 -6.984 1 94.81 132 THR B C 1
ATOM 3038 O O . THR B 1 132 ? -5.418 -15.391 -8.133 1 94.81 132 THR B O 1
ATOM 3041 N N . ASP B 1 133 ? -5.684 -16.922 -6.457 1 96.12 133 ASP B N 1
ATOM 3042 C CA . ASP B 1 133 ? -5.035 -17.922 -7.305 1 96.12 133 ASP B CA 1
ATOM 3043 C C . ASP B 1 133 ? -5.543 -19.328 -6.992 1 96.12 133 ASP B C 1
ATOM 3045 O O . ASP B 1 133 ? -6.078 -19.562 -5.91 1 96.12 133 ASP B O 1
ATOM 3049 N N . VAL B 1 134 ? -5.445 -20.219 -7.934 1 95.81 134 VAL B N 1
ATOM 3050 C CA . VAL B 1 134 ? -5.621 -21.672 -7.836 1 95.81 134 VAL B CA 1
ATOM 3051 C C . VAL B 1 134 ? -4.348 -22.375 -8.289 1 95.81 134 VAL B C 1
ATOM 3053 O O . VAL B 1 134 ? -3.826 -22.109 -9.367 1 95.81 134 VAL B O 1
ATOM 3056 N N . SER B 1 135 ? -3.85 -23.203 -7.438 1 95.44 135 SER B N 1
ATOM 3057 C CA . SER B 1 135 ? -2.662 -23.969 -7.82 1 95.44 135 SER B CA 1
ATOM 3058 C C . SER B 1 135 ? -2.904 -25.469 -7.711 1 95.44 135 SER B C 1
ATOM 3060 O O . SER B 1 135 ? -3.684 -25.922 -6.867 1 95.44 135 SER B O 1
ATOM 3062 N N . VAL B 1 136 ? -2.248 -26.172 -8.555 1 93.19 136 VAL B N 1
ATOM 3063 C CA . VAL B 1 136 ? -2.408 -27.625 -8.641 1 93.19 136 VAL B CA 1
ATOM 3064 C C . VAL B 1 136 ? -1.05 -28.297 -8.492 1 93.19 136 VAL B C 1
ATOM 3066 O O . VAL B 1 136 ? -0.073 -27.891 -9.125 1 93.19 136 VAL B O 1
ATOM 3069 N N . SER B 1 137 ? -1.011 -29.234 -7.617 1 90.44 137 SER B N 1
ATOM 3070 C CA . SER B 1 137 ? 0.163 -30.094 -7.465 1 90.44 137 SER B CA 1
ATOM 3071 C C . SER B 1 137 ? -0.158 -31.547 -7.82 1 90.44 137 SER B C 1
ATOM 3073 O O . SER B 1 137 ? -1.229 -32.062 -7.48 1 90.44 137 SER B O 1
ATOM 3075 N N . ALA B 1 138 ? 0.783 -32.188 -8.492 1 82.19 138 ALA B N 1
ATOM 3076 C CA . ALA B 1 138 ? 0.595 -33.625 -8.805 1 82.19 138 ALA B CA 1
ATOM 3077 C C . ALA B 1 138 ? 0.705 -34.469 -7.543 1 82.19 138 ALA B C 1
ATOM 3079 O O . ALA B 1 138 ? 0.231 -35.594 -7.512 1 82.19 138 ALA B O 1
ATOM 3080 N N . GLU B 1 139 ? 1.321 -33.844 -6.57 1 82 139 GLU B N 1
ATOM 3081 C CA . GLU B 1 139 ? 1.496 -34.562 -5.32 1 82 139 GLU B CA 1
ATOM 3082 C C . GLU B 1 139 ? 0.348 -34.281 -4.352 1 82 139 GLU B C 1
ATOM 3084 O O . GLU B 1 139 ? -0.311 -33.25 -4.445 1 82 139 GLU B O 1
ATOM 3089 N N . GLN B 1 140 ? 0.172 -35.219 -3.434 1 76.56 140 GLN B N 1
ATOM 3090 C CA . GLN B 1 140 ? -0.874 -35.094 -2.428 1 76.56 140 GLN B CA 1
ATOM 3091 C C . GLN B 1 140 ? -0.546 -33.938 -1.458 1 76.56 140 GLN B C 1
ATOM 3093 O O . GLN B 1 140 ? -1.446 -33.25 -0.971 1 76.56 140 GLN B O 1
ATOM 3098 N N . ARG B 1 141 ? 0.691 -33.875 -1.251 1 69.69 141 ARG B N 1
ATOM 3099 C CA . ARG B 1 141 ? 1.127 -32.75 -0.411 1 69.69 141 ARG B CA 1
ATOM 3100 C C . ARG B 1 141 ? 1.513 -31.547 -1.258 1 69.69 141 ARG B C 1
ATOM 3102 O O . ARG B 1 141 ? 2.293 -31.672 -2.203 1 69.69 141 ARG B O 1
ATOM 3109 N N . TRP B 1 142 ? 0.897 -30.438 -0.922 1 70.12 142 TRP B N 1
ATOM 3110 C CA . TRP B 1 142 ? 1.19 -29.203 -1.643 1 70.12 142 TRP B CA 1
ATOM 3111 C C . TRP B 1 142 ? 2.623 -28.75 -1.384 1 70.12 142 TRP B C 1
ATOM 3113 O O . TRP B 1 142 ? 3.043 -28.625 -0.23 1 70.12 142 TRP B O 1
ATOM 3123 N N . ASP B 1 143 ? 3.404 -28.672 -2.502 1 71.75 143 ASP B N 1
ATOM 3124 C CA . ASP B 1 143 ? 4.785 -28.203 -2.52 1 71.75 143 ASP B CA 1
ATOM 3125 C C . ASP B 1 143 ? 5.051 -27.328 -3.742 1 71.75 143 ASP B C 1
ATOM 3127 O O . ASP B 1 143 ? 4.766 -27.719 -4.871 1 71.75 143 ASP B O 1
ATOM 3131 N N . PRO B 1 144 ? 5.586 -26.109 -3.457 1 71.19 144 PRO B N 1
ATOM 3132 C CA . PRO B 1 144 ? 5.855 -25.234 -4.598 1 71.19 144 PRO B CA 1
ATOM 3133 C C . PRO B 1 144 ? 6.695 -25.922 -5.676 1 71.19 144 PRO B C 1
ATOM 3135 O O . PRO B 1 144 ? 6.555 -25.594 -6.863 1 71.19 144 PRO B O 1
ATOM 3138 N N . ALA B 1 145 ? 7.508 -26.844 -5.25 1 75.75 145 ALA B N 1
ATOM 3139 C CA . ALA B 1 145 ? 8.398 -27.516 -6.195 1 75.75 145 ALA B CA 1
ATOM 3140 C C . ALA B 1 145 ? 7.625 -28.516 -7.047 1 75.75 145 ALA B C 1
ATOM 3142 O O . ALA B 1 145 ? 8.117 -28.969 -8.094 1 75.75 145 ALA B O 1
ATOM 3143 N N . SER B 1 146 ? 6.391 -28.875 -6.602 1 85.56 146 SER B N 1
ATOM 3144 C CA . SER B 1 146 ? 5.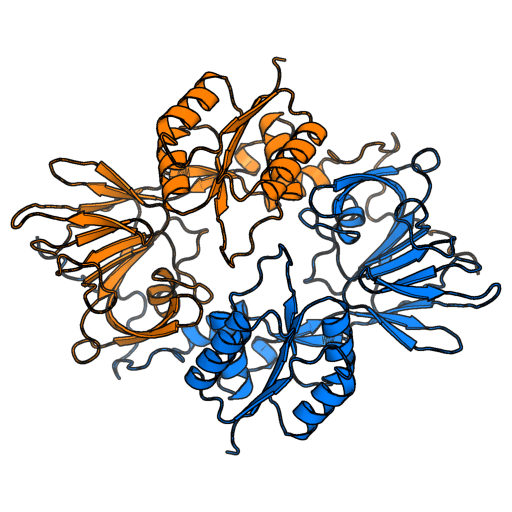633 -29.906 -7.289 1 85.56 146 SER B CA 1
ATOM 3145 C C . SER B 1 146 ? 4.41 -29.328 -7.992 1 85.56 146 SER B C 1
ATOM 3147 O O . SER B 1 146 ? 3.539 -30.078 -8.453 1 85.56 146 SER B O 1
ATOM 3149 N N . LEU B 1 147 ? 4.449 -28.031 -8.055 1 91.44 147 LEU B N 1
ATOM 3150 C CA . LEU B 1 147 ? 3.311 -27.406 -8.711 1 91.44 147 LEU B CA 1
ATOM 3151 C C . LEU B 1 147 ? 3.342 -27.656 -10.211 1 91.44 147 LEU B C 1
ATOM 3153 O O . LEU B 1 147 ? 4.41 -27.641 -10.828 1 91.44 147 LEU B O 1
ATOM 3157 N N . THR B 1 148 ? 2.174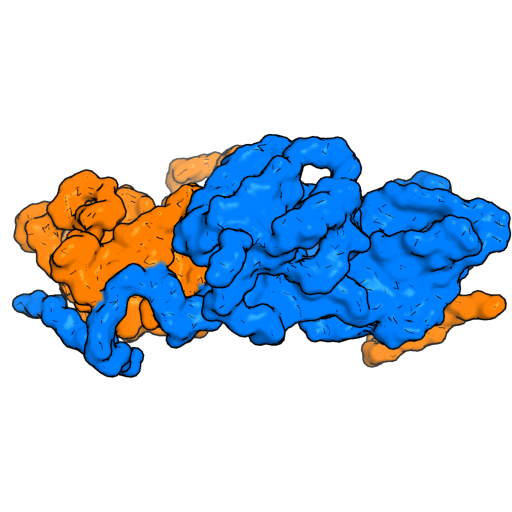 -27.938 -10.773 1 93 148 THR B N 1
ATOM 3158 C CA . THR B 1 148 ? 2.094 -28.219 -12.203 1 93 148 THR B CA 1
ATOM 3159 C C . THR B 1 148 ? 1.291 -27.141 -12.922 1 93 148 THR B C 1
ATOM 3161 O O . THR B 1 148 ? 1.529 -26.859 -14.094 1 93 148 THR B O 1
ATOM 3164 N N . GLU B 1 149 ? 0.307 -26.594 -12.219 1 94.44 149 GLU B N 1
ATOM 3165 C CA . GLU B 1 149 ? -0.538 -25.562 -12.805 1 94.44 149 GLU B CA 1
ATOM 3166 C C . GLU B 1 149 ? -0.811 -24.438 -11.797 1 94.44 149 GLU B C 1
ATOM 3168 O O . GLU B 1 149 ? -0.915 -24.688 -10.594 1 94.44 149 GLU B O 1
ATOM 3173 N N . LEU B 1 150 ? -0.909 -23.234 -12.328 1 95.75 150 LEU B N 1
ATOM 3174 C CA . LEU B 1 150 ? -1.22 -22.047 -11.547 1 95.75 150 LEU B CA 1
ATOM 3175 C C . LEU B 1 150 ? -2.15 -21.109 -12.312 1 95.75 150 LEU B C 1
ATOM 3177 O O . LEU B 1 150 ? -1.895 -20.797 -13.477 1 95.75 150 LEU B O 1
ATOM 3181 N N . TYR B 1 151 ? -3.223 -20.781 -11.719 1 96.56 151 TYR B N 1
ATOM 3182 C CA . TYR B 1 151 ? -4.168 -19.812 -12.25 1 96.56 151 TYR B CA 1
ATOM 3183 C C . TYR B 1 151 ? -4.289 -18.609 -11.328 1 96.56 151 TYR B C 1
ATOM 3185 O O . TYR B 1 151 ? -4.484 -18.75 -10.117 1 96.56 151 TYR B O 1
ATOM 3193 N N . CYS B 1 152 ? -4.164 -17.406 -11.891 1 97 152 CYS B N 1
ATOM 3194 C CA . CYS B 1 152 ? -4.215 -16.203 -11.078 1 97 152 CYS B CA 1
ATOM 3195 C C . CYS B 1 152 ? -5.234 -15.211 -11.641 1 97 152 CYS B C 1
ATOM 3197 O O . CYS B 1 152 ? -5.359 -15.07 -12.859 1 97 152 CYS B O 1
ATOM 3199 N N . THR B 1 153 ? -5.934 -14.5 -10.734 1 96.69 153 THR B N 1
ATOM 3200 C CA . THR B 1 153 ? -6.859 -13.453 -11.148 1 96.69 153 THR B CA 1
ATOM 3201 C C . THR B 1 153 ? -6.098 -12.211 -11.602 1 96.69 153 THR B C 1
ATOM 3203 O O . THR B 1 153 ? -6.641 -11.367 -12.32 1 96.69 153 THR B O 1
ATOM 3206 N N . PHE B 1 154 ? -4.922 -12.117 -11.18 1 94.94 154 PHE B N 1
ATOM 3207 C CA . PHE B 1 154 ? -4.012 -11.039 -11.547 1 94.94 154 PHE B CA 1
ATOM 3208 C C . PHE B 1 154 ? -2.562 -11.492 -11.43 1 94.94 154 PHE B C 1
ATOM 3210 O O . PHE B 1 154 ? -2.277 -12.547 -10.867 1 94.94 154 PHE B O 1
ATOM 3217 N N . ALA B 1 155 ? -1.681 -10.727 -11.914 1 94.62 155 ALA B N 1
ATOM 3218 C CA . ALA B 1 155 ? -0.238 -10.914 -11.797 1 94.62 155 ALA B CA 1
ATOM 3219 C C . ALA B 1 155 ? 0.501 -9.586 -11.891 1 94.62 155 ALA B C 1
ATOM 3221 O O . ALA B 1 155 ? 0.349 -8.852 -12.875 1 94.62 155 ALA B O 1
ATOM 3222 N N . VAL B 1 156 ? 1.282 -9.312 -10.844 1 92 156 VAL B N 1
ATOM 3223 C CA . VAL B 1 156 ? 1.993 -8.039 -10.859 1 92 156 VAL B CA 1
ATOM 3224 C C . VAL B 1 156 ? 3.482 -8.273 -10.609 1 92 156 VAL B C 1
ATOM 3226 O O . VAL B 1 156 ? 3.859 -9.156 -9.844 1 92 156 VAL B O 1
ATOM 3229 N N . PRO B 1 157 ? 4.355 -7.465 -11.234 1 92.12 157 PRO B N 1
ATOM 3230 C CA . PRO B 1 157 ? 5.805 -7.641 -11.102 1 92.12 157 PRO B CA 1
ATOM 3231 C C . PRO B 1 157 ? 6.297 -7.41 -9.68 1 92.12 157 PRO B C 1
ATOM 3233 O O . PRO B 1 157 ? 7.305 -7.988 -9.266 1 92.12 157 PRO B O 1
ATOM 3236 N N . ASP B 1 158 ? 5.613 -6.551 -8.93 1 92.5 158 ASP B N 1
ATOM 3237 C CA . ASP B 1 158 ? 6.094 -6.137 -7.613 1 92.5 158 ASP B CA 1
ATOM 3238 C C . ASP B 1 158 ? 5.352 -6.875 -6.5 1 92.5 158 ASP B C 1
ATOM 3240 O O . ASP B 1 158 ? 5.27 -6.387 -5.375 1 92.5 158 ASP B O 1
ATOM 3244 N N . GLY B 1 159 ? 4.848 -7.988 -6.805 1 90.19 159 GLY B N 1
ATOM 3245 C CA . GLY B 1 159 ? 4.102 -8.766 -5.824 1 90.19 159 GLY B CA 1
ATOM 3246 C C . GLY B 1 159 ? 4.918 -9.883 -5.207 1 90.19 159 GLY B C 1
ATOM 3247 O O . GLY B 1 159 ? 6.016 -10.188 -5.672 1 90.19 159 GLY B O 1
ATOM 3248 N N . ILE B 1 160 ? 4.418 -10.422 -4.121 1 90.19 160 ILE B N 1
ATOM 3249 C CA . ILE B 1 160 ? 4.953 -11.617 -3.479 1 90.19 160 ILE B CA 1
ATOM 3250 C C . ILE B 1 160 ? 3.949 -12.766 -3.609 1 90.19 160 ILE B C 1
ATOM 3252 O O . ILE B 1 160 ? 2.762 -12.531 -3.848 1 90.19 160 ILE B O 1
ATOM 3256 N N . GLY B 1 161 ? 4.449 -14 -3.48 1 90.25 161 GLY B N 1
ATOM 3257 C CA . GLY B 1 161 ? 3.572 -15.156 -3.566 1 90.25 161 GLY B CA 1
ATOM 3258 C C . GLY B 1 161 ? 3.561 -15.789 -4.945 1 90.25 161 GLY B C 1
ATOM 3259 O O . GLY B 1 161 ? 4.391 -15.461 -5.793 1 90.25 161 GLY B O 1
ATOM 3260 N N . LEU B 1 162 ? 2.574 -16.625 -5.203 1 92.5 162 LEU B N 1
ATOM 3261 C CA . LEU B 1 162 ? 2.547 -17.406 -6.434 1 92.5 162 LEU B CA 1
ATOM 3262 C C . LEU B 1 162 ? 2.258 -16.5 -7.637 1 92.5 162 LEU B C 1
ATOM 3264 O O . LEU B 1 162 ? 2.723 -16.781 -8.75 1 92.5 162 LEU B O 1
ATOM 3268 N N . SER B 1 163 ? 1.513 -15.422 -7.324 1 92.12 163 SER B N 1
ATOM 3269 C CA . SER B 1 163 ? 1.193 -14.523 -8.43 1 92.12 163 SER B CA 1
ATOM 3270 C C . SER B 1 163 ? 2.439 -13.797 -8.93 1 92.12 163 SER B C 1
ATOM 3272 O O . SER B 1 163 ? 2.428 -13.211 -10.016 1 92.12 163 SER B O 1
ATOM 3274 N N . SER B 1 164 ? 3.531 -13.82 -8.148 1 92.94 164 SER B N 1
ATOM 3275 C CA . SER B 1 164 ? 4.773 -13.188 -8.57 1 92.94 164 SER B CA 1
ATOM 3276 C C . SER B 1 164 ? 5.395 -13.914 -9.758 1 92.94 164 SER B C 1
ATOM 3278 O O . SER B 1 164 ? 6.18 -13.328 -10.508 1 92.94 164 SER B O 1
ATOM 3280 N N . ILE B 1 165 ? 5.082 -15.164 -9.953 1 93.81 165 ILE B N 1
ATOM 3281 C CA . ILE B 1 165 ? 5.625 -15.961 -11.039 1 93.81 165 ILE B CA 1
ATOM 3282 C C . ILE B 1 165 ? 5.164 -15.391 -12.383 1 93.81 165 ILE B C 1
ATOM 3284 O O . ILE B 1 165 ? 5.973 -14.883 -13.156 1 93.81 165 ILE B O 1
ATOM 3288 N N . PRO B 1 166 ? 3.85 -15.391 -12.625 1 94.81 166 PRO B N 1
ATOM 3289 C CA . PRO B 1 166 ? 3.434 -14.758 -13.883 1 94.81 166 PRO B CA 1
ATOM 3290 C C . PRO B 1 166 ? 3.668 -13.25 -13.891 1 94.81 166 PRO B C 1
ATOM 3292 O O . PRO B 1 166 ? 3.727 -12.633 -14.961 1 94.81 166 PRO B O 1
ATOM 3295 N N . GLY B 1 167 ? 3.771 -12.609 -12.727 1 93.75 167 GLY B N 1
ATOM 3296 C CA . GLY B 1 167 ? 4.086 -11.195 -12.656 1 93.75 167 GLY B CA 1
ATOM 3297 C C . GLY B 1 167 ? 5.391 -10.836 -13.344 1 93.75 167 GLY B C 1
ATOM 3298 O O . GLY B 1 167 ? 5.559 -9.711 -13.82 1 93.75 167 GLY B O 1
ATOM 3299 N N . ARG B 1 168 ? 6.25 -11.828 -13.469 1 91.81 168 ARG B N 1
ATOM 3300 C CA . ARG B 1 168 ? 7.551 -11.609 -14.094 1 91.81 168 ARG B CA 1
ATOM 3301 C C . ARG B 1 168 ? 7.52 -12 -15.57 1 91.81 168 ARG B C 1
ATOM 3303 O O . ARG B 1 168 ? 8.5 -11.797 -16.281 1 91.81 168 ARG B O 1
ATOM 3310 N N . LEU B 1 169 ? 6.406 -12.547 -16.016 1 89.5 169 LEU B N 1
ATOM 3311 C CA . LEU B 1 169 ? 6.316 -13.078 -17.375 1 89.5 169 LEU B CA 1
ATOM 3312 C C . LEU B 1 169 ? 5.227 -12.367 -18.172 1 89.5 169 LEU B C 1
ATOM 3314 O O . LEU B 1 169 ? 5.453 -11.945 -19.312 1 89.5 169 LEU B O 1
ATOM 3318 N N . CYS B 1 170 ? 4.137 -12.273 -17.594 1 87.88 170 CYS B N 1
ATOM 3319 C CA . CYS B 1 170 ? 2.949 -11.719 -18.234 1 87.88 170 CYS B CA 1
ATOM 3320 C C . CYS B 1 170 ? 2.102 -10.938 -17.234 1 87.88 170 CYS B C 1
ATOM 3322 O O . CYS B 1 170 ? 1.045 -11.406 -16.812 1 87.88 170 CYS B O 1
ATOM 3324 N N . PRO B 1 171 ? 2.602 -9.758 -16.953 1 90.75 171 PRO B N 1
ATOM 3325 C CA . PRO B 1 171 ? 1.847 -9 -15.961 1 90.75 171 PRO B CA 1
ATOM 3326 C C . PRO B 1 171 ? 0.391 -8.781 -16.359 1 90.75 171 PRO B C 1
ATOM 3328 O O . PRO B 1 171 ? 0.099 -8.562 -17.547 1 90.75 171 PRO B O 1
ATOM 3331 N N . SER B 1 172 ? -0.49 -9.023 -15.492 1 92.5 172 SER B N 1
ATOM 3332 C CA . SER B 1 172 ? -1.926 -8.773 -15.578 1 92.5 172 SER B CA 1
ATOM 3333 C C . SER B 1 172 ? -2.424 -7.992 -14.359 1 92.5 172 SER B C 1
ATOM 3335 O O . SER B 1 172 ? -2.693 -8.578 -13.312 1 92.5 172 SER B O 1
ATOM 3337 N N . PRO B 1 173 ? -2.574 -6.703 -14.531 1 90.88 173 PRO B N 1
ATOM 3338 C CA . PRO B 1 173 ? -2.949 -5.887 -13.375 1 90.88 173 PRO B CA 1
ATOM 3339 C C . PRO B 1 173 ? -4.352 -6.203 -12.859 1 90.88 173 PRO B C 1
ATOM 3341 O O . PRO B 1 173 ? -5.176 -6.746 -13.602 1 90.88 173 PRO B O 1
ATOM 3344 N N . LYS B 1 174 ? -4.574 -5.848 -11.625 1 87.56 174 LYS B N 1
ATOM 3345 C CA . LYS B 1 174 ? -5.848 -6.098 -10.953 1 87.56 174 LYS B CA 1
ATOM 3346 C C . LYS B 1 174 ? -6.984 -5.34 -11.633 1 87.56 174 LYS B C 1
ATOM 3348 O O . LYS B 1 174 ? -8.156 -5.707 -11.492 1 87.56 174 LYS B O 1
ATOM 3353 N N . SER B 1 175 ? -6.613 -4.348 -12.336 1 85.38 175 SER B N 1
ATOM 3354 C CA . SER B 1 175 ? -7.617 -3.5 -12.969 1 85.38 175 SER B CA 1
ATOM 3355 C C . SER B 1 175 ? -8.195 -4.164 -14.211 1 85.38 175 SER B C 1
ATOM 3357 O O . SER B 1 175 ? -9.242 -3.742 -14.719 1 85.38 175 SER B O 1
ATOM 3359 N N . THR B 1 176 ? -7.527 -5.152 -14.711 1 86.5 176 THR B N 1
ATOM 3360 C CA . THR B 1 176 ? -8.039 -5.855 -15.883 1 86.5 176 THR B CA 1
ATOM 3361 C C . THR B 1 176 ? -8.906 -7.039 -15.461 1 86.5 176 THR B C 1
ATOM 3363 O O . THR B 1 176 ? -8.781 -7.547 -14.344 1 86.5 176 THR B O 1
ATOM 3366 N N . VAL B 1 177 ? -9.781 -7.414 -16.328 1 90.62 177 VAL B N 1
ATOM 3367 C CA . VAL B 1 177 ? -10.688 -8.508 -16.016 1 90.62 177 VAL B CA 1
ATOM 3368 C C . VAL B 1 177 ? -10.039 -9.844 -16.375 1 90.62 177 VAL B C 1
ATOM 3370 O O . VAL B 1 177 ? -10.523 -10.906 -15.984 1 90.62 177 VAL B O 1
ATOM 3373 N N . ASP B 1 178 ? -8.938 -9.734 -17.031 1 93.5 178 ASP B N 1
ATOM 3374 C CA . ASP B 1 178 ? -8.25 -10.953 -17.438 1 93.5 178 ASP B CA 1
ATOM 3375 C C . ASP B 1 178 ? -7.355 -11.484 -16.312 1 93.5 178 ASP B C 1
ATOM 3377 O O . ASP B 1 178 ? -6.906 -10.719 -15.453 1 93.5 178 ASP B O 1
ATOM 3381 N N . GLY B 1 179 ? -7.199 -12.805 -16.281 1 96.12 179 GLY B N 1
ATOM 3382 C CA . GLY B 1 179 ? -6.215 -13.469 -15.445 1 96.12 179 GLY B CA 1
ATOM 3383 C C . GLY B 1 179 ? -5.098 -14.117 -16.234 1 96.12 179 GLY B C 1
ATOM 3384 O O . GLY B 1 179 ? -4.855 -13.766 -17.391 1 96.12 179 GLY B O 1
ATOM 3385 N N . VAL B 1 180 ? -4.379 -15 -15.531 1 96.25 180 VAL B N 1
ATOM 3386 C CA . VAL B 1 180 ? -3.256 -15.664 -16.188 1 96.25 180 VAL B CA 1
ATOM 3387 C C . VAL B 1 180 ? -3.234 -17.141 -15.789 1 96.25 180 VAL B C 1
ATOM 3389 O O . VAL B 1 180 ? -3.473 -17.484 -14.625 1 96.25 180 VAL B O 1
ATOM 3392 N N . ALA B 1 181 ? -2.988 -17.969 -16.75 1 95.75 181 ALA B N 1
ATOM 3393 C CA . ALA B 1 181 ? -2.754 -19.406 -16.547 1 95.75 181 ALA B CA 1
ATOM 3394 C C . ALA B 1 181 ? -1.3 -19.766 -16.828 1 95.75 181 ALA B C 1
ATOM 3396 O O . ALA B 1 181 ? -0.742 -19.359 -17.844 1 95.75 181 ALA B O 1
ATOM 3397 N N . VAL B 1 182 ? -0.718 -20.516 -15.938 1 94.94 182 VAL B N 1
ATOM 3398 C CA . VAL B 1 182 ? 0.695 -20.859 -16.062 1 94.94 182 VAL B CA 1
ATOM 3399 C C . VAL B 1 182 ? 0.878 -22.359 -15.938 1 94.94 182 VAL B C 1
ATOM 3401 O O . VAL B 1 182 ? 0.312 -22.984 -15.031 1 94.94 182 VAL B O 1
ATOM 3404 N N . SER B 1 183 ? 1.562 -22.938 -16.844 1 93.81 183 SER B N 1
ATOM 3405 C CA . SER B 1 183 ? 2.018 -24.312 -16.75 1 93.81 183 SER B CA 1
ATOM 3406 C C . SER B 1 183 ? 3.424 -24.406 -16.172 1 93.81 183 SER B C 1
ATOM 3408 O O . SER B 1 183 ? 4.352 -23.766 -16.688 1 93.81 183 SER B O 1
ATOM 3410 N N . LEU B 1 184 ? 3.547 -25.172 -15.102 1 94 184 LEU B N 1
ATOM 3411 C CA . LEU B 1 184 ? 4.801 -25.234 -14.359 1 94 184 LEU B CA 1
ATOM 3412 C C . LEU B 1 184 ? 5.434 -26.625 -14.477 1 94 184 LEU B C 1
ATOM 3414 O O . LEU B 1 184 ? 4.816 -27.547 -15.008 1 94 184 LEU B O 1
ATOM 3418 N N . GLY B 1 185 ? 6.68 -26.719 -14.023 1 91.38 185 GLY B N 1
ATOM 3419 C CA . GLY B 1 185 ? 7.418 -27.969 -13.992 1 91.38 185 GLY B CA 1
ATOM 3420 C C . GLY B 1 185 ? 8.789 -27.828 -13.359 1 91.38 185 GLY B C 1
ATOM 3421 O O . GLY B 1 185 ? 9.164 -26.75 -12.898 1 91.38 185 GLY B O 1
ATOM 3422 N N . PRO B 1 186 ? 9.484 -28.953 -13.258 1 90.88 186 PRO B N 1
ATOM 3423 C CA . PRO B 1 186 ? 10.836 -28.906 -12.695 1 90.88 186 PRO B CA 1
ATOM 3424 C C . PRO B 1 186 ? 11.742 -27.922 -13.43 1 90.88 186 PRO B C 1
ATOM 3426 O O . PRO B 1 186 ? 11.695 -27.828 -14.656 1 90.88 186 PRO B O 1
ATOM 3429 N N . VAL B 1 187 ? 12.547 -27.25 -12.656 1 90.75 187 VAL B N 1
ATOM 3430 C CA . VAL B 1 187 ? 13.406 -26.172 -13.156 1 90.75 187 VAL B CA 1
ATOM 3431 C C . VAL B 1 187 ? 14.289 -26.703 -14.281 1 90.75 187 VAL B C 1
ATOM 3433 O O . VAL B 1 187 ? 14.5 -26.016 -15.281 1 90.75 187 VAL B O 1
ATOM 3436 N N . ASP B 1 188 ? 14.75 -27.906 -14.211 1 89.62 188 ASP B N 1
ATOM 3437 C CA . ASP B 1 188 ? 15.703 -28.469 -15.172 1 89.62 188 ASP B CA 1
ATOM 3438 C C . ASP B 1 188 ? 15 -28.938 -16.438 1 89.62 188 ASP B C 1
ATOM 3440 O O . ASP B 1 188 ? 15.648 -29.203 -17.453 1 89.62 188 ASP B O 1
ATOM 3444 N N . GLU B 1 189 ? 13.672 -28.938 -16.453 1 89.12 189 GLU B N 1
ATOM 3445 C CA . GLU B 1 189 ? 12.93 -29.516 -17.578 1 89.12 189 GLU B CA 1
ATOM 3446 C C . GLU B 1 189 ? 12.109 -28.453 -18.297 1 89.12 189 GLU B C 1
ATOM 3448 O O . GLU B 1 189 ? 11.469 -28.734 -19.312 1 89.12 189 GLU B O 1
ATOM 3453 N N . THR B 1 190 ? 12.133 -27.297 -17.797 1 90.44 190 THR B N 1
ATOM 3454 C CA . THR B 1 190 ? 11.266 -26.266 -18.359 1 90.44 190 THR B CA 1
ATOM 3455 C C . THR B 1 190 ? 12.078 -25.234 -19.156 1 90.44 190 THR B C 1
ATOM 3457 O O . THR B 1 190 ? 13.25 -25 -18.859 1 90.44 190 THR B O 1
ATOM 3460 N N . PRO B 1 191 ? 11.477 -24.703 -20.203 1 89.19 191 PRO B N 1
ATOM 3461 C CA . PRO B 1 191 ? 12.188 -23.734 -21.031 1 89.19 191 PRO B CA 1
ATOM 3462 C C . PRO B 1 191 ? 12.445 -22.406 -20.312 1 89.19 191 PRO B C 1
ATOM 3464 O O . PRO B 1 191 ? 13.406 -21.703 -20.641 1 89.19 191 PRO B O 1
ATOM 3467 N N . TYR B 1 192 ? 11.578 -22.062 -19.391 1 89.56 192 TYR B N 1
ATOM 3468 C CA . TYR B 1 192 ? 11.75 -20.812 -18.641 1 89.56 192 TYR B CA 1
ATOM 3469 C C . TYR B 1 192 ? 11.977 -21.094 -17.156 1 89.56 192 TYR B C 1
ATOM 3471 O O . TYR B 1 192 ? 11.422 -22.047 -16.609 1 89.56 192 TYR B O 1
ATOM 3479 N N . VAL B 1 193 ? 12.82 -20.312 -16.594 1 92.19 193 VAL B N 1
ATOM 3480 C CA . VAL B 1 193 ? 13 -20.312 -15.148 1 92.19 193 VAL B CA 1
ATOM 3481 C C . VAL B 1 193 ? 12.891 -18.891 -14.602 1 92.19 193 VAL B C 1
ATOM 3483 O O . VAL B 1 193 ? 13.594 -18 -15.055 1 92.19 193 VAL B O 1
ATOM 3486 N N . VAL B 1 194 ? 12.008 -18.688 -13.688 1 91.69 194 VAL B N 1
ATOM 3487 C CA . VAL B 1 194 ? 11.75 -17.375 -13.102 1 91.69 194 VAL B CA 1
ATOM 3488 C C . VAL B 1 194 ? 12.281 -17.328 -11.672 1 91.69 194 VAL B C 1
ATOM 3490 O O . VAL B 1 194 ? 12.047 -18.25 -10.891 1 91.69 194 VAL B O 1
ATOM 3493 N N . GLN B 1 195 ? 13.047 -16.297 -11.352 1 92.56 195 GLN B N 1
ATOM 3494 C CA . GLN B 1 195 ? 13.359 -16.031 -9.953 1 92.56 195 GLN B CA 1
ATOM 3495 C C . GLN B 1 195 ? 12.219 -15.281 -9.266 1 92.56 195 GLN B C 1
ATOM 3497 O O . GLN B 1 195 ? 12.086 -14.062 -9.414 1 92.56 195 GLN B O 1
ATOM 3502 N N . ALA B 1 196 ? 11.43 -16.016 -8.516 1 93.06 196 ALA B N 1
ATOM 3503 C CA . ALA B 1 196 ? 10.188 -15.438 -8.008 1 93.06 196 ALA B CA 1
ATOM 3504 C C . ALA B 1 196 ? 10.211 -15.328 -6.488 1 93.06 196 ALA B C 1
ATOM 3506 O O . ALA B 1 196 ? 10.617 -16.266 -5.801 1 93.06 196 ALA B O 1
ATOM 3507 N N . PRO B 1 197 ? 9.883 -14.156 -5.926 1 93.44 197 PRO B N 1
ATOM 3508 C CA . PRO B 1 197 ? 9.641 -14.07 -4.484 1 93.44 197 PRO B CA 1
ATOM 3509 C C . PRO B 1 197 ? 8.352 -14.789 -4.066 1 93.44 197 PRO B C 1
ATOM 3511 O O . PRO B 1 197 ? 7.316 -14.148 -3.885 1 93.44 197 PRO B O 1
ATOM 3514 N N . ILE B 1 198 ? 8.398 -16.031 -3.754 1 90.5 198 ILE B N 1
ATOM 3515 C CA . ILE B 1 198 ? 7.219 -16.859 -3.553 1 90.5 198 ILE B CA 1
ATOM 3516 C C . ILE B 1 198 ? 6.68 -16.656 -2.139 1 90.5 198 ILE B C 1
ATOM 3518 O O . ILE B 1 198 ? 5.531 -17.016 -1.851 1 90.5 198 ILE B O 1
ATOM 3522 N N . ALA B 1 199 ? 7.504 -16.203 -1.22 1 88.19 199 ALA B N 1
ATOM 3523 C CA . ALA B 1 199 ? 7.172 -15.852 0.16 1 88.19 199 ALA B CA 1
ATOM 3524 C C . ALA B 1 199 ? 8.117 -14.781 0.699 1 88.19 199 ALA B C 1
ATOM 3526 O O . ALA B 1 199 ? 9.172 -14.523 0.113 1 88.19 199 ALA B O 1
ATOM 3527 N N . PRO B 1 200 ? 7.695 -14.109 1.739 1 87.06 200 PRO B N 1
ATOM 3528 C CA . PRO B 1 200 ? 8.625 -13.164 2.357 1 87.06 200 PRO B CA 1
ATOM 3529 C C . PRO B 1 200 ? 9.977 -13.781 2.676 1 87.06 200 PRO B C 1
ATOM 3531 O O . PRO B 1 200 ? 10.047 -14.805 3.359 1 87.06 200 PRO B O 1
ATOM 3534 N N . GLY B 1 201 ? 10.984 -13.219 2.189 1 89.69 201 GLY B N 1
ATOM 3535 C CA . GLY B 1 201 ? 12.344 -13.664 2.461 1 89.69 201 GLY B CA 1
ATOM 3536 C C . GLY B 1 201 ? 12.789 -14.812 1.577 1 89.69 201 GLY B C 1
ATOM 3537 O O . GLY B 1 201 ? 13.891 -15.336 1.733 1 89.69 201 GLY B O 1
ATOM 3538 N N . GLU B 1 202 ? 11.945 -15.141 0.623 1 91.5 202 GLU B N 1
ATOM 3539 C CA . GLU B 1 202 ? 12.25 -16.328 -0.161 1 91.5 202 GLU B CA 1
ATOM 3540 C C . GLU B 1 202 ? 12.102 -16.062 -1.655 1 91.5 202 GLU B C 1
ATOM 3542 O O . GLU B 1 202 ? 10.984 -15.883 -2.154 1 91.5 202 GLU B O 1
ATOM 3547 N N . VAL B 1 203 ? 13.211 -16.031 -2.289 1 93 203 VAL B N 1
ATOM 3548 C CA . VAL B 1 203 ? 13.242 -16.016 -3.746 1 93 203 VAL B CA 1
ATOM 3549 C C . VAL B 1 203 ? 13.711 -17.375 -4.273 1 93 203 VAL B C 1
ATOM 3551 O O . VAL B 1 203 ? 14.781 -17.844 -3.891 1 93 203 VAL B O 1
ATOM 3554 N N . ARG B 1 204 ? 12.906 -17.953 -5.156 1 91.62 204 ARG B N 1
ATOM 3555 C CA . ARG B 1 204 ? 13.234 -19.297 -5.645 1 91.62 204 ARG B CA 1
ATOM 3556 C C . ARG B 1 204 ? 13.094 -19.375 -7.16 1 91.62 204 ARG B C 1
ATOM 3558 O O . ARG B 1 204 ? 12.219 -18.719 -7.742 1 91.62 204 ARG B O 1
ATOM 3565 N N . PRO B 1 205 ? 13.977 -20.203 -7.672 1 92.25 205 PRO B N 1
ATOM 3566 C CA . PRO B 1 205 ? 13.742 -20.5 -9.086 1 92.25 205 PRO B CA 1
ATOM 3567 C C . PRO B 1 205 ? 12.5 -21.359 -9.312 1 92.25 205 PRO B C 1
ATOM 3569 O O . PRO B 1 205 ? 12.297 -22.344 -8.617 1 92.25 205 PRO B O 1
ATOM 3572 N N . VAL B 1 206 ? 11.703 -20.938 -10.219 1 93.12 206 VAL B N 1
ATOM 3573 C CA . VAL B 1 206 ? 10.5 -21.688 -10.562 1 93.12 206 VAL B CA 1
ATOM 3574 C C . VAL B 1 206 ? 10.484 -21.984 -12.062 1 93.12 206 VAL B C 1
ATOM 3576 O O . VAL B 1 206 ? 10.656 -21.078 -12.883 1 93.12 206 VAL B O 1
ATOM 3579 N N . GLY B 1 207 ? 10.32 -23.266 -12.375 1 92.94 207 GLY B N 1
ATOM 3580 C CA . GLY B 1 207 ? 10.242 -23.672 -13.766 1 92.94 207 GLY B CA 1
ATOM 3581 C C . GLY B 1 207 ? 8.883 -23.438 -14.383 1 92.94 207 GLY B C 1
ATOM 3582 O O . GLY B 1 207 ? 7.855 -23.766 -13.789 1 92.94 207 GLY B O 1
ATOM 3583 N N . VAL B 1 208 ? 8.883 -22.797 -15.586 1 92.44 208 VAL B N 1
ATOM 3584 C CA . VAL B 1 208 ? 7.648 -22.469 -16.281 1 92.44 208 VAL B CA 1
ATOM 3585 C C . VAL B 1 208 ? 7.688 -23.062 -17.703 1 92.44 208 VAL B C 1
ATOM 3587 O O . VAL B 1 208 ? 8.625 -22.797 -18.453 1 92.44 208 VAL B O 1
ATOM 3590 N N . ARG B 1 209 ? 6.695 -23.906 -17.984 1 92 209 ARG B N 1
ATOM 3591 C CA . ARG B 1 209 ? 6.582 -24.5 -19.312 1 92 209 ARG B CA 1
ATOM 3592 C C . ARG B 1 209 ? 5.949 -23.516 -20.297 1 92 209 ARG B C 1
ATOM 3594 O O . ARG B 1 209 ? 6.328 -23.469 -21.469 1 92 209 ARG B O 1
ATOM 3601 N N . GLY B 1 210 ? 5 -22.781 -19.812 1 90.69 210 GLY B N 1
ATOM 3602 C CA . GLY B 1 210 ? 4.27 -21.812 -20.609 1 90.69 210 GLY B CA 1
ATOM 3603 C C . GLY B 1 210 ? 3.201 -21.078 -19.828 1 90.69 210 GLY B C 1
ATOM 3604 O O . GLY B 1 210 ? 2.961 -21.375 -18.656 1 90.69 210 GLY B O 1
ATOM 3605 N N . TRP B 1 211 ? 2.664 -20.031 -20.516 1 92.56 211 TRP B N 1
ATOM 3606 C CA . TRP B 1 211 ? 1.603 -19.25 -19.891 1 92.56 211 TRP B CA 1
ATOM 3607 C C . TRP B 1 211 ? 0.648 -18.688 -20.938 1 92.56 211 TRP B C 1
ATOM 3609 O O . TRP B 1 211 ? 0.967 -18.672 -22.125 1 92.56 211 TRP B O 1
ATOM 3619 N N . SER B 1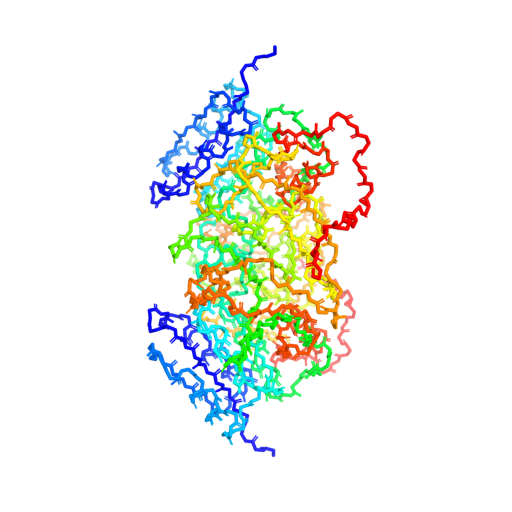 212 ? -0.553 -18.359 -20.5 1 92.25 212 SER B N 1
ATOM 3620 C CA . SER B 1 212 ? -1.549 -17.734 -21.359 1 92.25 212 SER B CA 1
ATOM 3621 C C . SER B 1 212 ? -2.467 -16.812 -20.578 1 92.25 212 SER B C 1
ATOM 3623 O O . SER B 1 212 ? -2.545 -16.906 -19.344 1 92.25 212 SER B O 1
ATOM 3625 N N . VAL B 1 213 ? -3.086 -15.906 -21.328 1 93.88 213 VAL B N 1
ATOM 3626 C CA . VAL B 1 213 ? -4.125 -15.078 -20.734 1 93.88 213 VAL B CA 1
ATOM 3627 C C . VAL B 1 213 ? -5.34 -15.93 -20.391 1 93.88 213 VAL B C 1
ATOM 3629 O O . VAL B 1 213 ? -5.738 -16.797 -21.172 1 93.88 213 VAL B O 1
ATOM 3632 N N . LEU B 1 214 ? -5.816 -15.766 -19.203 1 95.06 214 LEU B N 1
ATOM 3633 C CA . LEU B 1 214 ? -7.066 -16.391 -18.781 1 95.06 214 LEU B CA 1
ATOM 3634 C C . LEU B 1 214 ? -8.234 -15.414 -18.938 1 95.06 214 LEU B C 1
ATOM 3636 O O . LEU B 1 214 ? -8.344 -14.453 -18.172 1 95.06 214 LEU B O 1
ATOM 3640 N N . HIS B 1 215 ? -9.125 -15.641 -19.906 1 94.75 215 HIS B N 1
ATOM 3641 C CA . HIS B 1 215 ? -10.25 -14.758 -20.156 1 94.75 215 HIS B CA 1
ATOM 3642 C C . HIS B 1 215 ? -11.453 -15.141 -19.312 1 94.75 215 HIS B C 1
ATOM 3644 O O . HIS B 1 215 ? -11.727 -16.328 -19.109 1 94.75 215 HIS B O 1
ATOM 3650 N N . PRO B 1 216 ? -12.148 -14.164 -18.906 1 95.25 216 PRO B N 1
ATOM 3651 C CA . PRO B 1 216 ? -13.367 -14.484 -18.156 1 95.25 216 PRO B CA 1
ATOM 3652 C C . PRO B 1 216 ? -14.328 -15.359 -18.953 1 95.25 216 PRO B C 1
ATOM 3654 O O . PRO B 1 216 ? -14.5 -15.172 -20.156 1 95.25 216 PRO B O 1
ATOM 3657 N N . GLY B 1 217 ? -14.875 -16.328 -18.266 1 93.38 217 GLY B N 1
ATOM 3658 C CA . GLY B 1 217 ? -15.891 -17.188 -18.859 1 93.38 217 GLY B CA 1
ATOM 3659 C C . GLY B 1 217 ? -15.305 -18.391 -19.578 1 93.38 217 GLY B C 1
ATOM 3660 O O . GLY B 1 217 ? -16.047 -19.297 -19.969 1 93.38 217 GLY B O 1
ATOM 3661 N N . VAL B 1 218 ? -14.062 -18.438 -19.75 1 91.56 218 VAL B N 1
ATOM 3662 C CA . VAL B 1 218 ? -13.438 -19.562 -20.438 1 91.56 218 VAL B CA 1
ATOM 3663 C C . VAL B 1 218 ? -13.062 -20.641 -19.422 1 91.56 218 VAL B C 1
ATOM 3665 O O . VAL B 1 218 ? -12.328 -20.375 -18.453 1 91.56 218 VAL B O 1
ATOM 3668 N N . ARG B 1 219 ? -13.562 -21.797 -19.719 1 93.56 219 ARG B N 1
ATOM 3669 C CA . ARG B 1 219 ? -13.281 -22.969 -18.875 1 93.56 219 ARG B CA 1
ATOM 3670 C C . ARG B 1 219 ? -11.953 -23.609 -19.266 1 93.56 219 ARG B C 1
ATOM 3672 O O . ARG B 1 219 ? -11.664 -23.766 -20.453 1 93.56 219 ARG B O 1
ATOM 3679 N N . VAL B 1 220 ? -11.164 -23.906 -18.219 1 94.19 220 VAL B N 1
ATOM 3680 C CA . VAL B 1 220 ? -9.914 -24.625 -18.438 1 94.19 220 VAL B CA 1
ATOM 3681 C C . VAL B 1 220 ? -9.914 -25.922 -17.625 1 94.19 220 VAL B C 1
ATOM 3683 O O . VAL B 1 220 ? -9.914 -25.891 -16.391 1 94.19 220 VAL B O 1
ATOM 3686 N N . ASP B 1 221 ? -9.812 -27.047 -18.312 1 92.88 221 ASP B N 1
ATOM 3687 C CA . ASP B 1 221 ? -9.742 -28.344 -17.625 1 92.88 221 ASP B CA 1
ATOM 3688 C C . ASP B 1 221 ? -8.383 -28.531 -16.953 1 92.88 221 ASP B C 1
ATOM 3690 O O . ASP B 1 221 ? -7.344 -28.297 -17.578 1 92.88 221 ASP B O 1
ATOM 3694 N N . LEU B 1 222 ? -8.43 -28.922 -15.68 1 90.25 222 LEU B N 1
ATOM 3695 C CA . LEU B 1 222 ? -7.176 -29.234 -15.016 1 90.25 222 LEU B CA 1
ATOM 3696 C C . LEU B 1 222 ? -6.535 -30.484 -15.625 1 90.25 222 LEU B C 1
ATOM 3698 O O . LEU B 1 222 ? -7.227 -31.453 -15.945 1 90.25 222 LEU B O 1
ATOM 3702 N N . ALA B 1 223 ? -5.273 -30.375 -15.859 1 80.31 223 ALA B N 1
ATOM 3703 C CA . ALA B 1 223 ? -4.551 -31.469 -16.484 1 80.31 223 ALA B CA 1
ATOM 3704 C C . ALA B 1 223 ? -4.223 -32.562 -15.477 1 80.31 223 ALA B C 1
ATOM 3706 O O . ALA B 1 223 ? -4.043 -33.719 -15.852 1 80.31 223 ALA B O 1
ATOM 3707 N N . ALA B 1 224 ? -4.172 -32.219 -14.289 1 72.56 224 ALA B N 1
ATOM 3708 C CA . ALA B 1 224 ? -3.73 -33.188 -13.273 1 72.56 224 ALA B CA 1
ATOM 3709 C C . ALA B 1 224 ? -4.727 -34.312 -13.125 1 72.56 224 ALA B C 1
ATOM 3711 O O . ALA B 1 224 ? -5.938 -34.094 -13.039 1 72.56 224 ALA B O 1
ATOM 3712 N N . ALA B 1 225 ? -4.152 -35.562 -13.406 1 72.88 225 ALA B N 1
ATOM 3713 C CA . ALA B 1 225 ? -4.922 -36.75 -13.148 1 72.88 225 ALA B CA 1
ATOM 3714 C C . ALA B 1 225 ? -4.934 -37.094 -11.664 1 72.88 225 ALA B C 1
ATOM 3716 O O . ALA B 1 225 ? -4.629 -38.25 -11.281 1 72.88 225 ALA B O 1
ATOM 3717 N N . GLY B 1 226 ? -5.164 -36.125 -10.859 1 76.81 226 GLY B N 1
ATOM 3718 C CA . GLY B 1 226 ? -5.086 -36.281 -9.422 1 76.81 226 GLY B CA 1
ATOM 3719 C C . GLY B 1 226 ? -4.145 -35.281 -8.766 1 76.81 226 GLY B C 1
ATOM 3720 O O . GLY B 1 226 ? -3.471 -34.5 -9.461 1 76.81 226 GLY B O 1
ATOM 3721 N N . GLY B 1 227 ? -4.168 -35.25 -7.461 1 85.69 227 GLY B N 1
ATOM 3722 C CA . GLY B 1 227 ? -3.279 -34.344 -6.727 1 85.69 227 GLY B CA 1
ATOM 3723 C C . GLY B 1 227 ? -4.02 -33.344 -5.863 1 85.69 227 GLY B C 1
ATOM 3724 O O . GLY B 1 227 ? -5.188 -33.562 -5.523 1 85.69 227 GLY B O 1
ATOM 3725 N N . SER B 1 228 ? -3.232 -32.406 -5.465 1 90.69 228 SER B N 1
ATOM 3726 C CA . SER B 1 228 ? -3.797 -31.453 -4.504 1 90.69 228 SER B CA 1
ATOM 3727 C C . SER B 1 228 ? -4.062 -30.094 -5.148 1 90.69 228 SER B C 1
ATOM 3729 O O . SER B 1 228 ? -3.312 -29.656 -6.023 1 90.69 228 SER B O 1
ATOM 3731 N N . ILE B 1 229 ? -5.16 -29.547 -4.723 1 91.88 229 ILE B N 1
ATOM 3732 C CA . ILE B 1 229 ? -5.555 -28.219 -5.172 1 91.88 229 ILE B CA 1
ATOM 3733 C C . ILE B 1 229 ? -5.496 -27.234 -4.004 1 91.88 229 ILE B C 1
ATOM 3735 O O . ILE B 1 229 ? -6.008 -27.516 -2.918 1 91.88 229 ILE B O 1
ATOM 3739 N N . ALA B 1 230 ? -4.836 -26.156 -4.184 1 93.56 230 ALA B N 1
ATOM 3740 C CA . ALA B 1 230 ? -4.805 -25.078 -3.199 1 93.56 230 ALA B CA 1
ATOM 3741 C C . ALA B 1 230 ? -5.523 -23.844 -3.723 1 93.56 230 ALA B C 1
ATOM 3743 O O . ALA B 1 230 ? -5.422 -23.5 -4.906 1 93.56 230 ALA B O 1
ATOM 3744 N N . LEU B 1 231 ? -6.301 -23.234 -2.844 1 94.69 231 LEU B N 1
ATOM 3745 C CA . LEU B 1 231 ? -6.988 -21.969 -3.119 1 94.69 231 LEU B CA 1
ATOM 3746 C C . LEU B 1 231 ? -6.391 -20.828 -2.303 1 94.69 231 LEU B C 1
ATOM 3748 O O . LEU B 1 231 ? -6.309 -20.922 -1.075 1 94.69 231 LEU B O 1
ATOM 3752 N N . ASP B 1 232 ? -5.969 -19.828 -3.051 1 92.62 232 ASP B N 1
ATOM 3753 C CA . ASP B 1 232 ? -5.383 -18.656 -2.418 1 92.62 232 ASP B CA 1
ATOM 3754 C C . ASP B 1 232 ? -4.223 -19.031 -1.504 1 92.62 232 ASP B C 1
ATOM 3756 O O . ASP B 1 232 ? -4.137 -18.562 -0.369 1 92.62 232 ASP B O 1
ATOM 3760 N N . GLY B 1 233 ? -3.465 -19.938 -2.002 1 86.44 233 GLY B N 1
ATOM 3761 C CA . GLY B 1 233 ? -2.252 -20.344 -1.309 1 86.44 233 GLY B CA 1
ATOM 3762 C C . GLY B 1 233 ? -2.508 -21.328 -0.189 1 86.44 233 GLY B C 1
ATOM 3763 O O . GLY B 1 233 ? -1.573 -21.781 0.483 1 86.44 233 GLY B O 1
ATOM 3764 N N . GLU B 1 234 ? -3.709 -21.688 0.035 1 87.75 234 GLU B N 1
ATOM 3765 C CA . GLU B 1 234 ? -4.047 -22.641 1.093 1 87.75 234 GLU B CA 1
ATOM 3766 C C . GLU B 1 234 ? -4.488 -23.969 0.513 1 87.75 234 GLU B C 1
ATOM 3768 O O . GLU B 1 234 ? -5.391 -24.031 -0.327 1 87.75 234 GLU B O 1
ATOM 3773 N N . PRO B 1 235 ? -3.748 -25.031 0.989 1 87.12 235 PRO B N 1
ATOM 3774 C CA . PRO B 1 235 ? -4.254 -26.344 0.567 1 87.12 235 PRO B CA 1
ATOM 3775 C C . PRO B 1 235 ? -5.738 -26.531 0.882 1 87.12 235 PRO B C 1
ATOM 3777 O O . PRO B 1 235 ? -6.191 -26.156 1.968 1 87.12 235 PRO B O 1
ATOM 3780 N N . HIS B 1 236 ? -6.484 -27.047 -0.048 1 87.5 236 HIS B N 1
ATOM 3781 C CA . HIS B 1 236 ? -7.93 -27.047 0.137 1 87.5 236 HIS B CA 1
ATOM 3782 C C . HIS B 1 236 ? -8.508 -28.453 -0.03 1 87.5 236 HIS B C 1
ATOM 3784 O O . HIS B 1 236 ? -9.219 -28.938 0.85 1 87.5 236 HIS B O 1
ATOM 3790 N N . PHE B 1 237 ? -8.219 -29.156 -1.191 1 85.69 237 PHE B N 1
ATOM 3791 C CA . PHE B 1 237 ? -8.703 -30.516 -1.315 1 85.69 237 PHE B CA 1
ATOM 3792 C C . PHE B 1 237 ? -7.828 -31.312 -2.275 1 85.69 237 PHE B C 1
ATOM 3794 O O . PHE B 1 237 ? -6.988 -30.75 -2.977 1 85.69 237 PHE B O 1
ATOM 3801 N N . VAL B 1 238 ? -8.016 -32.656 -2.193 1 88 238 VAL B N 1
ATOM 3802 C CA . VAL B 1 238 ? -7.27 -33.562 -3.041 1 88 238 VAL B CA 1
ATOM 3803 C C . VAL B 1 238 ? -8.188 -34.125 -4.121 1 88 238 VAL B C 1
ATOM 3805 O O . VAL B 1 238 ? -9.32 -34.531 -3.836 1 88 238 VAL B O 1
ATOM 3808 N N . LEU B 1 239 ? -7.723 -34.031 -5.336 1 87.06 239 LEU B N 1
ATOM 3809 C CA . LEU B 1 239 ? -8.43 -34.656 -6.441 1 87.06 239 LEU B CA 1
ATOM 3810 C C . LEU B 1 239 ? -8.156 -36.156 -6.48 1 87.06 239 LEU B C 1
ATOM 3812 O O . LEU B 1 239 ? -7 -36.562 -6.477 1 87.06 239 LEU B O 1
ATOM 3816 N N . LYS B 1 240 ? -9.211 -36.875 -6.516 1 84.31 240 LYS B N 1
ATOM 3817 C CA . LYS B 1 240 ? -9.047 -38.312 -6.664 1 84.31 240 LYS B CA 1
ATOM 3818 C C . LYS B 1 240 ? -8.617 -38.688 -8.078 1 84.31 240 LYS B C 1
ATOM 3820 O O . LYS B 1 240 ? -8.883 -37.938 -9.023 1 84.31 240 LYS B O 1
ATOM 3825 N N . ARG B 1 241 ? -7.898 -39.844 -8.07 1 82 241 ARG B N 1
ATOM 3826 C CA . ARG B 1 241 ? -7.492 -40.312 -9.383 1 82 241 ARG B CA 1
ATOM 3827 C C . ARG B 1 241 ? -8.703 -40.5 -10.305 1 82 241 ARG B C 1
ATOM 3829 O O . ARG B 1 241 ? -9.68 -41.125 -9.938 1 82 241 ARG B O 1
ATOM 3836 N N . GLY B 1 242 ? -8.719 -39.875 -11.469 1 80.19 242 GLY B N 1
ATOM 3837 C CA . GLY B 1 242 ? -9.789 -39.969 -12.445 1 80.19 242 GLY B CA 1
ATOM 3838 C C . GLY B 1 242 ? -10.828 -38.875 -12.281 1 80.19 242 GLY B C 1
ATOM 3839 O O . GLY B 1 242 ? -11.719 -38.719 -13.125 1 80.19 242 GLY B O 1
ATOM 3840 N N . GLU B 1 243 ? -10.711 -38.188 -11.18 1 86.06 243 GLU B N 1
ATOM 3841 C CA . GLU B 1 243 ? -11.648 -37.094 -10.961 1 86.06 243 GLU B CA 1
ATOM 3842 C C . GLU B 1 243 ? -11.289 -35.875 -11.82 1 86.06 243 GLU B C 1
ATOM 3844 O O . GLU B 1 243 ? -10.125 -35.5 -11.914 1 86.06 243 GLU B O 1
ATOM 3849 N N . SER B 1 244 ? -12.312 -35.438 -12.547 1 88.25 244 SER B N 1
ATOM 3850 C CA . SER B 1 244 ? -12.109 -34.281 -13.391 1 88.25 244 SER B CA 1
ATOM 3851 C C . SER B 1 244 ? -12.438 -33 -12.641 1 88.25 244 SER B C 1
ATOM 3853 O O . SER B 1 244 ? -13.281 -33 -11.742 1 88.25 244 SER B O 1
ATOM 3855 N N . ALA B 1 245 ? -11.688 -31.984 -12.961 1 91.31 245 ALA B N 1
ATOM 3856 C CA . ALA B 1 245 ? -11.922 -30.656 -12.43 1 91.31 245 ALA B CA 1
ATOM 3857 C C . ALA B 1 245 ? -11.57 -29.578 -13.461 1 91.31 245 ALA B C 1
ATOM 3859 O O . ALA B 1 245 ? -10.781 -29.828 -14.375 1 91.31 245 ALA B O 1
ATOM 3860 N N . PHE B 1 246 ? -12.258 -28.469 -13.391 1 94.44 246 PHE B N 1
ATOM 3861 C CA . PHE B 1 246 ? -11.883 -27.344 -14.242 1 94.44 246 PHE B CA 1
ATOM 3862 C C . PHE B 1 246 ? -11.875 -26.047 -13.453 1 94.44 246 PHE B C 1
ATOM 3864 O O . PHE B 1 246 ? -12.414 -25.984 -12.344 1 94.44 246 PHE B O 1
ATOM 3871 N N . VAL B 1 247 ? -11.203 -25.062 -13.984 1 96.25 247 VAL B N 1
ATOM 3872 C CA . VAL B 1 247 ? -11.133 -23.719 -13.422 1 96.25 247 VAL B CA 1
ATOM 3873 C C . VAL B 1 247 ? -11.719 -22.719 -14.422 1 96.25 247 VAL B C 1
ATOM 3875 O O . VAL B 1 247 ? -11.531 -22.859 -15.633 1 96.25 247 VAL B O 1
ATOM 3878 N N . GLU B 1 248 ? -12.438 -21.797 -13.898 1 96.94 248 GLU B N 1
ATOM 3879 C CA . GLU B 1 248 ? -13.016 -20.734 -14.703 1 96.94 248 GLU B CA 1
ATOM 3880 C C . GLU B 1 248 ? -12.867 -19.375 -14.016 1 96.94 248 GLU B C 1
ATOM 3882 O O . GLU B 1 248 ? -13.094 -19.266 -12.805 1 96.94 248 GLU B O 1
ATOM 3887 N N . LEU B 1 249 ? -12.367 -18.375 -14.812 1 97.44 249 LEU B N 1
ATOM 3888 C CA . LEU B 1 249 ? -12.344 -17 -14.305 1 97.44 249 LEU B CA 1
ATOM 3889 C C . LEU B 1 249 ? -13.719 -16.359 -14.445 1 97.44 249 LEU B C 1
ATOM 3891 O O . LEU B 1 249 ? -14.305 -16.344 -15.531 1 97.44 249 LEU B O 1
ATOM 3895 N N . LYS B 1 250 ? -14.211 -15.906 -13.336 1 96.56 250 LYS B N 1
ATOM 3896 C CA . LYS B 1 250 ? -15.523 -15.273 -13.328 1 96.56 250 LYS B CA 1
ATOM 3897 C C . LYS B 1 250 ? -15.414 -13.789 -12.984 1 96.56 250 LYS B C 1
ATOM 3899 O O . LYS B 1 250 ? -14.758 -13.422 -12.008 1 96.56 250 LYS B O 1
ATOM 3904 N N . PRO B 1 251 ? -16.109 -12.906 -13.789 1 94.12 251 PRO B N 1
ATOM 3905 C CA . PRO B 1 251 ? -16.062 -11.477 -13.492 1 94.12 251 PRO B CA 1
ATOM 3906 C C . PRO B 1 251 ? -17.047 -11.07 -12.398 1 94.12 251 PRO B C 1
ATOM 3908 O O . PRO B 1 251 ? -17.047 -9.922 -11.953 1 94.12 251 PRO B O 1
ATOM 3911 N N . GLU B 1 252 ? -17.859 -12.039 -11.969 1 92.44 252 GLU B N 1
ATOM 3912 C CA . GLU B 1 252 ? -18.938 -11.75 -11.016 1 92.44 252 GLU B CA 1
ATOM 3913 C C . GLU B 1 252 ? -18.5 -12.062 -9.586 1 92.44 252 GLU B C 1
ATOM 3915 O O . GLU B 1 252 ? -19.25 -12.688 -8.828 1 92.44 252 GLU B O 1
ATOM 3920 N N . GLY B 1 253 ? -17.328 -11.664 -9.211 1 94.94 253 GLY B N 1
ATOM 3921 C CA . GLY B 1 253 ? -16.906 -11.773 -7.824 1 94.94 253 GLY B CA 1
ATOM 3922 C C . GLY B 1 253 ? -17.547 -10.734 -6.922 1 94.94 253 GLY B C 1
ATOM 3923 O O . GLY B 1 253 ? -18.547 -10.117 -7.293 1 94.94 253 GLY B O 1
ATOM 3924 N N . PRO B 1 254 ? -17.141 -10.664 -5.766 1 96.5 254 PRO B N 1
ATOM 3925 C CA . PRO B 1 254 ? -17.734 -9.719 -4.82 1 96.5 254 PRO B CA 1
ATOM 3926 C C . PRO B 1 254 ? -17.531 -8.266 -5.23 1 96.5 254 PRO B C 1
ATOM 3928 O O . PRO B 1 254 ? -16.578 -7.949 -5.945 1 96.5 254 PRO B O 1
ATOM 3931 N N . TRP B 1 255 ? -18.531 -7.426 -4.871 1 97.06 255 TRP B N 1
ATOM 3932 C CA . TRP B 1 255 ? -18.297 -5.984 -4.934 1 97.06 255 TRP B CA 1
ATOM 3933 C C . TRP B 1 255 ? -17.281 -5.547 -3.896 1 97.06 255 TRP B C 1
ATOM 3935 O O . TRP B 1 255 ? -17.453 -5.773 -2.699 1 97.06 255 TRP B O 1
ATOM 3945 N N . CYS B 1 256 ? -16.172 -4.957 -4.359 1 96.62 256 CYS B N 1
ATOM 3946 C CA . CYS B 1 256 ? -15.109 -4.547 -3.457 1 96.62 256 CYS B CA 1
ATOM 3947 C C . CYS B 1 256 ? -15.078 -3.031 -3.299 1 96.62 256 CYS B C 1
ATOM 3949 O O . CYS B 1 256 ? -15.188 -2.299 -4.285 1 96.62 256 CYS B O 1
ATOM 3951 N N . VAL B 1 257 ? -14.828 -2.629 -2.104 1 97.19 257 VAL B N 1
ATOM 3952 C CA . VAL B 1 257 ? -14.766 -1.203 -1.805 1 97.19 257 VAL B CA 1
ATOM 3953 C C . VAL B 1 257 ? -13.406 -0.646 -2.223 1 97.19 257 VAL B C 1
ATOM 3955 O O . VAL B 1 257 ? -12.367 -1.207 -1.876 1 97.19 257 VAL B O 1
ATOM 3958 N N . ASP B 1 258 ? -13.469 0.394 -2.988 1 95.69 258 ASP B N 1
ATOM 3959 C CA . ASP B 1 258 ? -12.266 1.156 -3.299 1 95.69 258 ASP B CA 1
ATOM 3960 C C . ASP B 1 258 ? -12.094 2.324 -2.33 1 95.69 258 ASP B C 1
ATOM 3962 O O . ASP B 1 258 ? -12.609 3.416 -2.564 1 95.69 258 ASP B O 1
ATOM 3966 N N . VAL B 1 259 ? -11.266 2.096 -1.321 1 95.88 259 VAL B N 1
ATOM 3967 C CA . VAL B 1 259 ? -11.117 3.049 -0.228 1 95.88 259 VAL B CA 1
ATOM 3968 C C . VAL B 1 259 ? -10.602 4.383 -0.773 1 95.88 259 VAL B C 1
ATOM 3970 O O . VAL B 1 259 ? -11.086 5.445 -0.385 1 95.88 259 VAL B O 1
ATOM 3973 N N . ARG B 1 260 ? -9.648 4.359 -1.669 1 93.75 260 ARG B N 1
ATOM 3974 C CA . ARG B 1 260 ? -9.109 5.582 -2.252 1 93.75 260 ARG B CA 1
ATOM 3975 C C . ARG B 1 260 ? -10.188 6.355 -2.998 1 93.75 260 ARG B C 1
ATOM 3977 O O . ARG B 1 260 ? -10.281 7.582 -2.877 1 93.75 260 ARG B O 1
ATOM 3984 N N . ALA B 1 261 ? -10.961 5.641 -3.725 1 95.81 261 ALA B N 1
ATOM 3985 C CA . ALA B 1 261 ? -12.031 6.281 -4.48 1 95.81 261 ALA B CA 1
ATOM 3986 C C . ALA B 1 261 ? -13.07 6.895 -3.543 1 95.81 261 ALA B C 1
ATOM 3988 O O . ALA B 1 261 ? -13.555 8 -3.787 1 95.81 261 ALA B O 1
ATOM 3989 N N . VAL B 1 262 ? -13.414 6.176 -2.496 1 97.44 262 VAL B N 1
ATOM 3990 C CA . VAL B 1 262 ? -14.398 6.68 -1.538 1 97.44 262 VAL B CA 1
ATOM 3991 C C . VAL B 1 262 ? -13.891 7.984 -0.924 1 97.44 262 VAL B C 1
ATOM 3993 O O . VAL B 1 262 ? -14.617 8.977 -0.877 1 97.44 262 VAL B O 1
ATOM 3996 N N . MET B 1 263 ? -12.648 7.969 -0.551 1 96.12 263 MET B N 1
ATOM 3997 C CA . MET B 1 263 ? -12.102 9.125 0.156 1 96.12 263 MET B CA 1
ATOM 3998 C C . MET B 1 263 ? -11.922 10.305 -0.791 1 96.12 263 MET B C 1
ATOM 4000 O O . MET B 1 263 ? -12.102 11.453 -0.394 1 96.12 263 MET B O 1
ATOM 4004 N N . ALA B 1 264 ? -11.539 10.016 -1.978 1 95 264 ALA B N 1
ATOM 4005 C CA . ALA B 1 264 ? -11.477 11.07 -2.984 1 95 264 ALA B CA 1
ATOM 4006 C C . ALA B 1 264 ? -12.844 11.703 -3.203 1 95 264 ALA B C 1
ATOM 4008 O O . ALA B 1 264 ? -12.969 12.93 -3.252 1 95 264 ALA B O 1
ATOM 4009 N N . GLU B 1 265 ? -13.828 10.883 -3.336 1 96.19 265 GLU B N 1
ATOM 4010 C CA . GLU B 1 265 ? -15.188 11.367 -3.512 1 96.19 265 GLU B CA 1
ATOM 4011 C C . GLU B 1 265 ? -15.656 12.164 -2.295 1 96.19 265 GLU B C 1
ATOM 4013 O O . GLU B 1 265 ? -16.312 13.195 -2.432 1 96.19 265 GLU B O 1
ATOM 4018 N N . ALA B 1 266 ? -15.289 11.625 -1.148 1 95.12 266 ALA B N 1
ATOM 4019 C CA . ALA B 1 266 ? -15.641 12.32 0.089 1 95.12 266 ALA B CA 1
ATOM 4020 C C . ALA B 1 266 ? -15.047 13.719 0.125 1 95.12 266 ALA B C 1
ATOM 4022 O O . ALA B 1 266 ? -15.711 14.672 0.532 1 95.12 266 ALA B O 1
ATOM 4023 N N . THR B 1 267 ? -13.844 13.797 -0.301 1 92.62 267 THR B N 1
ATOM 4024 C CA . THR B 1 267 ? -13.156 15.086 -0.339 1 92.62 267 THR B CA 1
ATOM 4025 C C . THR B 1 267 ? -13.805 16.016 -1.361 1 92.62 267 THR B C 1
ATOM 4027 O O . THR B 1 267 ? -14.078 17.188 -1.065 1 92.62 267 THR B O 1
ATOM 4030 N N . ARG B 1 268 ? -14.055 15.539 -2.492 1 92.06 268 ARG B N 1
ATOM 4031 C CA . ARG B 1 268 ? -14.68 16.312 -3.561 1 92.06 268 ARG B CA 1
ATOM 4032 C C . ARG B 1 268 ? -16.031 16.875 -3.113 1 92.06 268 ARG B C 1
ATOM 4034 O O . ARG B 1 268 ? -16.359 18.016 -3.42 1 92.06 268 ARG B O 1
ATOM 4041 N N . LYS B 1 269 ? -16.797 16.125 -2.307 1 92.31 269 LYS B N 1
ATOM 4042 C CA . LYS B 1 269 ? -18.141 16.516 -1.879 1 92.31 269 LYS B CA 1
ATOM 4043 C C . LYS B 1 269 ? -18.094 17.25 -0.546 1 92.31 269 LYS B C 1
ATOM 4045 O O . LYS B 1 269 ? -19.141 17.719 -0.06 1 92.31 269 LYS B O 1
ATOM 4050 N N . GLY B 1 270 ? -16.953 17.281 0.06 1 90.31 270 GLY B N 1
ATOM 4051 C CA . GLY B 1 270 ? -16.828 17.938 1.355 1 90.31 270 GLY B CA 1
ATOM 4052 C C . GLY B 1 270 ? -17.516 17.172 2.475 1 90.31 270 GLY B C 1
ATOM 4053 O O . GLY B 1 270 ? -18.078 17.781 3.387 1 90.31 270 GLY B O 1
ATOM 4054 N N . LEU B 1 271 ? -17.609 15.883 2.436 1 89 271 LEU B N 1
ATOM 4055 C CA . LEU B 1 271 ? -18.359 15.07 3.383 1 89 271 LEU B CA 1
ATOM 4056 C C . LEU B 1 271 ? -17.672 15.031 4.742 1 89 271 LEU B C 1
ATOM 4058 O O . LEU B 1 271 ? -18.312 14.797 5.766 1 89 271 LEU B O 1
ATOM 4062 N N . LEU B 1 272 ? -16.438 15.188 4.855 1 83.69 272 LEU B N 1
ATOM 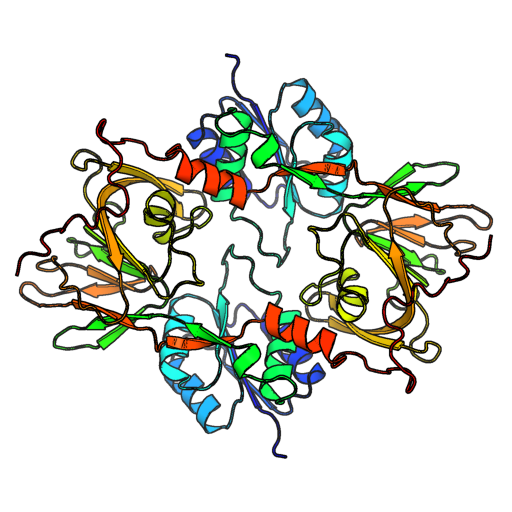4063 C CA . LEU B 1 272 ? -15.711 15.125 6.121 1 83.69 272 LEU B CA 1
ATOM 4064 C C . LEU B 1 272 ? -15.281 16.516 6.57 1 83.69 272 LEU B C 1
ATOM 4066 O O . LEU B 1 272 ? -14.344 16.656 7.359 1 83.69 272 LEU B O 1
ATOM 4070 N N . LEU B 1 273 ? -15.969 17.469 5.969 1 84 273 LEU B N 1
ATOM 4071 C CA . LEU B 1 273 ? -15.852 18.828 6.469 1 84 273 LEU B CA 1
ATOM 4072 C C . LEU B 1 273 ? -16.938 19.125 7.492 1 84 273 LEU B C 1
ATOM 4074 O O . LEU B 1 273 ? -18.125 18.969 7.203 1 84 273 LEU B O 1
ATOM 4078 N N . GLY B 1 274 ? -16.625 19.125 8.781 1 71.88 274 GLY B N 1
ATOM 4079 C CA . GLY B 1 274 ? -17.609 19.438 9.797 1 71.88 274 GLY B CA 1
ATOM 4080 C C . GLY B 1 274 ? -18.266 20.781 9.609 1 71.88 274 GLY B C 1
ATOM 4081 O O . GLY B 1 274 ? -19.422 20.984 9.984 1 71.88 274 GLY B O 1
ATOM 4082 N N . ARG B 1 275 ? -17.609 21.797 9.328 1 72.62 275 ARG B N 1
ATOM 4083 C CA . ARG B 1 275 ? -18.125 23.141 9.086 1 72.62 275 ARG B CA 1
ATOM 4084 C C . ARG B 1 275 ? -17.516 23.75 7.824 1 72.62 275 ARG B C 1
ATOM 4086 O O . ARG B 1 275 ? -16.297 23.625 7.602 1 72.62 275 ARG B O 1
ATOM 4093 N N . LYS B 1 276 ? -18.422 23.906 6.746 1 64 276 LYS B N 1
ATOM 4094 C CA . LYS B 1 276 ? -18.016 24.656 5.562 1 64 276 LYS B CA 1
ATOM 4095 C C . LYS B 1 276 ? -18.625 26.062 5.562 1 64 276 LYS B C 1
ATOM 4097 O O . LYS B 1 276 ? -19.812 26.234 5.848 1 64 276 LYS B O 1
ATOM 4102 N N . PRO B 1 277 ? -17.688 27.031 5.469 1 57.34 277 PRO B N 1
ATOM 4103 C CA . PRO B 1 277 ? -18.375 28.328 5.375 1 57.34 277 PRO B CA 1
ATOM 4104 C C . PRO B 1 277 ? -19.422 28.359 4.262 1 57.34 277 PRO B C 1
ATOM 4106 O O . PRO B 1 277 ? -19.297 27.641 3.266 1 57.34 277 PRO B O 1
ATOM 4109 N N . VAL B 1 278 ? -20.734 28.578 4.57 1 52.56 278 VAL B N 1
ATOM 4110 C CA . VAL B 1 278 ? -21.859 28.703 3.646 1 52.56 278 VAL B CA 1
ATOM 4111 C C . VAL B 1 278 ? -21.375 29.281 2.318 1 52.56 278 VAL B C 1
ATOM 4113 O O . VAL B 1 278 ? -22.062 29.172 1.302 1 52.56 278 VAL B O 1
ATOM 4116 N N . GLY B 1 279 ? -20.453 30.141 2.143 1 43.91 279 GLY B N 1
ATOM 4117 C CA . GLY B 1 279 ? -20.094 30.734 0.865 1 43.91 279 GLY B CA 1
ATOM 4118 C C . GLY B 1 279 ? -19.188 29.844 0.029 1 43.91 279 GLY B C 1
ATOM 4119 O O . GLY B 1 279 ? -18.719 28.797 0.497 1 43.91 279 GLY B O 1
ATOM 4120 N N . THR B 1 280 ? -19.203 30.047 -1.459 1 40.53 280 THR B N 1
ATOM 4121 C CA . THR B 1 280 ? -18.531 29.297 -2.516 1 40.53 280 THR B CA 1
ATOM 4122 C C . THR B 1 280 ? -17.141 28.875 -2.08 1 40.53 280 THR B C 1
ATOM 4124 O O . THR B 1 280 ? -16.375 29.688 -1.546 1 40.53 280 THR B O 1
ATOM 4127 N N . PHE B 1 281 ? -17 27.594 -1.875 1 43.12 281 PHE B N 1
ATOM 4128 C CA . PHE B 1 281 ? -15.656 27.062 -1.656 1 43.12 281 PHE B CA 1
ATOM 4129 C C . PHE B 1 281 ? -14.633 27.844 -2.479 1 43.12 281 PHE B C 1
ATOM 4131 O O . PHE B 1 281 ? -14.773 27.969 -3.695 1 43.12 281 PHE B O 1
ATOM 4138 N N . PRO B 1 282 ? -13.977 28.859 -2.008 1 35.69 282 PRO B N 1
ATOM 4139 C CA . PRO B 1 282 ? -13.016 29.422 -2.955 1 35.69 282 PRO B CA 1
ATOM 4140 C C . PRO B 1 282 ? -12.172 28.344 -3.648 1 35.69 282 PRO B C 1
ATOM 4142 O O . PRO B 1 282 ? -11.867 27.312 -3.047 1 35.69 282 PRO B O 1
ATOM 4145 N N . VAL B 1 283 ? -12.414 28.109 -4.98 1 35.06 283 VAL B N 1
ATOM 4146 C CA . VAL B 1 283 ? -11.5 27.281 -5.758 1 35.06 283 VAL B CA 1
ATOM 4147 C C . VAL B 1 283 ? -10.164 27.156 -5.027 1 35.06 283 VAL B C 1
ATOM 4149 O O . VAL B 1 283 ? -9.703 26.047 -4.75 1 35.06 283 VAL B O 1
ATOM 4152 N N . SER B 1 284 ? -8.922 27.453 -5.672 1 34.97 284 SER B N 1
ATOM 4153 C CA . SER B 1 284 ? -7.504 27.531 -5.32 1 34.97 284 SER B CA 1
ATOM 4154 C C . SER B 1 284 ? -7.273 28.5 -4.168 1 34.97 284 SER B C 1
ATOM 4156 O O . SER B 1 284 ? -6.77 29.594 -4.371 1 34.97 284 SER B O 1
ATOM 4158 N N . HIS B 1 285 ? -8.195 28.828 -3.283 1 33.88 285 HIS B N 1
ATOM 4159 C CA . HIS B 1 285 ? -7.957 30.094 -2.596 1 33.88 285 HIS B CA 1
ATOM 4160 C C . HIS B 1 285 ? -6.672 30.047 -1.776 1 33.88 285 HIS B C 1
ATOM 4162 O O . HIS B 1 285 ? -6.52 29.188 -0.907 1 33.88 285 HIS B O 1
ATOM 4168 N N . LEU B 1 286 ? -5.598 30.328 -2.334 1 34.53 286 LEU B N 1
ATOM 4169 C CA . LEU B 1 286 ? -4.461 30.969 -1.685 1 34.53 286 LEU B CA 1
ATOM 4170 C C . LEU B 1 286 ? -4.926 31.922 -0.583 1 34.53 286 LEU B C 1
ATOM 4172 O O . LEU B 1 286 ? -5.395 33.031 -0.865 1 34.53 286 LEU B O 1
ATOM 4176 N N . VAL B 1 287 ? -5.879 31.688 0.203 1 33.44 287 VAL B N 1
ATOM 4177 C CA . VAL B 1 287 ? -6.008 32.812 1.124 1 33.44 287 VAL B CA 1
ATOM 4178 C C . VAL B 1 287 ? -4.629 33.375 1.441 1 33.44 287 VAL B C 1
ATOM 4180 O O . VAL B 1 287 ? -3.674 32.625 1.664 1 33.44 287 VAL B O 1
ATOM 4183 N N . ASP B 1 288 ? -4.344 34.562 0.982 1 29.61 288 ASP B N 1
ATOM 4184 C CA . ASP B 1 288 ? -3.234 35.344 1.505 1 29.61 288 ASP B CA 1
ATOM 4185 C C . ASP B 1 288 ? -3.055 35.125 3.004 1 29.61 288 ASP B C 1
ATOM 4187 O O . ASP B 1 288 ? -3.725 35.75 3.82 1 29.61 288 ASP B O 1
ATOM 4191 N N . ALA B 1 289 ? -3.188 34.094 3.441 1 31.72 289 ALA B N 1
ATOM 4192 C CA . ALA B 1 289 ? -2.84 34.094 4.859 1 31.72 289 ALA B CA 1
ATOM 4193 C C . ALA B 1 289 ? -1.813 35.188 5.164 1 31.72 289 ALA B C 1
ATOM 4195 O O . ALA B 1 289 ? -0.732 35.219 4.574 1 31.72 289 ALA B O 1
ATOM 4196 N N . PRO B 1 290 ? -2.18 36.281 5.469 1 30.66 290 PRO B N 1
ATOM 4197 C CA . PRO B 1 290 ? -1.197 37.312 5.863 1 30.66 290 PRO B CA 1
ATOM 4198 C C . PRO B 1 290 ? -0.044 36.719 6.68 1 30.66 290 PRO B C 1
ATOM 4200 O O . PRO B 1 290 ? -0.242 36.312 7.82 1 30.66 290 PRO B O 1
ATOM 4203 N N . PHE B 1 291 ? 0.647 35.75 6.152 1 27.02 291 PHE B N 1
ATOM 4204 C CA . PHE B 1 291 ? 1.915 35.75 6.871 1 27.02 291 PHE B CA 1
ATOM 4205 C C . PHE B 1 291 ? 2.455 37.156 7.008 1 27.02 291 PHE B C 1
ATOM 4207 O O . PHE B 1 291 ? 2.873 37.781 6.02 1 27.02 291 PHE B O 1
ATOM 4214 N N . THR B 1 292 ? 1.683 38.125 7.52 1 24.47 292 THR B N 1
ATOM 4215 C CA . THR B 1 292 ? 2.209 39.469 7.777 1 24.47 292 THR B CA 1
ATOM 4216 C C . THR B 1 292 ? 3.721 39.406 7.992 1 24.47 292 THR B C 1
ATOM 4218 O O . THR B 1 292 ? 4.219 38.594 8.773 1 24.47 292 THR B O 1
ATOM 4221 N N . GLY B 1 293 ? 4.645 40.156 7.105 1 21.55 293 GLY B N 1
ATOM 4222 C CA . GLY B 1 293 ? 5.906 40.812 7.445 1 21.55 293 GLY B CA 1
ATOM 4223 C C . GLY B 1 293 ? 5.875 41.5 8.797 1 21.55 293 GLY B C 1
ATOM 4224 O O . GLY B 1 293 ? 4.824 41.969 9.242 1 21.55 293 GLY B O 1
#

Solvent-accessible surface area (backbone atoms only — not comparable to full-atom values): 29222 Å² total; per-residue (Å²): 129,81,75,25,20,36,28,37,42,32,46,62,90,42,51,70,48,51,52,8,23,53,50,24,17,44,74,41,56,35,67,41,77,48,78,46,47,62,93,58,66,47,40,61,51,38,39,52,35,49,74,71,53,26,41,24,38,35,35,34,28,52,61,69,56,46,44,35,37,49,74,33,38,59,82,36,31,34,37,79,43,61,54,89,54,43,56,52,41,75,41,44,28,52,41,15,31,29,45,13,29,47,29,53,61,73,46,64,60,79,77,25,40,46,60,34,47,24,38,34,42,38,44,92,86,47,77,47,71,19,66,46,27,41,36,31,14,66,36,75,61,84,40,86,81,44,30,40,38,39,36,23,41,32,14,38,46,68,43,66,23,74,41,14,50,44,8,50,74,55,62,26,52,77,88,46,78,37,24,35,36,35,35,36,36,52,57,92,76,25,60,26,23,34,58,20,37,53,40,88,51,37,71,42,80,40,15,32,64,44,39,28,80,32,49,58,74,47,78,42,63,56,76,55,71,21,18,16,36,22,43,51,86,35,83,71,50,69,44,48,77,80,46,62,40,32,38,29,36,36,64,81,34,39,29,30,56,35,49,60,48,35,24,46,52,33,33,74,70,44,69,49,41,74,38,68,62,88,63,79,73,65,82,80,46,51,52,75,62,72,58,68,129,130,80,75,23,20,35,27,37,42,31,45,63,90,41,51,69,47,51,52,8,23,51,51,23,18,45,73,40,57,36,67,40,78,46,76,44,50,57,91,62,63,45,40,62,52,38,39,50,34,49,73,68,51,27,43,24,38,35,35,36,27,52,60,67,55,47,45,36,37,50,73,34,39,58,84,35,33,33,36,79,43,62,55,88,53,43,56,52,41,74,41,44,29,54,41,15,33,29,47,12,29,46,27,52,60,73,46,63,60,81,76,25,40,46,61,34,47,24,37,36,40,37,44,92,87,46,77,46,72,21,63,46,26,41,38,34,13,65,36,76,65,83,41,88,80,44,31,40,39,38,35,23,38,32,15,38,45,67,42,66,24,74,40,13,50,46,8,50,73,54,62,25,53,77,88,44,78,38,21,37,34,34,35,35,35,51,56,92,77,26,61,27,24,35,57,20,36,51,41,90,51,37,71,41,80,40,16,30,64,45,40,27,78,33,49,58,74,47,78,42,63,56,75,55,72,22,17,16,35,22,43,49,86,35,83,70,50,70,45,48,76,78,44,63,42,34,38,29,36,37,64,80,34,37,30,30,57,34,47,60,48,35,26,46,49,33,32,76,68,44,68,50,41,74,37,67,60,89,61,79,73,63,84,80,46,53,54,75,63,73,63,70,131

Secondary structure (DSSP, 8-state):
-PPPEEEEEE-GGGHHHHHHHHHHHHHTT--EEEEE--SS-HHHHHHHHHHTTEEEEEEEE-HHHHHHHHHH-TTS-EEEEETT--S-PPPHHHHHHHHHHHHTT-S-HHHHEEEPPEEEEEESS-EEEESSEEEEESSSS--GGGEEEEEES-B-TT--STTHHHHTTS-B-TTSS-EEEEEEE-GGGSSEEEEEEEETTEEEEEEEEEEEEE-TT-EEE---SSEEEEETTEEEEEEPTT--EEEEEES---EEE-HHHHHHHHHHHTTTEEE--SS---TT---------/-PPPEEEEEE-GGGHHHHHHHHHHHHHTT--EEEEE--SS-HHHHHHHHHHTTEEEEEEEE-HHHHHHHHHH-TTS-EEEEETT--S-PPPHHHHHHHHHHHHTT-S-HHHHEEEPPEEEEEESS-EEEESSEEEEESSSS--GGGEEEEEES-B-TT--STTHHHHTTS-B-TTSS-EEEEEEE-GGGSSEEEEEEEETTEEEEEEEEEEEEE-TT-EEE---SSEEEEETTEEEEEEPTT--EEEEEES---EEE-HHHHHHHHHHHTTTEEE--SS---TT---------

pLDDT: mean 87.53, std 15.57, range [21.55, 98.69]

Foldseek 3Di:
DDAQEAEEEEAPVCVVLVVLLVVLLVLLRHDYYHYDHDDDPLQVRLLVRVVVPHQEYEYEEAQVSVQSNQVRNPARAYAYHYPPDPPPGPRSNLVSNLSNCRSVVVDDLVQFWFFFKWKWKDWPVDIGIFRFKKWWFLAQDDDLQRTFKMKGQFAACPDAAPSVQCNVPPGGDRPDRKIKIWGWHHQVPAPDWDQGRNDVVDTDITGTNDMDIAHAPDKAKDPRQWYWMAGPNHTDDIADRVIIMIMGIHRRTYIYGRSVSSVVRCVVVVVSPPDDDPDDPPDPPPVVPCPPD/DDAQEAEEEEAPVPVVLVVLLVVLLVLLRHRYYHYDHDPPPLQVRLLVRVVVPHQEYEYEEAQVSVQSNQVRNPARAYAYHYPPDPPPGDRSNLVSNLSNCRSVVVDDLVQFWFFFKWKWKDWPVDIGIFRFKKWWFLAQDDDLQRTFKMKGQFAACPDAAPSVQCNVPPGGDRPDRKIKIWGFHHQVPAPDWDQGRNDVPDTDITGTNDMDIAHAPDKAKDPHQKYWMAGPPHTDDIADRVIIMIMGIHRRTYIYGRSVSSVVRCVVVVVSPPDDDPDDPPDPPPPCPCPPD

Nearest PDB structures (foldseek):
  1u0r-assembly1_A  TM=5.789E-01  e=1.171E-08  Mycobacterium tuberculosis
  7qvs-assembly1_B-2  TM=5.103E-01  e=6.028E-09  Pseudomonas aeruginosa
  2qvl-assembly1_A  TM=5.507E-01  e=3.056E-07  unclassified
  2qv7-assembly1_A  TM=5.689E-01  e=4.391E-07  unclassified
  2bon-assembly2_B  TM=4.466E-01  e=8.596E-08  Escherichia coli BL21(DE3)